Protein AF-A0A8H3DZK0-F1 (afdb_monomer_lite)

InterPro domains:
  IPR018850 Mitochondrial escape protein 2, C-terminal [PF10443] (378-617)
  IPR027417 P-loop containing nucleoside triphosphate hydrolase [SSF52540] (382-469)
  IPR039627 Mitochondrial escape protein 2 [PTHR32198] (26-617)

Structure (mmCIF, N/CA/C/O backbone):
data_AF-A0A8H3DZK0-F1
#
_entry.id   AF-A0A8H3DZK0-F1
#
loop_
_atom_site.group_PDB
_atom_site.id
_atom_site.type_symbol
_atom_site.label_atom_id
_atom_site.label_alt_id
_atom_site.label_comp_id
_atom_site.label_asym_id
_atom_site.label_entity_id
_atom_site.label_seq_id
_atom_site.pdbx_PDB_ins_code
_atom_site.Cartn_x
_atom_site.Cartn_y
_atom_site.Cartn_z
_atom_site.occupancy
_atom_site.B_iso_or_equiv
_atom_site.auth_seq_id
_atom_site.auth_comp_id
_atom_site.auth_asym_id
_atom_site.auth_atom_id
_atom_site.pdbx_PDB_model_num
ATOM 1 N N . MET A 1 1 ? -15.825 -72.486 13.948 1.00 29.22 1 MET A N 1
ATOM 2 C CA . MET A 1 1 ? -16.644 -72.374 12.724 1.00 29.22 1 MET A CA 1
ATOM 3 C C . MET A 1 1 ? -16.614 -70.934 12.257 1.00 29.22 1 MET A C 1
ATOM 5 O O . MET A 1 1 ? -16.673 -70.036 13.087 1.00 29.22 1 MET A O 1
ATOM 9 N N . ALA A 1 2 ? -16.394 -70.759 10.959 1.00 25.78 2 ALA A N 1
ATOM 10 C CA . ALA A 1 2 ? -16.084 -69.503 10.297 1.00 25.78 2 ALA A CA 1
ATOM 11 C C . ALA A 1 2 ? -17.260 -68.518 10.284 1.00 25.78 2 ALA A C 1
ATOM 13 O O . ALA A 1 2 ? -18.398 -68.922 10.065 1.00 25.78 2 ALA A O 1
ATOM 14 N N . PHE A 1 3 ? -16.948 -67.228 10.414 1.00 23.61 3 PHE A N 1
ATOM 15 C CA . PHE A 1 3 ? -17.825 -66.149 9.974 1.00 23.61 3 PHE A CA 1
ATOM 16 C C . PHE A 1 3 ? -17.061 -65.230 9.024 1.00 23.61 3 PHE A C 1
ATOM 18 O O . PHE A 1 3 ? -16.033 -64.643 9.357 1.00 23.61 3 PHE A O 1
ATOM 25 N N . SER A 1 4 ? -17.579 -65.192 7.802 1.00 23.34 4 SER A N 1
ATOM 26 C CA . SER A 1 4 ? -17.162 -64.403 6.652 1.00 23.34 4 SER A CA 1
ATOM 27 C C . SER A 1 4 ? -17.453 -62.917 6.853 1.00 23.34 4 SER A C 1
ATOM 29 O O . SER A 1 4 ? -18.589 -62.547 7.150 1.00 23.34 4 SER A O 1
ATOM 31 N N . THR A 1 5 ? -16.465 -62.061 6.602 1.00 28.97 5 THR A N 1
ATOM 32 C CA . THR A 1 5 ? -16.648 -60.612 6.480 1.00 28.97 5 THR A CA 1
ATOM 33 C C . THR A 1 5 ? -16.656 -60.208 5.004 1.00 28.97 5 THR A C 1
ATOM 35 O O . THR A 1 5 ? -15.736 -60.496 4.239 1.00 28.97 5 THR A O 1
ATOM 38 N N . LEU A 1 6 ? -17.747 -59.559 4.593 1.00 27.31 6 LEU A N 1
ATOM 39 C CA . LEU A 1 6 ? -17.940 -58.965 3.271 1.00 27.31 6 LEU A CA 1
ATOM 40 C C . LEU A 1 6 ? -16.939 -57.816 3.060 1.00 27.31 6 LEU A C 1
ATOM 42 O O . LEU A 1 6 ? -16.976 -56.815 3.775 1.00 27.31 6 LEU A O 1
ATOM 46 N N . ARG A 1 7 ? -16.057 -57.943 2.059 1.00 27.67 7 ARG A N 1
ATOM 47 C CA . ARG A 1 7 ? -15.216 -56.841 1.564 1.00 27.67 7 ARG A CA 1
ATOM 48 C C . ARG A 1 7 ? -16.049 -55.908 0.685 1.00 27.67 7 ARG A C 1
ATOM 50 O O . ARG A 1 7 ? -16.450 -56.291 -0.413 1.00 27.67 7 ARG A O 1
ATOM 57 N N . LEU A 1 8 ? -16.241 -54.671 1.136 1.00 29.30 8 LEU A N 1
ATOM 58 C CA . LEU A 1 8 ? -16.646 -53.562 0.273 1.00 29.30 8 LEU A CA 1
ATOM 59 C C . LEU A 1 8 ? -15.457 -53.143 -0.608 1.00 29.30 8 LEU A C 1
ATOM 61 O O . LEU A 1 8 ? -14.321 -53.037 -0.151 1.00 29.30 8 LEU A O 1
ATOM 65 N N . ARG A 1 9 ? -15.739 -52.976 -1.899 1.00 29.91 9 ARG A N 1
ATOM 66 C CA . ARG A 1 9 ? -14.794 -52.706 -2.987 1.00 29.91 9 ARG A CA 1
ATOM 67 C C . ARG A 1 9 ? -14.313 -51.250 -2.895 1.00 29.91 9 ARG A C 1
ATOM 69 O O . ARG A 1 9 ? -15.125 -50.340 -3.029 1.00 29.91 9 ARG A O 1
ATOM 76 N N . GLU A 1 10 ? -13.018 -51.034 -2.667 1.00 32.53 10 GLU A N 1
ATOM 77 C CA . GLU A 1 10 ? -12.400 -49.702 -2.722 1.00 32.53 10 GLU A CA 1
ATOM 78 C C . GLU A 1 10 ? -12.501 -49.106 -4.136 1.00 32.53 10 GLU A C 1
ATOM 80 O O . GLU A 1 10 ? -12.203 -49.756 -5.141 1.00 32.53 10 GLU A O 1
ATOM 85 N N . SER A 1 11 ? -12.921 -47.846 -4.199 1.00 31.25 11 SER A N 1
ATOM 86 C CA . SER A 1 11 ? -12.939 -47.004 -5.393 1.00 31.25 11 SER A CA 1
ATOM 87 C C . SER A 1 11 ? -11.523 -46.580 -5.803 1.00 31.25 11 SER A C 1
ATOM 89 O O . SER A 1 11 ? -10.696 -46.228 -4.962 1.00 31.25 11 SER A O 1
ATOM 91 N N . ALA A 1 12 ? -11.269 -46.596 -7.113 1.00 32.94 12 ALA A N 1
ATOM 92 C CA . ALA A 1 12 ? -9.985 -46.323 -7.752 1.00 32.94 12 ALA A CA 1
ATOM 93 C C . ALA A 1 12 ? -9.305 -45.034 -7.248 1.00 32.94 12 ALA A C 1
ATOM 95 O O . ALA A 1 12 ? -9.807 -43.925 -7.435 1.00 32.94 12 ALA A O 1
ATOM 96 N N . ARG A 1 13 ? -8.115 -45.184 -6.653 1.00 31.16 13 ARG A N 1
ATOM 97 C CA . ARG A 1 13 ? -7.194 -44.076 -6.381 1.00 31.16 13 ARG A CA 1
ATOM 98 C C . ARG A 1 13 ? -6.607 -43.566 -7.699 1.00 31.16 13 ARG A C 1
ATOM 100 O O . ARG A 1 13 ? -5.873 -44.281 -8.376 1.00 31.16 13 ARG A O 1
ATOM 107 N N . LEU A 1 14 ? -6.900 -42.307 -8.012 1.00 32.50 14 LEU A N 1
ATOM 108 C CA . LEU A 1 14 ? -6.165 -41.481 -8.967 1.00 32.50 14 LEU A CA 1
ATOM 109 C C . LEU A 1 14 ? -4.666 -41.511 -8.625 1.00 32.50 14 LEU A C 1
ATOM 111 O O . LEU A 1 14 ? -4.241 -40.969 -7.604 1.00 32.50 14 LEU A O 1
ATOM 115 N N . GLN A 1 15 ? -3.865 -42.145 -9.481 1.00 30.59 15 GLN A N 1
ATOM 116 C CA . GLN A 1 15 ? -2.410 -42.021 -9.462 1.00 30.59 15 GLN A CA 1
ATOM 117 C C . GLN A 1 15 ? -2.035 -40.608 -9.922 1.00 30.59 15 GLN A C 1
ATOM 119 O O . GLN A 1 15 ? -1.881 -40.334 -11.110 1.00 30.59 15 GLN A O 1
ATOM 124 N N . VAL A 1 16 ? -1.909 -39.687 -8.970 1.00 33.94 16 VAL A N 1
ATOM 125 C CA . VAL A 1 16 ? -1.258 -38.399 -9.208 1.00 33.94 16 VAL A CA 1
ATOM 126 C C . VAL A 1 16 ? 0.247 -38.651 -9.254 1.00 33.94 16 VAL A C 1
ATOM 128 O O . VAL A 1 16 ? 0.838 -39.110 -8.279 1.00 33.94 16 VAL A O 1
ATOM 131 N N . PHE A 1 17 ? 0.856 -38.361 -10.403 1.00 34.12 17 PHE A N 1
ATOM 132 C CA . PHE A 1 17 ? 2.301 -38.352 -10.616 1.00 34.12 17 PHE A CA 1
ATOM 133 C C . PHE A 1 17 ? 3.012 -37.538 -9.522 1.00 34.12 17 PHE A C 1
ATOM 135 O O . PHE A 1 17 ? 3.081 -36.310 -9.587 1.00 34.12 17 PHE A O 1
ATOM 142 N N . SER A 1 18 ? 3.608 -38.213 -8.539 1.00 28.20 18 SER A N 1
ATOM 143 C CA . SER A 1 18 ? 4.554 -37.597 -7.611 1.00 28.20 18 SER A CA 1
ATOM 144 C C . SER A 1 18 ? 5.906 -37.432 -8.313 1.00 28.20 18 SER A C 1
ATOM 146 O O . SER A 1 18 ? 6.826 -38.234 -8.146 1.00 28.20 18 SER A O 1
ATOM 148 N N . ARG A 1 19 ? 6.050 -36.382 -9.128 1.00 37.22 19 ARG A N 1
ATOM 149 C CA . ARG A 1 19 ? 7.384 -35.858 -9.443 1.00 37.22 19 ARG A CA 1
ATOM 150 C C . ARG A 1 19 ? 7.873 -35.123 -8.202 1.00 37.22 19 ARG A C 1
ATOM 152 O O . ARG A 1 19 ? 7.332 -34.082 -7.841 1.00 37.22 19 ARG A O 1
ATOM 159 N N . ASN A 1 20 ? 8.878 -35.691 -7.544 1.00 30.27 20 ASN A N 1
ATOM 160 C CA . ASN A 1 20 ? 9.576 -35.088 -6.414 1.00 30.27 20 ASN A CA 1
ATOM 161 C C . ASN A 1 20 ? 10.224 -33.757 -6.834 1.00 30.27 20 ASN A C 1
ATOM 163 O O . ASN A 1 20 ? 11.396 -33.714 -7.204 1.00 30.27 20 ASN A O 1
ATOM 167 N N . TYR A 1 21 ? 9.482 -32.654 -6.754 1.00 36.09 21 TYR A N 1
ATOM 168 C CA . TYR A 1 21 ? 10.057 -31.314 -6.760 1.00 36.09 21 TYR A CA 1
ATOM 169 C C . TYR A 1 21 ? 10.632 -31.047 -5.369 1.00 36.09 21 TYR A C 1
ATOM 171 O O . TYR A 1 21 ? 9.985 -30.462 -4.505 1.00 36.09 21 TYR A O 1
ATOM 179 N N . ARG A 1 22 ? 11.876 -31.482 -5.137 1.00 31.61 22 ARG A N 1
ATOM 180 C CA . ARG A 1 22 ? 12.694 -30.867 -4.088 1.00 31.61 22 ARG A CA 1
ATOM 181 C C . ARG A 1 22 ? 12.914 -29.418 -4.510 1.00 31.61 22 ARG A C 1
ATOM 183 O O . ARG A 1 22 ? 13.764 -29.145 -5.354 1.00 31.61 22 ARG A O 1
ATOM 190 N N . ALA A 1 23 ? 12.142 -28.496 -3.943 1.00 33.38 23 ALA A N 1
ATOM 191 C CA . ALA A 1 23 ? 12.464 -27.082 -3.993 1.00 33.38 23 ALA A CA 1
ATOM 192 C C . ALA A 1 23 ? 13.802 -26.896 -3.263 1.00 33.38 23 ALA A C 1
ATOM 194 O O . ALA A 1 23 ? 13.847 -26.768 -2.041 1.00 33.38 23 ALA A O 1
ATOM 195 N N . ARG A 1 24 ? 14.920 -26.932 -4.000 1.00 33.56 24 ARG A N 1
ATOM 196 C CA . ARG A 1 24 ? 16.148 -26.296 -3.524 1.00 33.56 24 ARG A CA 1
ATOM 197 C C . ARG A 1 24 ? 15.779 -24.830 -3.347 1.00 33.56 24 ARG A C 1
ATOM 199 O O . ARG A 1 24 ? 15.551 -24.135 -4.333 1.00 33.56 24 ARG A O 1
ATOM 206 N N . LEU A 1 25 ? 15.692 -24.372 -2.102 1.00 36.53 25 LEU A N 1
ATOM 207 C CA . LEU A 1 25 ? 15.883 -22.964 -1.790 1.00 36.53 25 LEU A CA 1
ATOM 208 C C . LEU A 1 25 ? 17.296 -22.636 -2.281 1.00 36.53 25 LEU A C 1
ATOM 210 O O . LEU A 1 25 ? 18.280 -22.920 -1.607 1.00 36.53 25 LEU A O 1
ATOM 214 N N . VAL A 1 26 ? 17.394 -22.187 -3.532 1.00 41.72 26 VAL A N 1
ATOM 215 C CA . VAL A 1 26 ? 18.652 -21.756 -4.130 1.00 41.72 26 VAL A CA 1
ATOM 216 C C . VAL A 1 26 ? 19.017 -20.470 -3.406 1.00 41.72 26 VAL A C 1
ATOM 218 O O . VAL A 1 26 ? 18.416 -19.422 -3.641 1.00 41.72 26 VAL A O 1
ATOM 221 N N . THR A 1 27 ? 19.962 -20.578 -2.478 1.00 34.72 27 THR A N 1
ATOM 222 C CA . THR A 1 27 ? 20.704 -19.448 -1.924 1.00 34.72 27 THR A CA 1
ATOM 223 C C . THR A 1 27 ? 21.151 -18.562 -3.091 1.00 34.72 27 THR A C 1
ATOM 225 O O . THR A 1 27 ? 21.569 -19.112 -4.118 1.00 34.72 27 THR A O 1
ATOM 228 N N . PRO A 1 28 ? 21.056 -17.221 -2.997 1.00 40.31 28 PRO A N 1
ATOM 229 C CA . PRO A 1 28 ? 21.625 -16.355 -4.022 1.00 40.31 28 PRO A CA 1
ATOM 230 C C . PRO A 1 28 ? 23.076 -16.784 -4.237 1.00 40.31 28 PRO A C 1
ATOM 232 O O . PRO A 1 28 ? 23.848 -16.878 -3.284 1.00 40.31 28 PRO A O 1
ATOM 235 N N . GLN A 1 29 ? 23.413 -17.153 -5.472 1.00 45.81 29 GLN A N 1
ATOM 236 C CA . GLN A 1 29 ? 24.779 -17.507 -5.832 1.00 45.81 29 GLN A CA 1
ATOM 237 C C . GLN A 1 29 ? 25.644 -16.272 -5.585 1.00 45.81 29 GLN A C 1
ATOM 239 O O . GLN A 1 29 ? 25.571 -15.303 -6.338 1.00 45.81 29 GLN A O 1
ATOM 244 N N . ILE A 1 30 ? 26.421 -16.294 -4.503 1.00 43.09 30 ILE A N 1
ATOM 245 C CA . ILE A 1 30 ? 27.479 -15.322 -4.248 1.00 43.09 30 ILE A CA 1
ATOM 246 C C . ILE A 1 30 ? 28.547 -15.608 -5.306 1.00 43.09 30 ILE A C 1
ATOM 248 O O . ILE A 1 30 ? 29.320 -16.550 -5.164 1.00 43.09 30 ILE A O 1
ATOM 252 N N . ARG A 1 31 ? 28.527 -14.866 -6.417 1.00 50.69 31 ARG A N 1
ATOM 253 C CA . ARG A 1 31 ? 29.594 -14.915 -7.424 1.00 50.69 31 ARG A CA 1
ATOM 254 C C . ARG A 1 31 ? 30.745 -14.021 -6.961 1.00 50.69 31 ARG A C 1
ATOM 256 O O . ARG A 1 31 ? 30.530 -12.849 -6.654 1.00 50.69 31 ARG A O 1
ATOM 263 N N . SER A 1 32 ? 31.956 -14.565 -6.913 1.00 41.31 32 SER A N 1
ATOM 264 C CA . SER A 1 32 ? 33.195 -13.825 -6.667 1.00 41.31 32 SER A CA 1
ATOM 265 C C . SER A 1 32 ? 33.514 -12.941 -7.873 1.00 41.31 32 SER A C 1
ATOM 267 O O . SER A 1 32 ? 33.745 -13.430 -8.971 1.00 41.31 32 SER A O 1
ATOM 269 N N . TYR A 1 33 ? 33.572 -11.624 -7.664 1.00 42.91 33 TYR A N 1
ATOM 270 C CA . TYR A 1 33 ? 33.914 -10.631 -8.696 1.00 42.91 33 TYR A CA 1
ATOM 271 C C . TYR A 1 33 ? 35.268 -10.902 -9.387 1.00 42.91 33 TYR A C 1
ATOM 273 O O . TYR A 1 33 ? 35.458 -10.543 -10.547 1.00 42.91 33 TYR A O 1
ATOM 281 N N . ALA A 1 34 ? 36.196 -11.559 -8.684 1.00 38.66 34 ALA A N 1
ATOM 282 C CA . ALA A 1 34 ? 37.509 -11.922 -9.206 1.00 38.66 34 ALA A CA 1
ATOM 283 C C . ALA A 1 34 ? 37.438 -12.927 -10.368 1.00 38.66 34 ALA A C 1
ATOM 285 O O . ALA A 1 34 ? 38.196 -12.781 -11.322 1.00 38.66 34 ALA A O 1
ATOM 286 N N . ASP A 1 35 ? 36.506 -13.884 -10.334 1.00 42.59 35 ASP A N 1
ATOM 287 C CA . ASP A 1 35 ? 36.434 -14.948 -11.343 1.00 42.59 35 ASP A CA 1
ATOM 288 C C . ASP A 1 35 ? 35.915 -14.424 -12.686 1.00 42.59 35 ASP A C 1
ATOM 290 O O . ASP A 1 35 ? 36.403 -14.831 -13.736 1.00 42.59 35 ASP A O 1
ATOM 294 N N . ASP A 1 36 ? 34.989 -13.462 -12.675 1.00 48.88 36 ASP A N 1
ATOM 295 C CA . ASP A 1 36 ? 34.414 -12.878 -13.894 1.00 48.88 36 ASP A CA 1
ATOM 296 C C . ASP A 1 36 ? 35.387 -11.919 -14.600 1.00 48.88 36 ASP A C 1
ATOM 298 O O . ASP A 1 36 ? 35.453 -11.906 -15.830 1.00 48.88 36 ASP A O 1
ATOM 302 N N . ALA A 1 37 ? 36.162 -11.128 -13.845 1.00 44.06 37 ALA A N 1
ATOM 303 C CA . ALA A 1 37 ? 37.184 -10.245 -14.413 1.00 44.06 37 ALA A CA 1
ATOM 304 C C . ALA A 1 37 ? 38.342 -11.053 -15.022 1.00 44.06 37 ALA A C 1
ATOM 306 O O . ALA A 1 37 ? 38.746 -10.775 -16.151 1.00 44.06 37 ALA A O 1
ATOM 307 N N . LEU A 1 38 ? 38.796 -12.107 -14.326 1.00 42.22 38 LEU A N 1
ATOM 308 C CA . LEU A 1 38 ? 39.779 -13.048 -14.864 1.00 42.22 38 LEU A CA 1
ATOM 309 C C . LEU A 1 38 ? 39.233 -13.762 -16.105 1.00 42.22 38 LEU A C 1
ATOM 311 O O . LEU A 1 38 ? 39.929 -13.860 -17.106 1.00 42.22 38 LEU A O 1
ATOM 315 N N . SER A 1 39 ? 37.980 -14.225 -16.075 1.00 47.53 39 SER A N 1
ATOM 316 C CA . SER A 1 39 ? 37.357 -14.928 -17.206 1.00 47.53 39 SER A CA 1
ATOM 317 C C . SER A 1 39 ? 37.168 -14.024 -18.425 1.00 47.53 39 SER A C 1
ATOM 319 O O . SER A 1 39 ? 37.317 -14.480 -19.557 1.00 47.53 39 SER A O 1
ATOM 321 N N . ALA A 1 40 ? 36.861 -12.740 -18.226 1.00 50.38 40 ALA A N 1
ATOM 322 C CA . ALA A 1 40 ? 36.774 -11.760 -19.306 1.00 50.38 40 ALA A CA 1
ATOM 323 C C . ALA A 1 40 ? 38.156 -11.433 -19.903 1.00 50.38 40 ALA A C 1
ATOM 325 O O . ALA A 1 40 ? 38.279 -11.333 -21.123 1.00 50.38 40 ALA A O 1
ATOM 326 N N . GLU A 1 41 ? 39.199 -11.316 -19.075 1.00 49.16 41 GLU A N 1
ATOM 327 C CA . GLU A 1 41 ? 40.582 -11.123 -19.539 1.00 49.16 41 GLU A CA 1
ATOM 328 C C . GLU A 1 41 ? 41.162 -12.368 -20.229 1.00 49.16 41 GLU A C 1
ATOM 330 O O . GLU A 1 41 ? 41.863 -12.238 -21.233 1.00 49.16 41 GLU A O 1
ATOM 335 N N . ILE A 1 42 ? 40.848 -13.571 -19.738 1.00 47.91 42 ILE A N 1
ATOM 336 C CA . ILE A 1 42 ? 41.255 -14.850 -20.339 1.00 47.91 42 ILE A CA 1
ATOM 337 C C . ILE A 1 42 ? 40.573 -15.035 -21.702 1.00 47.91 42 ILE A C 1
ATOM 339 O O . ILE A 1 42 ? 41.257 -15.272 -22.693 1.00 47.91 42 ILE A O 1
ATOM 343 N N . ASN A 1 43 ? 39.258 -14.802 -21.803 1.00 51.28 43 ASN A N 1
ATOM 344 C CA . ASN A 1 43 ? 38.546 -14.861 -23.088 1.00 51.28 43 ASN A CA 1
ATOM 345 C C . ASN A 1 43 ? 39.012 -13.786 -24.087 1.00 51.28 43 ASN A C 1
ATOM 347 O O . ASN A 1 43 ? 38.978 -14.015 -25.294 1.00 51.28 43 ASN A O 1
ATOM 351 N N . ALA A 1 44 ? 39.456 -12.615 -23.614 1.00 52.25 44 ALA A N 1
ATOM 352 C CA . ALA A 1 44 ? 40.037 -11.592 -24.482 1.00 52.25 44 ALA A CA 1
ATOM 353 C C . ALA A 1 44 ? 41.407 -12.020 -25.044 1.00 52.25 44 ALA A C 1
ATOM 355 O O . ALA A 1 44 ? 41.689 -11.768 -26.217 1.00 52.25 44 ALA A O 1
ATOM 356 N N . LYS A 1 45 ? 42.234 -12.699 -24.235 1.00 47.22 45 LYS A N 1
ATOM 357 C CA . LYS A 1 45 ? 43.542 -13.236 -24.650 1.00 47.22 45 LYS A CA 1
ATOM 358 C C . LYS A 1 45 ? 43.444 -14.456 -25.574 1.00 47.22 45 LYS A C 1
ATOM 360 O O . LYS A 1 45 ? 44.311 -14.604 -26.427 1.00 47.22 45 LYS A O 1
ATOM 365 N N . ASP A 1 46 ? 42.388 -15.260 -25.457 1.00 48.28 46 ASP A N 1
ATOM 366 C CA . ASP A 1 46 ? 42.148 -16.449 -26.296 1.00 48.28 46 ASP A CA 1
ATOM 367 C C . ASP A 1 46 ? 41.378 -16.154 -27.604 1.00 48.28 46 ASP A C 1
ATOM 369 O O . ASP A 1 46 ? 41.081 -17.066 -28.384 1.00 48.28 46 ASP A O 1
ATOM 373 N N . SER A 1 47 ? 41.046 -14.887 -27.883 1.00 54.44 47 SER A N 1
ATOM 374 C CA . SER A 1 47 ? 40.319 -14.517 -29.102 1.00 54.44 47 SER A CA 1
ATOM 375 C C . SER A 1 47 ? 41.175 -14.734 -30.359 1.00 54.44 47 SER A C 1
ATOM 377 O O . SER A 1 47 ? 42.253 -14.168 -30.539 1.00 54.44 47 SER A O 1
ATOM 379 N N . THR A 1 48 ? 40.694 -15.593 -31.260 1.00 57.06 48 THR A N 1
ATOM 380 C CA . THR A 1 48 ? 41.333 -15.844 -32.561 1.00 57.06 48 THR A CA 1
ATOM 381 C C . THR A 1 48 ? 41.283 -14.554 -33.400 1.00 57.06 48 THR A C 1
ATOM 383 O O . THR A 1 48 ? 40.232 -13.901 -33.416 1.00 57.06 48 THR A O 1
ATOM 386 N N . PRO A 1 49 ? 42.356 -14.154 -34.114 1.00 59.69 49 PRO A N 1
ATOM 387 C CA . PRO A 1 49 ? 42.376 -12.894 -34.860 1.00 59.69 49 PRO A CA 1
ATOM 388 C C . PRO A 1 49 ? 41.185 -12.788 -35.827 1.00 59.69 49 PRO A C 1
ATOM 390 O O . PRO A 1 49 ? 40.982 -13.650 -36.678 1.00 59.69 49 PRO A O 1
ATOM 393 N N . GLY A 1 50 ? 40.388 -11.724 -35.676 1.00 69.19 50 GLY A N 1
ATOM 394 C CA . GLY A 1 50 ? 39.201 -11.441 -36.496 1.00 69.19 50 GLY A CA 1
ATOM 395 C C . GLY A 1 50 ? 37.844 -11.748 -35.854 1.00 69.19 50 GLY A C 1
ATOM 396 O O . GLY A 1 50 ? 36.809 -11.454 -36.460 1.00 69.19 50 GLY A O 1
ATOM 397 N N . ARG A 1 51 ? 37.818 -12.283 -34.628 1.00 76.56 51 ARG A N 1
ATOM 398 C CA . ARG A 1 51 ? 36.580 -12.479 -33.862 1.00 76.56 51 ARG A CA 1
ATOM 399 C C . ARG A 1 51 ? 36.341 -11.340 -32.874 1.00 76.56 51 ARG A C 1
ATOM 401 O O . ARG A 1 51 ? 37.257 -10.899 -32.185 1.00 76.56 51 ARG A O 1
ATOM 408 N N . LYS A 1 52 ? 35.102 -10.850 -32.820 1.00 80.31 52 LYS A N 1
ATOM 409 C CA . LYS A 1 52 ? 34.648 -9.809 -31.886 1.00 80.31 52 LYS A CA 1
ATOM 410 C C . LYS A 1 52 ? 33.566 -10.372 -30.973 1.00 80.31 52 LYS A C 1
ATOM 412 O O . LYS A 1 52 ? 32.783 -11.228 -31.382 1.00 80.31 52 LYS A O 1
ATOM 417 N N . THR A 1 53 ? 33.493 -9.857 -29.749 1.00 84.00 53 THR A N 1
ATOM 418 C CA . THR A 1 53 ? 32.455 -10.232 -28.784 1.00 84.00 53 THR A CA 1
ATOM 419 C C . THR A 1 53 ? 31.444 -9.109 -28.578 1.00 84.00 53 THR A C 1
ATOM 421 O O . THR A 1 53 ? 31.725 -7.929 -28.800 1.00 84.00 53 THR A O 1
ATOM 424 N N . GLY A 1 54 ? 30.230 -9.481 -28.183 1.00 85.69 54 GLY A N 1
ATOM 425 C CA . GLY A 1 54 ? 29.120 -8.562 -27.974 1.00 85.69 54 GLY A CA 1
ATOM 426 C C . GLY A 1 54 ? 28.106 -9.088 -26.966 1.00 85.69 54 GLY A C 1
ATOM 427 O O . GLY A 1 54 ? 28.238 -10.189 -26.422 1.00 85.69 54 GLY A O 1
ATOM 428 N N . TRP A 1 55 ? 27.085 -8.272 -26.708 1.00 89.50 55 TRP A N 1
ATOM 429 C CA . TRP A 1 55 ? 26.007 -8.591 -25.778 1.00 89.50 55 TRP A CA 1
ATOM 430 C C . TRP A 1 55 ? 24.641 -8.310 -26.404 1.00 89.50 55 TRP A C 1
ATOM 432 O O . TRP A 1 55 ? 24.392 -7.218 -26.917 1.00 89.50 55 TRP A O 1
ATOM 442 N N . PHE A 1 56 ? 23.733 -9.280 -26.317 1.00 91.50 56 PHE A N 1
ATOM 443 C CA . PHE A 1 56 ? 22.310 -9.078 -26.583 1.00 91.50 56 PHE A CA 1
ATOM 444 C C . PHE A 1 56 ? 21.516 -9.088 -25.280 1.00 91.50 56 PHE A C 1
ATOM 446 O O . PHE A 1 56 ? 21.794 -9.877 -24.381 1.00 91.50 56 PHE A O 1
ATOM 453 N N . PHE A 1 57 ? 20.484 -8.255 -25.198 1.00 93.12 57 PHE A N 1
ATOM 454 C CA . PHE A 1 57 ? 19.452 -8.336 -24.175 1.00 93.12 57 PHE A CA 1
ATOM 455 C C . PHE A 1 57 ? 18.169 -8.908 -24.785 1.00 93.12 57 PHE A C 1
ATOM 457 O O . PHE A 1 57 ? 17.573 -8.326 -25.696 1.00 93.12 57 PHE A O 1
ATOM 464 N N . VAL A 1 58 ? 17.743 -10.067 -24.284 1.00 92.88 58 VAL A N 1
ATOM 465 C CA . VAL A 1 58 ? 16.505 -10.738 -24.691 1.00 92.88 58 VAL A CA 1
ATOM 466 C C . VAL A 1 58 ? 15.388 -10.322 -23.751 1.00 92.88 58 VAL A C 1
ATOM 468 O O . VAL A 1 58 ? 15.458 -10.533 -22.538 1.00 92.88 58 VAL A O 1
ATOM 471 N N . GLU A 1 59 ? 14.341 -9.726 -24.310 1.00 90.19 59 GLU A N 1
ATOM 472 C CA . GLU A 1 59 ? 13.263 -9.140 -23.519 1.00 90.19 59 GLU A CA 1
ATOM 473 C C . GLU A 1 59 ? 12.111 -10.109 -23.204 1.00 90.19 59 GLU A C 1
ATOM 475 O O . GLU A 1 59 ? 11.835 -11.061 -23.936 1.00 90.19 59 GLU A O 1
ATOM 480 N N . ALA A 1 60 ? 11.355 -9.778 -22.151 1.00 88.69 60 ALA A N 1
ATOM 481 C CA . ALA A 1 60 ? 10.060 -10.378 -21.811 1.00 88.69 60 ALA A CA 1
ATOM 482 C C . ALA A 1 60 ? 10.085 -11.900 -21.561 1.00 88.69 60 ALA A C 1
ATOM 484 O O . ALA A 1 60 ? 9.121 -12.605 -21.879 1.00 88.69 60 ALA A O 1
ATOM 485 N N . LEU A 1 61 ? 11.169 -12.392 -20.959 1.00 91.62 61 LEU A N 1
ATOM 486 C CA . LEU A 1 61 ? 11.315 -13.780 -20.516 1.00 91.62 61 LEU A CA 1
ATOM 487 C C . LEU A 1 61 ? 10.786 -13.968 -19.090 1.00 91.62 61 LEU A C 1
ATOM 489 O O . LEU A 1 61 ? 10.052 -14.913 -18.810 1.00 91.62 61 LEU A O 1
ATOM 493 N N . PHE A 1 62 ? 11.075 -13.010 -18.213 1.00 93.06 62 PHE A N 1
ATOM 494 C CA . PHE A 1 62 ? 10.677 -12.999 -16.806 1.00 93.06 62 PHE A CA 1
ATOM 495 C C . PHE A 1 62 ? 9.744 -11.805 -16.520 1.00 93.06 62 PHE A C 1
ATOM 497 O O . PHE A 1 62 ? 9.687 -10.864 -17.317 1.00 93.06 62 PHE A O 1
ATOM 504 N N . PRO A 1 63 ? 8.969 -11.809 -15.421 1.00 93.12 63 PRO A N 1
ATOM 505 C CA . PRO A 1 63 ? 8.178 -10.649 -15.039 1.00 93.12 63 PRO A CA 1
ATOM 506 C C . PRO A 1 63 ? 9.116 -9.540 -14.552 1.00 93.12 63 PRO A C 1
ATOM 508 O O . PRO A 1 63 ? 9.964 -9.772 -13.693 1.00 93.12 63 PRO A O 1
ATOM 511 N N . VAL A 1 64 ? 8.950 -8.333 -15.095 1.00 92.44 64 VAL A N 1
ATOM 512 C CA . VAL A 1 64 ? 9.673 -7.144 -14.628 1.00 92.44 64 VAL A CA 1
ATOM 513 C C . VAL A 1 64 ? 9.272 -6.866 -13.181 1.00 92.44 64 VAL A C 1
ATOM 515 O O . VAL A 1 64 ? 8.084 -6.706 -12.885 1.00 92.44 64 VAL A O 1
ATOM 518 N N . ARG A 1 65 ? 10.259 -6.813 -12.284 1.00 91.06 65 ARG A N 1
ATOM 519 C CA . ARG A 1 65 ? 10.034 -6.640 -10.849 1.00 91.06 65 ARG A CA 1
ATOM 520 C C . ARG A 1 65 ? 9.828 -5.163 -10.535 1.00 91.06 65 ARG A C 1
ATOM 522 O O . ARG A 1 65 ? 10.739 -4.358 -10.723 1.00 91.06 65 ARG A O 1
ATOM 529 N N . LEU A 1 66 ? 8.637 -4.832 -10.037 1.00 90.06 66 LEU A N 1
ATOM 530 C CA . LEU A 1 66 ? 8.253 -3.460 -9.673 1.00 90.06 66 LEU A CA 1
ATOM 531 C C . LEU A 1 66 ? 8.459 -3.162 -8.185 1.00 90.06 66 LEU A C 1
ATOM 533 O O . LEU A 1 66 ? 8.667 -2.014 -7.807 1.00 90.06 66 LEU A O 1
ATOM 537 N N . THR A 1 67 ? 8.402 -4.187 -7.332 1.00 87.19 67 THR A N 1
ATOM 538 C CA . THR A 1 67 ? 8.543 -4.043 -5.880 1.00 87.19 67 THR A CA 1
ATOM 539 C C . THR A 1 67 ? 9.308 -5.222 -5.280 1.00 87.19 67 THR A C 1
ATOM 541 O O . THR A 1 67 ? 9.468 -6.284 -5.896 1.00 87.19 67 THR A O 1
ATOM 544 N N . LYS A 1 68 ? 9.754 -5.061 -4.030 1.00 86.62 68 LYS A N 1
ATOM 545 C CA . LYS A 1 68 ? 10.410 -6.133 -3.273 1.00 86.62 68 LYS A CA 1
ATOM 546 C C . LYS A 1 68 ? 9.498 -7.345 -3.079 1.00 86.62 68 LYS A C 1
ATOM 548 O O . LYS A 1 68 ? 9.978 -8.472 -3.148 1.00 86.62 68 LYS A O 1
ATOM 553 N N . TYR A 1 69 ? 8.200 -7.114 -2.916 1.00 86.12 69 TYR A N 1
ATOM 554 C CA . TYR A 1 69 ? 7.208 -8.139 -2.595 1.00 86.12 69 TYR A CA 1
ATOM 555 C C . TYR A 1 69 ? 6.449 -8.673 -3.818 1.00 86.12 69 TYR A C 1
ATOM 557 O O . TYR A 1 69 ? 5.373 -9.233 -3.659 1.00 86.12 69 TYR A O 1
ATOM 565 N N . ASP A 1 70 ? 6.975 -8.508 -5.036 1.00 88.00 70 ASP A N 1
ATOM 566 C CA . ASP A 1 70 ? 6.325 -9.015 -6.250 1.00 88.00 70 ASP A CA 1
ATOM 567 C C . ASP A 1 70 ? 6.303 -10.561 -6.266 1.00 88.00 70 ASP A C 1
ATOM 569 O O . ASP A 1 70 ? 7.354 -11.183 -6.460 1.00 88.00 70 ASP A O 1
ATOM 573 N N . PRO A 1 71 ? 5.133 -11.214 -6.104 1.00 88.81 71 PRO A N 1
ATOM 574 C CA . PRO A 1 71 ? 5.060 -12.670 -6.006 1.00 88.81 71 PRO A CA 1
ATOM 575 C C . PRO A 1 71 ? 5.466 -13.361 -7.314 1.00 88.81 71 PRO A C 1
ATOM 577 O O . PRO A 1 71 ? 5.977 -14.482 -7.301 1.00 88.81 71 PRO A O 1
ATOM 580 N N . ARG A 1 72 ? 5.300 -12.679 -8.457 1.00 90.38 72 ARG A N 1
ATOM 581 C CA . ARG A 1 72 ? 5.623 -13.217 -9.788 1.00 90.38 72 ARG A CA 1
ATOM 582 C C . ARG A 1 72 ? 7.113 -13.516 -9.920 1.00 90.38 72 ARG A C 1
ATOM 584 O O . ARG A 1 72 ? 7.487 -14.441 -10.636 1.00 90.38 72 ARG A O 1
ATOM 591 N N . HIS A 1 73 ? 7.955 -12.766 -9.206 1.00 87.56 73 HIS A N 1
ATOM 592 C CA . HIS A 1 73 ? 9.398 -12.974 -9.176 1.00 87.56 73 HIS A CA 1
ATOM 593 C C . HIS A 1 73 ? 9.762 -14.374 -8.658 1.00 87.56 73 HIS A C 1
ATOM 595 O O . HIS A 1 73 ? 10.574 -15.062 -9.276 1.00 87.56 73 HIS A O 1
ATOM 601 N N . TYR A 1 74 ? 9.113 -14.828 -7.581 1.00 86.25 74 TYR A N 1
ATOM 602 C CA . TYR A 1 74 ? 9.377 -16.142 -6.991 1.00 86.25 74 TYR A CA 1
ATOM 603 C C . TYR A 1 74 ? 8.946 -17.281 -7.921 1.00 86.25 74 TYR A C 1
ATOM 605 O O . TYR A 1 74 ? 9.713 -18.218 -8.137 1.00 86.25 74 TYR A O 1
ATOM 613 N N . PHE A 1 75 ? 7.768 -17.173 -8.548 1.00 85.88 75 PHE A N 1
ATOM 614 C CA . PHE A 1 75 ? 7.296 -18.175 -9.512 1.00 85.88 75 PHE A CA 1
ATOM 615 C C . PHE A 1 75 ? 8.170 -18.248 -10.764 1.00 85.88 75 PHE A C 1
ATOM 617 O O . PHE A 1 75 ? 8.475 -19.335 -11.252 1.00 85.88 75 PHE A O 1
ATOM 624 N N . ALA A 1 76 ? 8.602 -17.098 -11.278 1.00 86.62 76 ALA A N 1
ATOM 625 C CA . ALA A 1 76 ? 9.476 -17.041 -12.440 1.00 86.62 76 ALA A CA 1
ATOM 626 C C . ALA A 1 76 ? 10.852 -17.665 -12.165 1.00 86.62 76 ALA A C 1
ATOM 628 O O . ALA A 1 76 ? 11.411 -18.316 -13.047 1.00 86.62 76 ALA A O 1
ATOM 629 N N . ASN A 1 77 ? 11.362 -17.529 -10.937 1.00 85.56 77 ASN A N 1
ATOM 630 C CA . ASN A 1 77 ? 12.634 -18.121 -10.537 1.00 85.56 77 ASN A CA 1
ATOM 631 C C . ASN A 1 77 ? 12.606 -19.662 -10.565 1.00 85.56 77 ASN A C 1
ATOM 633 O O . ASN A 1 77 ? 13.614 -20.278 -10.887 1.00 85.56 77 ASN A O 1
ATOM 637 N N . LEU A 1 78 ? 11.447 -20.294 -10.329 1.00 86.81 78 LEU A N 1
ATOM 638 C CA . LEU A 1 78 ? 11.294 -21.757 -10.413 1.00 86.81 78 LEU A CA 1
ATOM 639 C C . LEU A 1 78 ? 11.448 -22.308 -11.841 1.00 86.81 78 LEU A C 1
ATOM 641 O O . LEU A 1 78 ? 11.802 -23.469 -12.018 1.00 86.81 78 LEU A O 1
ATOM 645 N N . ARG A 1 79 ? 11.161 -21.495 -12.866 1.00 84.50 79 ARG A N 1
ATOM 646 C CA . ARG A 1 79 ? 11.252 -21.871 -14.293 1.00 84.50 79 ARG A CA 1
ATOM 647 C C . ARG A 1 79 ? 12.481 -21.291 -14.993 1.00 84.50 79 ARG A C 1
ATOM 649 O O . ARG A 1 79 ? 12.616 -21.423 -16.207 1.00 84.50 79 ARG A O 1
ATOM 656 N N . LYS A 1 80 ? 13.361 -20.641 -14.233 1.00 88.62 80 LYS A N 1
ATOM 657 C CA . LYS A 1 80 ? 14.536 -19.925 -14.727 1.00 88.62 80 LYS A CA 1
ATOM 658 C C . LYS A 1 80 ? 15.417 -20.798 -15.616 1.00 88.62 80 LYS A C 1
ATOM 660 O O . LYS A 1 80 ? 15.675 -20.421 -16.756 1.00 88.62 80 LYS A O 1
ATOM 665 N N . ASP A 1 81 ? 15.818 -21.960 -15.115 1.00 89.44 81 ASP A N 1
ATOM 666 C CA . ASP A 1 81 ? 16.794 -22.814 -15.796 1.00 89.44 81 ASP A CA 1
ATOM 667 C C . ASP A 1 81 ? 16.230 -23.380 -17.106 1.00 89.44 81 ASP A C 1
ATOM 669 O O . ASP A 1 81 ? 16.892 -23.322 -18.138 1.00 89.44 81 ASP A O 1
ATOM 673 N N . ALA A 1 82 ? 14.956 -23.787 -17.109 1.00 88.31 82 ALA A N 1
ATOM 674 C CA . ALA A 1 82 ? 14.270 -24.269 -18.310 1.00 88.31 82 ALA A CA 1
ATOM 675 C C . ALA A 1 82 ? 14.172 -23.195 -19.413 1.00 88.31 82 ALA A C 1
ATOM 677 O O . ALA A 1 82 ? 14.280 -23.495 -20.602 1.00 88.31 82 ALA A O 1
ATOM 678 N N . ILE A 1 83 ? 13.970 -21.927 -19.034 1.00 89.31 83 ILE A N 1
ATOM 679 C CA . ILE A 1 83 ? 13.931 -20.814 -19.992 1.00 89.31 83 ILE A CA 1
ATOM 680 C C . ILE A 1 83 ? 15.330 -20.536 -20.545 1.00 89.31 83 ILE A C 1
ATOM 682 O O . ILE A 1 83 ? 15.469 -20.352 -21.752 1.00 89.31 83 ILE A O 1
ATOM 686 N N . ILE A 1 84 ? 16.362 -20.542 -19.697 1.00 90.00 84 ILE A N 1
ATOM 687 C CA . ILE A 1 84 ? 17.759 -20.336 -20.114 1.00 90.00 84 ILE A CA 1
ATOM 688 C C . ILE A 1 84 ? 18.204 -21.436 -21.081 1.00 90.00 84 ILE A C 1
ATOM 690 O O . ILE A 1 84 ? 18.759 -21.135 -22.136 1.00 90.00 84 ILE A O 1
ATOM 694 N N . GLU A 1 85 ? 17.904 -22.696 -20.774 1.00 89.81 85 GLU A N 1
ATOM 695 C CA . GLU A 1 85 ? 18.212 -23.836 -21.640 1.00 89.81 85 GLU A CA 1
ATOM 696 C C . GLU A 1 85 ? 17.512 -23.717 -23.001 1.00 89.81 85 GLU A C 1
ATOM 698 O O . GLU A 1 85 ? 18.112 -23.955 -24.054 1.00 89.81 85 GLU A O 1
ATOM 703 N N . ARG A 1 86 ? 16.255 -23.255 -23.011 1.00 87.44 86 ARG A N 1
ATOM 704 C CA . ARG A 1 86 ? 15.526 -23.007 -24.257 1.00 87.44 86 ARG A CA 1
ATOM 705 C C . ARG A 1 86 ? 16.131 -21.859 -25.065 1.00 87.44 86 ARG A C 1
ATOM 707 O O . ARG A 1 86 ? 16.230 -21.987 -26.283 1.00 87.44 86 ARG A O 1
ATOM 714 N N . VAL A 1 87 ? 16.541 -20.766 -24.417 1.00 88.44 87 VAL A N 1
ATOM 715 C CA . VAL A 1 87 ? 17.256 -19.652 -25.069 1.00 88.44 87 VAL A CA 1
ATOM 716 C C . VAL A 1 87 ? 18.551 -20.165 -25.698 1.00 88.44 87 VAL A C 1
ATOM 718 O O . VAL A 1 87 ? 18.783 -19.918 -26.880 1.00 88.44 87 VAL A O 1
ATOM 721 N N . LYS A 1 88 ? 19.340 -20.945 -24.950 1.00 89.38 88 LYS A N 1
ATOM 722 C CA . LYS A 1 88 ? 20.583 -21.565 -25.424 1.00 89.38 88 LYS A CA 1
ATOM 723 C C . LYS A 1 88 ? 20.351 -22.420 -26.672 1.00 89.38 88 LYS A C 1
ATOM 725 O O . LYS A 1 88 ? 20.953 -22.167 -27.708 1.00 89.38 88 LYS A O 1
ATOM 730 N N . THR A 1 89 ? 19.379 -23.330 -26.613 1.00 87.62 89 THR A N 1
ATOM 731 C CA . THR A 1 89 ? 19.020 -24.235 -27.722 1.00 87.62 89 THR A CA 1
ATOM 732 C C . THR A 1 89 ? 18.575 -23.488 -28.987 1.00 87.62 89 THR A C 1
ATOM 734 O O . THR A 1 89 ? 18.797 -23.940 -30.112 1.00 87.62 89 THR A O 1
ATOM 737 N N . VAL A 1 90 ? 17.883 -22.355 -28.828 1.00 84.81 90 VAL A N 1
ATOM 738 C CA . VAL A 1 90 ? 17.462 -21.519 -29.962 1.00 84.81 90 VAL A CA 1
ATOM 739 C C . VAL A 1 90 ? 18.668 -20.810 -30.579 1.00 84.81 90 VAL A C 1
ATOM 741 O O . VAL A 1 90 ? 18.807 -20.800 -31.802 1.00 84.81 90 VAL A O 1
ATOM 744 N N . LEU A 1 91 ? 19.561 -20.270 -29.754 1.00 84.75 91 LEU A N 1
ATOM 745 C CA . LEU A 1 91 ? 20.720 -19.512 -30.217 1.00 84.75 91 LEU A CA 1
ATOM 746 C C . LEU A 1 91 ? 21.800 -20.384 -30.864 1.00 84.75 91 LEU A C 1
ATOM 748 O O . LEU A 1 91 ? 22.281 -20.028 -31.934 1.00 84.75 91 LEU A O 1
ATOM 752 N N . GLU A 1 92 ? 22.117 -21.544 -30.285 1.00 84.00 92 GLU A N 1
ATOM 753 C CA . GLU A 1 92 ? 23.127 -22.485 -30.810 1.00 84.00 92 GLU A CA 1
ATOM 754 C C . GLU A 1 92 ? 22.788 -23.029 -32.203 1.00 84.00 92 GLU A C 1
ATOM 756 O O . GLU A 1 92 ? 23.647 -23.554 -32.899 1.00 84.00 92 GLU A O 1
ATOM 761 N N . SER A 1 93 ? 21.536 -22.893 -32.636 1.00 74.94 93 SER A N 1
ATOM 762 C CA . SER A 1 93 ? 21.109 -23.325 -33.966 1.00 74.94 93 SER A CA 1
ATOM 763 C C . SER A 1 93 ? 21.311 -22.310 -35.084 1.00 74.94 93 SER A C 1
ATOM 765 O O . SER A 1 93 ? 20.958 -22.593 -36.229 1.00 74.94 93 SER A O 1
ATOM 767 N N . THR A 1 94 ? 21.813 -21.120 -34.759 1.00 74.81 94 THR A N 1
ATOM 768 C CA . THR A 1 94 ? 22.017 -20.049 -35.734 1.00 74.81 94 THR A CA 1
ATOM 769 C C . THR A 1 94 ? 23.481 -20.024 -36.152 1.00 74.81 94 THR A C 1
ATOM 771 O O . THR A 1 94 ? 24.314 -19.516 -35.414 1.00 74.81 94 THR A O 1
ATOM 774 N N . ASP A 1 95 ? 23.784 -20.545 -37.340 1.00 69.12 95 ASP A N 1
ATOM 775 C CA . ASP A 1 95 ? 25.148 -20.589 -37.885 1.00 69.12 95 ASP A CA 1
ATOM 776 C C . ASP A 1 95 ? 25.374 -19.465 -38.911 1.00 69.12 95 ASP A C 1
ATOM 778 O O . ASP A 1 95 ? 25.510 -19.686 -40.112 1.00 69.12 95 ASP A O 1
ATOM 782 N N . VAL A 1 96 ? 25.298 -18.214 -38.447 1.00 74.19 96 VAL A N 1
ATOM 783 C CA . VAL A 1 96 ? 25.463 -17.018 -39.291 1.00 74.19 96 VAL A CA 1
ATOM 784 C C . VAL A 1 96 ? 26.636 -16.197 -38.764 1.00 74.19 96 VAL A C 1
ATOM 786 O O . VAL A 1 96 ? 26.710 -15.930 -37.570 1.00 74.19 96 VAL A O 1
ATOM 789 N N . HIS A 1 97 ? 27.565 -15.806 -39.644 1.00 68.94 97 HIS A N 1
ATOM 790 C CA . HIS A 1 97 ? 28.793 -15.062 -39.305 1.00 68.94 97 HIS A CA 1
ATOM 791 C C . HIS A 1 97 ? 29.645 -15.695 -38.183 1.00 68.94 97 HIS A C 1
ATOM 793 O O . HIS A 1 97 ? 30.273 -14.983 -37.400 1.00 68.94 97 HIS A O 1
ATOM 799 N N . GLY A 1 98 ? 29.670 -17.030 -38.082 1.00 74.69 98 GLY A N 1
ATOM 800 C CA . GLY A 1 98 ? 30.406 -17.737 -37.027 1.00 74.69 98 GLY A CA 1
ATOM 801 C C . GLY A 1 98 ? 29.904 -17.413 -35.617 1.00 74.69 98 GLY A C 1
ATOM 802 O O . GLY A 1 98 ? 30.698 -17.381 -34.678 1.00 74.69 98 GLY A O 1
ATOM 803 N N . PHE A 1 99 ? 28.607 -17.115 -35.488 1.00 84.62 99 PHE A N 1
ATOM 804 C CA . PHE A 1 99 ? 27.965 -16.789 -34.223 1.00 84.62 99 PHE A CA 1
ATOM 805 C C . PHE A 1 99 ? 28.108 -17.933 -33.218 1.00 84.62 99 PHE A C 1
ATOM 807 O O . PHE A 1 99 ? 27.661 -19.056 -33.453 1.00 84.62 99 PHE A O 1
ATOM 814 N N . LYS A 1 100 ? 28.691 -17.625 -32.060 1.00 86.19 100 LYS A N 1
ATOM 815 C CA . LYS A 1 100 ? 28.828 -18.564 -30.949 1.00 86.19 100 LYS A CA 1
ATOM 816 C C . LYS A 1 100 ? 28.379 -17.907 -29.655 1.00 86.19 100 LYS A C 1
ATOM 818 O O . LYS A 1 100 ? 28.809 -16.807 -29.323 1.00 86.19 100 LYS A O 1
ATOM 823 N N . VAL A 1 101 ? 27.530 -18.596 -28.898 1.00 87.38 101 VAL A N 1
ATOM 824 C CA . VAL A 1 101 ? 27.143 -18.150 -27.555 1.00 87.38 101 VAL A CA 1
ATOM 825 C C . VAL A 1 101 ? 28.254 -18.507 -26.575 1.00 87.38 101 VAL A C 1
ATOM 827 O O . VAL A 1 101 ? 28.663 -19.665 -26.501 1.00 87.38 101 VAL A O 1
ATOM 830 N N . LEU A 1 102 ? 28.731 -17.511 -25.832 1.00 86.12 102 LEU A N 1
ATOM 831 C CA . LEU A 1 102 ? 29.750 -17.676 -24.799 1.00 86.12 102 LEU A CA 1
ATOM 832 C C . LEU A 1 102 ? 29.103 -17.877 -23.427 1.00 86.12 102 LEU A C 1
ATOM 834 O O . LEU A 1 102 ? 29.382 -18.862 -22.751 1.00 86.12 102 LEU A O 1
ATOM 838 N N . ASP A 1 103 ? 28.202 -16.972 -23.042 1.00 85.94 103 ASP A N 1
ATOM 839 C CA . ASP A 1 103 ? 27.555 -16.979 -21.729 1.00 85.94 103 ASP A CA 1
ATOM 840 C C . ASP A 1 103 ? 26.108 -16.471 -21.811 1.00 85.94 103 ASP A C 1
ATOM 842 O O . ASP A 1 103 ? 25.751 -15.684 -22.691 1.00 85.94 103 ASP A O 1
ATOM 846 N N . ILE A 1 104 ? 25.254 -16.938 -20.900 1.00 88.81 104 ILE A N 1
ATOM 847 C CA . ILE A 1 104 ? 23.848 -16.538 -20.804 1.00 88.81 104 ILE A CA 1
ATOM 848 C C . ILE A 1 104 ? 23.529 -16.184 -19.354 1.00 88.81 104 ILE A C 1
ATOM 850 O O . ILE A 1 104 ? 23.422 -17.047 -18.482 1.00 88.81 104 ILE A O 1
ATOM 854 N N . GLU A 1 105 ? 23.276 -14.903 -19.112 1.00 88.06 105 GLU A N 1
ATOM 855 C CA . GLU A 1 105 ? 23.082 -14.358 -17.778 1.00 88.06 105 GLU A CA 1
ATOM 856 C C . GLU A 1 105 ? 21.647 -13.872 -17.549 1.00 88.06 105 GLU A C 1
ATOM 858 O O . GLU A 1 105 ? 21.183 -12.901 -18.154 1.00 88.06 105 GLU A O 1
ATOM 863 N N . PRO A 1 106 ? 20.901 -14.502 -16.635 1.00 89.69 106 PRO A N 1
ATOM 864 C CA . PRO A 1 106 ? 19.520 -14.138 -16.373 1.00 89.69 106 PRO A CA 1
ATOM 865 C C . PRO A 1 106 ? 19.413 -12.857 -15.548 1.00 89.69 106 PRO A C 1
ATOM 867 O O . PRO A 1 106 ? 19.871 -12.779 -14.408 1.00 89.69 106 PRO A O 1
ATOM 870 N N . ARG A 1 107 ? 18.685 -11.875 -16.082 1.00 89.62 107 ARG A N 1
ATOM 871 C CA . ARG A 1 107 ? 18.363 -10.610 -15.421 1.00 89.62 107 ARG A CA 1
ATOM 872 C C . ARG A 1 107 ? 16.886 -10.581 -15.028 1.00 89.62 107 ARG A C 1
ATOM 874 O O . ARG A 1 107 ? 16.071 -9.853 -15.594 1.00 89.62 107 ARG A O 1
ATOM 881 N N . ILE A 1 108 ? 16.541 -11.375 -14.012 1.00 87.38 108 ILE A N 1
ATOM 882 C CA . ILE A 1 108 ? 15.144 -11.586 -13.582 1.00 87.38 108 ILE A CA 1
ATOM 883 C C . ILE A 1 108 ? 14.483 -10.272 -13.143 1.00 87.38 108 ILE A C 1
ATOM 885 O O . ILE A 1 108 ? 13.327 -10.032 -13.474 1.00 87.38 108 ILE A O 1
ATOM 889 N N . LYS A 1 109 ? 15.224 -9.396 -12.448 1.00 88.94 109 LYS A N 1
ATOM 890 C CA . LYS A 1 109 ? 14.745 -8.078 -11.994 1.00 88.94 109 LYS A CA 1
ATOM 891 C C . LYS A 1 109 ? 14.166 -7.238 -13.140 1.00 88.94 109 LYS A C 1
ATOM 893 O O . LYS A 1 109 ? 13.102 -6.646 -12.989 1.00 88.94 109 LYS A O 1
ATOM 898 N N . ASP A 1 110 ? 14.833 -7.258 -14.289 1.00 91.38 110 ASP A N 1
ATOM 899 C CA . ASP A 1 110 ? 14.452 -6.514 -15.489 1.00 91.38 110 ASP A CA 1
ATOM 900 C C . ASP A 1 110 ? 13.669 -7.377 -16.498 1.00 91.38 110 ASP A C 1
ATOM 902 O O . ASP A 1 110 ? 13.424 -6.972 -17.630 1.00 91.38 110 ASP A O 1
ATOM 906 N N . GLY A 1 111 ? 13.249 -8.584 -16.116 1.00 90.75 111 GLY A N 1
ATOM 907 C CA . GLY A 1 111 ? 12.388 -9.407 -16.959 1.00 90.75 111 GLY A CA 1
ATOM 908 C C . GLY A 1 111 ? 13.065 -10.042 -18.185 1.00 90.75 111 GLY A C 1
ATOM 909 O O . GLY A 1 111 ? 12.362 -10.476 -19.101 1.00 90.75 111 GLY A O 1
ATOM 910 N N . GLY A 1 112 ? 14.399 -10.098 -18.241 1.00 92.31 112 GLY A N 1
ATOM 911 C CA . GLY A 1 112 ? 15.139 -10.521 -19.437 1.00 92.31 112 GLY A CA 1
ATOM 912 C C . GLY A 1 112 ? 16.410 -11.314 -19.151 1.00 92.31 112 GLY A C 1
ATOM 913 O O . GLY A 1 112 ? 16.653 -11.747 -18.025 1.00 92.31 112 GLY A O 1
ATOM 914 N N . VAL A 1 113 ? 17.207 -11.534 -20.194 1.00 92.75 113 VAL A N 1
ATOM 915 C CA . VAL A 1 113 ? 18.461 -12.303 -20.154 1.00 92.75 113 VAL A CA 1
ATOM 916 C C . VAL A 1 113 ? 19.509 -11.589 -21.005 1.00 92.75 113 VAL A C 1
ATOM 918 O O . VAL A 1 113 ? 19.201 -11.156 -22.114 1.00 92.75 113 VAL A O 1
ATOM 921 N N . PHE A 1 114 ? 20.731 -11.474 -20.496 1.00 93.25 114 PHE A N 1
ATOM 922 C CA . PHE A 1 114 ? 21.895 -11.067 -21.271 1.00 93.25 114 PHE A CA 1
ATOM 923 C C . PHE A 1 114 ? 22.534 -12.289 -21.926 1.00 93.25 114 PHE A C 1
ATOM 925 O O . PHE A 1 114 ? 22.683 -13.331 -21.300 1.00 93.25 114 PHE A O 1
ATOM 932 N N . VAL A 1 115 ? 22.901 -12.163 -23.191 1.00 91.44 115 VAL A N 1
ATOM 933 C CA . VAL A 1 115 ? 23.555 -13.212 -23.972 1.00 91.44 115 VAL A CA 1
ATOM 934 C C . VAL A 1 115 ? 24.882 -12.650 -24.443 1.00 91.44 115 VAL A C 1
ATOM 936 O O . VAL A 1 115 ? 24.898 -11.711 -25.241 1.00 91.44 115 VAL A O 1
ATOM 939 N N . HIS A 1 116 ? 25.974 -13.211 -23.941 1.00 90.75 116 HIS A N 1
ATOM 940 C CA . HIS A 1 116 ? 27.311 -12.936 -24.431 1.00 90.75 116 HIS A CA 1
ATOM 941 C C . HIS A 1 116 ? 27.583 -13.801 -25.654 1.00 90.75 116 HIS A C 1
ATOM 943 O O . HIS A 1 116 ? 27.383 -15.018 -25.615 1.00 90.75 116 HIS A O 1
ATOM 949 N N . PHE A 1 117 ? 28.030 -13.185 -26.740 1.00 89.25 117 PHE A N 1
ATOM 950 C CA . PHE A 1 117 ? 28.285 -13.893 -27.984 1.00 89.25 117 PHE A CA 1
ATOM 951 C C . PHE A 1 117 ? 29.574 -13.432 -28.646 1.00 89.25 117 PHE A C 1
ATOM 953 O O . PHE A 1 117 ? 30.036 -12.312 -28.436 1.00 89.25 117 PHE A O 1
ATOM 960 N N . GLU A 1 118 ? 30.112 -14.309 -29.476 1.00 87.44 118 GLU A N 1
ATOM 961 C CA . GLU A 1 118 ? 31.229 -14.077 -30.377 1.00 87.44 118 GLU A CA 1
ATOM 962 C C . GLU A 1 118 ? 30.720 -14.142 -31.821 1.00 87.44 118 GLU A C 1
ATOM 964 O O . GLU A 1 118 ? 29.821 -14.926 -32.131 1.00 87.44 118 GLU A O 1
ATOM 969 N N . TYR A 1 119 ? 31.269 -13.308 -32.700 1.00 85.88 119 TYR A N 1
ATOM 970 C CA . TYR A 1 119 ? 31.006 -13.350 -34.136 1.00 85.88 119 TYR A CA 1
ATOM 971 C C . TYR A 1 119 ? 32.260 -12.973 -34.930 1.00 85.88 119 TYR A C 1
ATOM 973 O O . TYR A 1 119 ? 33.165 -12.295 -34.434 1.00 85.88 119 TYR A O 1
ATOM 981 N N . ILE A 1 120 ? 32.313 -13.414 -36.183 1.00 83.38 120 ILE A N 1
ATOM 982 C CA . ILE A 1 120 ? 33.390 -13.084 -37.115 1.00 83.38 120 ILE A CA 1
ATOM 983 C C . ILE A 1 120 ? 33.088 -11.714 -37.719 1.00 83.38 120 ILE A C 1
ATOM 985 O O . ILE A 1 120 ? 32.069 -11.537 -38.393 1.00 83.38 120 ILE A O 1
ATOM 989 N N . SER A 1 121 ? 33.973 -10.741 -37.486 1.00 76.31 121 SER A N 1
ATOM 990 C CA . SER A 1 121 ? 33.829 -9.426 -38.108 1.00 76.31 121 SER A CA 1
ATOM 991 C C . SER A 1 121 ? 34.191 -9.517 -39.595 1.00 76.31 121 SER A C 1
ATOM 993 O O . SER A 1 121 ? 35.244 -10.075 -39.918 1.00 76.31 121 SER A O 1
ATOM 995 N N . PRO A 1 122 ? 33.402 -8.922 -40.512 1.00 67.88 122 PRO A N 1
ATOM 996 C CA . PRO A 1 122 ? 33.748 -8.859 -41.937 1.00 67.88 122 PRO A CA 1
ATOM 997 C C . PRO A 1 122 ? 35.049 -8.081 -42.221 1.00 67.88 122 PRO A C 1
ATOM 999 O O . PRO A 1 122 ? 35.531 -8.089 -43.347 1.00 67.88 122 PRO A O 1
ATOM 1002 N N . LEU A 1 123 ? 35.622 -7.424 -41.207 1.00 63.62 123 LEU A N 1
ATOM 1003 C CA . LEU A 1 123 ? 36.822 -6.587 -41.289 1.00 63.62 123 LEU A CA 1
ATOM 1004 C C . LEU A 1 123 ? 38.084 -7.220 -40.705 1.00 63.62 123 LEU A C 1
ATOM 1006 O O . LEU A 1 123 ? 39.139 -6.588 -40.687 1.00 63.62 123 LEU A O 1
ATOM 1010 N N . GLY A 1 124 ? 37.995 -8.458 -40.216 1.00 61.91 124 GLY A N 1
ATOM 1011 C CA . GLY A 1 124 ? 39.121 -9.119 -39.563 1.00 61.91 124 GLY A CA 1
ATOM 1012 C C . GLY A 1 124 ? 39.565 -8.407 -38.277 1.00 61.91 124 GLY A C 1
ATOM 1013 O O . GLY A 1 124 ? 38.757 -7.810 -37.564 1.00 61.91 124 GLY A O 1
ATOM 1014 N N . ALA A 1 125 ? 40.851 -8.531 -37.934 1.00 54.22 125 ALA A N 1
ATOM 1015 C CA . ALA A 1 125 ? 41.419 -8.032 -36.675 1.00 54.22 125 ALA A CA 1
ATOM 1016 C C . ALA A 1 125 ? 41.683 -6.510 -36.659 1.00 54.22 125 ALA A C 1
ATOM 1018 O O . ALA A 1 125 ? 41.966 -5.948 -35.601 1.00 54.22 125 ALA A O 1
ATOM 1019 N N . SER A 1 126 ? 41.600 -5.825 -37.804 1.00 52.25 126 SER A N 1
ATOM 1020 C CA . SER A 1 126 ? 41.853 -4.386 -37.893 1.00 52.25 126 SER A CA 1
ATOM 1021 C C . SER A 1 126 ? 40.617 -3.582 -37.496 1.00 52.25 126 SER A C 1
ATOM 1023 O O . SER A 1 126 ? 39.603 -3.583 -38.190 1.00 52.25 126 SER A O 1
ATOM 1025 N N . THR A 1 127 ? 40.717 -2.844 -36.390 1.00 55.50 127 THR A N 1
ATOM 1026 C CA . THR A 1 127 ? 39.762 -1.778 -36.059 1.00 55.50 127 THR A CA 1
ATOM 1027 C C . THR A 1 127 ? 40.147 -0.543 -36.869 1.00 55.50 127 THR A C 1
ATOM 1029 O O . THR A 1 127 ? 40.872 0.313 -36.377 1.00 55.50 127 THR A O 1
ATOM 1032 N N . SER A 1 128 ? 39.739 -0.466 -38.136 1.00 52.03 128 SER A N 1
ATOM 1033 C CA . SER A 1 128 ? 39.951 0.755 -38.919 1.00 52.03 128 SER A CA 1
ATOM 1034 C C . SER A 1 128 ? 38.957 1.837 -38.490 1.00 52.03 128 SER A C 1
ATOM 1036 O O . SER A 1 128 ? 37.778 1.579 -38.226 1.00 52.03 128 SER A O 1
ATOM 1038 N N . GLU A 1 129 ? 39.441 3.071 -38.413 1.00 54.56 129 GLU A N 1
ATOM 1039 C CA . GLU A 1 129 ? 38.687 4.228 -37.921 1.00 54.56 129 GLU A CA 1
ATOM 1040 C C . GLU A 1 129 ? 37.716 4.811 -38.960 1.00 54.56 129 GLU A C 1
ATOM 1042 O O . GLU A 1 129 ? 36.908 5.681 -38.632 1.00 54.56 129 GLU A O 1
ATOM 1047 N N . ASP A 1 130 ? 37.726 4.273 -40.181 1.00 62.81 130 ASP A N 1
ATOM 1048 C CA . ASP A 1 130 ? 36.941 4.784 -41.298 1.00 62.81 130 ASP A CA 1
ATOM 1049 C C . ASP A 1 130 ? 35.417 4.664 -41.072 1.00 62.81 130 ASP A C 1
ATOM 1051 O O . ASP A 1 130 ? 34.893 3.597 -40.717 1.00 62.81 130 ASP A O 1
ATOM 1055 N N . PRO A 1 131 ? 34.641 5.732 -41.344 1.00 63.25 131 PRO A N 1
ATOM 1056 C CA . PRO A 1 131 ? 33.197 5.753 -41.106 1.00 63.25 131 PRO A CA 1
ATOM 1057 C C . PRO A 1 131 ? 32.420 4.782 -42.009 1.00 63.25 131 PRO A C 1
ATOM 1059 O O . PRO A 1 131 ? 31.387 4.250 -41.594 1.00 63.25 131 PRO A O 1
ATOM 1062 N N . ALA A 1 132 ? 32.909 4.528 -43.228 1.00 65.31 132 ALA A N 1
ATOM 1063 C CA . ALA A 1 132 ? 32.309 3.576 -44.165 1.00 65.31 132 ALA A CA 1
ATOM 1064 C C . ALA A 1 132 ? 32.433 2.132 -43.658 1.00 65.31 132 ALA A C 1
ATOM 1066 O O . ALA A 1 132 ? 31.478 1.357 -43.714 1.00 65.31 132 ALA A O 1
ATOM 1067 N N . VAL A 1 133 ? 33.585 1.809 -43.078 1.00 65.62 133 VAL A N 1
ATOM 1068 C CA . VAL A 1 133 ? 33.888 0.500 -42.513 1.00 65.62 133 VAL A CA 1
ATOM 1069 C C . VAL A 1 133 ? 33.018 0.203 -41.285 1.00 65.62 133 VAL A C 1
ATOM 1071 O O . VAL A 1 133 ? 32.412 -0.861 -41.174 1.00 65.62 133 VAL A O 1
ATOM 1074 N N . ARG A 1 134 ? 32.826 1.170 -40.392 1.00 63.66 134 ARG A N 1
ATOM 1075 C CA . ARG A 1 134 ? 31.961 0.984 -39.211 1.00 63.66 134 ARG A CA 1
ATOM 1076 C C . ARG A 1 134 ? 30.494 0.792 -39.564 1.00 63.66 134 ARG A C 1
ATOM 1078 O O . ARG A 1 134 ? 29.780 0.057 -38.885 1.00 63.66 134 ARG A O 1
ATOM 1085 N N . LEU A 1 135 ? 30.038 1.425 -40.643 1.00 67.88 135 LEU A N 1
ATOM 1086 C CA . LEU A 1 135 ? 28.696 1.189 -41.158 1.00 67.88 135 LEU A CA 1
ATOM 1087 C C . LEU A 1 135 ? 28.531 -0.265 -41.622 1.00 67.88 135 LEU A C 1
ATOM 1089 O O . LEU A 1 135 ? 27.457 -0.833 -41.435 1.00 67.88 135 LEU A O 1
ATOM 1093 N N . THR A 1 136 ? 29.580 -0.879 -42.179 1.00 73.00 136 THR A N 1
ATOM 1094 C CA . THR A 1 136 ? 29.552 -2.308 -42.527 1.00 73.00 136 THR A CA 1
ATOM 1095 C C . THR A 1 136 ? 29.511 -3.215 -41.295 1.00 73.00 136 THR A C 1
ATOM 1097 O O . THR A 1 136 ? 28.764 -4.188 -41.313 1.00 73.00 136 THR A O 1
ATOM 1100 N N . GLU A 1 137 ? 30.175 -2.861 -40.186 1.00 71.38 137 GLU A N 1
ATOM 1101 C CA . GLU A 1 137 ? 30.048 -3.603 -38.915 1.00 71.38 137 GLU A CA 1
ATOM 1102 C C . GLU A 1 137 ? 28.644 -3.507 -38.320 1.00 71.38 137 GLU A C 1
ATOM 1104 O O . GLU A 1 137 ? 28.055 -4.515 -37.937 1.00 71.38 137 GLU A O 1
ATOM 1109 N N . LEU A 1 138 ? 28.076 -2.299 -38.273 1.00 72.56 138 LEU A N 1
ATOM 1110 C CA . LEU A 1 138 ? 26.722 -2.090 -37.759 1.00 72.56 138 LEU A CA 1
ATOM 1111 C C . LEU A 1 138 ? 25.677 -2.834 -38.595 1.00 72.56 138 LEU A C 1
ATOM 1113 O O . LEU A 1 138 ? 24.732 -3.384 -38.032 1.00 72.56 138 LEU A O 1
ATOM 1117 N N . LYS A 1 139 ? 25.862 -2.878 -39.921 1.00 77.88 139 LYS A N 1
ATOM 1118 C CA . LYS A 1 139 ? 25.032 -3.684 -40.824 1.00 77.88 139 LYS A CA 1
ATOM 1119 C C . LYS A 1 139 ? 25.192 -5.175 -40.540 1.00 77.88 139 LYS A C 1
ATOM 1121 O O . LYS A 1 139 ? 24.187 -5.827 -40.304 1.00 77.88 139 LYS A O 1
ATOM 1126 N N . ALA A 1 140 ? 26.419 -5.685 -40.427 1.00 77.88 140 ALA A N 1
ATOM 1127 C CA . ALA A 1 140 ? 26.664 -7.096 -40.123 1.00 77.88 140 ALA A CA 1
ATOM 1128 C C . ALA A 1 140 ? 26.038 -7.535 -38.784 1.00 77.88 140 ALA A C 1
ATOM 1130 O O . ALA A 1 140 ? 25.432 -8.601 -38.695 1.00 77.88 140 ALA A O 1
ATOM 1131 N N . VAL A 1 141 ? 26.117 -6.699 -37.742 1.00 79.69 141 VAL A N 1
ATOM 1132 C CA . VAL A 1 141 ? 25.474 -6.985 -36.447 1.00 79.69 141 VAL A CA 1
ATOM 1133 C C . VAL A 1 141 ? 23.946 -6.904 -36.544 1.00 79.69 141 VAL A C 1
ATOM 1135 O O . VAL A 1 141 ? 23.249 -7.699 -35.911 1.00 79.69 141 VAL A O 1
ATOM 1138 N N . ALA A 1 142 ? 23.404 -5.977 -37.338 1.00 81.56 142 ALA A N 1
ATOM 1139 C CA . ALA A 1 142 ? 21.967 -5.892 -37.589 1.00 81.56 142 ALA A CA 1
ATOM 1140 C C . ALA A 1 142 ? 21.446 -7.107 -38.377 1.00 81.56 142 ALA A C 1
ATOM 1142 O O . ALA A 1 142 ? 20.401 -7.656 -38.023 1.00 81.56 142 ALA A O 1
ATOM 1143 N N . ASP A 1 143 ? 22.195 -7.567 -39.379 1.00 84.38 143 ASP A N 1
ATOM 1144 C CA . ASP A 1 143 ? 21.891 -8.762 -40.170 1.00 84.38 143 ASP A CA 1
ATOM 1145 C C . ASP A 1 143 ? 21.933 -10.017 -39.289 1.00 84.38 143 ASP A C 1
ATOM 1147 O O . ASP A 1 143 ? 21.021 -10.845 -39.327 1.00 84.38 143 ASP A O 1
ATOM 1151 N N . LEU A 1 144 ? 22.927 -10.111 -38.400 1.00 83.94 144 LEU A N 1
ATOM 1152 C CA . LEU A 1 144 ? 23.022 -11.163 -37.389 1.00 83.94 144 LEU A CA 1
ATOM 1153 C C . LEU A 1 144 ? 21.825 -11.137 -36.426 1.00 83.94 144 LEU A C 1
ATOM 1155 O O . LEU A 1 144 ? 21.212 -12.173 -36.164 1.00 83.94 144 LEU A O 1
ATOM 1159 N N . GLN A 1 145 ? 21.429 -9.958 -35.943 1.00 87.44 145 GLN A N 1
ATOM 1160 C CA . GLN A 1 145 ? 20.244 -9.805 -35.099 1.00 87.44 145 GLN A CA 1
ATOM 1161 C C . GLN A 1 145 ? 18.968 -10.253 -35.833 1.00 87.44 145 GLN A C 1
ATOM 1163 O O . GLN A 1 145 ? 18.129 -10.939 -35.243 1.00 87.44 145 GLN A O 1
ATOM 1168 N N . ALA A 1 146 ? 18.813 -9.891 -37.108 1.00 86.19 146 ALA A N 1
ATOM 1169 C CA . ALA A 1 146 ? 17.672 -10.290 -37.928 1.00 86.19 146 ALA A CA 1
ATOM 1170 C C . ALA A 1 146 ? 17.650 -11.808 -38.175 1.00 86.19 146 ALA A C 1
ATOM 1172 O O . ALA A 1 146 ? 16.596 -12.437 -38.051 1.00 86.19 146 ALA A O 1
ATOM 1173 N N . ALA A 1 147 ? 18.810 -12.413 -38.440 1.00 85.50 147 ALA A N 1
ATOM 1174 C CA . ALA A 1 147 ? 18.950 -13.853 -38.622 1.00 85.50 147 ALA A CA 1
ATOM 1175 C C . ALA A 1 147 ? 18.579 -14.637 -37.352 1.00 85.50 147 ALA A C 1
ATOM 1177 O O . ALA A 1 147 ? 17.815 -15.601 -37.432 1.00 85.50 147 ALA A O 1
ATOM 1178 N N . ILE A 1 148 ? 19.036 -14.184 -36.178 1.00 85.88 148 ILE A N 1
ATOM 1179 C CA . ILE A 1 148 ? 18.675 -14.772 -34.876 1.00 85.88 148 ILE A CA 1
ATOM 1180 C C . ILE A 1 148 ? 17.172 -14.630 -34.605 1.00 85.88 148 ILE A C 1
ATOM 1182 O O . ILE A 1 148 ? 16.517 -15.557 -34.126 1.00 85.88 148 ILE A O 1
ATOM 1186 N N . GLN A 1 149 ? 16.588 -13.474 -34.920 1.00 86.19 149 GLN A N 1
ATOM 1187 C CA . GLN A 1 149 ? 15.148 -13.269 -34.759 1.00 86.19 149 GLN A CA 1
ATOM 1188 C C . GLN A 1 149 ? 14.340 -14.201 -35.672 1.00 86.19 149 GLN A C 1
ATOM 1190 O O . GLN A 1 149 ? 13.344 -14.784 -35.233 1.00 86.19 149 GLN A O 1
ATOM 1195 N N . ALA A 1 150 ? 14.790 -14.400 -36.912 1.00 86.25 150 ALA A N 1
ATOM 1196 C CA . ALA A 1 150 ? 14.163 -15.315 -37.857 1.00 86.25 150 ALA A CA 1
ATOM 1197 C C . ALA A 1 150 ? 14.304 -16.787 -37.429 1.00 86.25 150 ALA A C 1
ATOM 1199 O O . ALA A 1 150 ? 13.330 -17.541 -37.507 1.00 86.25 150 ALA A O 1
ATOM 1200 N N . SER A 1 151 ? 15.477 -17.208 -36.940 1.00 83.62 151 SER A N 1
ATOM 1201 C CA . SER A 1 151 ? 15.698 -18.576 -36.448 1.00 83.62 151 SER A CA 1
ATOM 1202 C C . SER A 1 151 ? 14.860 -18.869 -35.197 1.00 83.62 151 SER A C 1
ATOM 1204 O O . SER A 1 151 ? 14.214 -19.919 -35.112 1.00 83.62 151 SER A O 1
ATOM 1206 N N . ALA A 1 152 ? 14.766 -17.906 -34.275 1.00 84.88 152 ALA A N 1
ATOM 1207 C CA . ALA A 1 152 ? 13.914 -17.997 -33.095 1.00 84.88 152 ALA A CA 1
ATOM 1208 C C . ALA A 1 152 ? 12.425 -18.104 -33.458 1.00 84.88 152 ALA A C 1
ATOM 1210 O O . ALA A 1 152 ? 11.706 -18.917 -32.872 1.00 84.88 152 ALA A O 1
ATOM 1211 N N . ALA A 1 153 ? 11.959 -17.329 -34.444 1.00 85.50 153 ALA A N 1
ATOM 1212 C CA . ALA A 1 153 ? 10.578 -17.386 -34.919 1.00 85.50 153 ALA A CA 1
ATOM 1213 C C . ALA A 1 153 ? 10.242 -18.742 -35.567 1.00 85.50 153 ALA A C 1
ATOM 1215 O O . ALA A 1 153 ? 9.211 -19.330 -35.238 1.00 85.50 153 ALA A O 1
ATOM 1216 N N . LYS A 1 154 ? 11.137 -19.288 -36.407 1.00 86.00 154 LYS A N 1
ATOM 1217 C CA . LYS A 1 154 ? 10.963 -20.608 -37.048 1.00 86.00 154 LYS A CA 1
ATOM 1218 C C . LYS A 1 154 ? 10.783 -21.749 -36.039 1.00 86.00 154 LYS A C 1
ATOM 1220 O O . LYS A 1 154 ? 10.071 -22.706 -36.318 1.00 86.00 154 LYS A O 1
ATOM 1225 N N . ARG A 1 155 ? 11.394 -21.651 -34.854 1.00 83.12 155 ARG A N 1
ATOM 1226 C CA . ARG A 1 155 ? 11.339 -22.677 -33.791 1.00 83.12 155 ARG A CA 1
ATOM 1227 C C . ARG A 1 155 ? 10.194 -22.487 -32.786 1.00 83.12 155 ARG A C 1
ATOM 1229 O O . ARG A 1 155 ? 10.221 -23.071 -31.699 1.00 83.12 155 ARG A O 1
ATOM 1236 N N . GLY A 1 156 ? 9.199 -21.669 -33.130 1.00 80.81 156 GLY A N 1
ATOM 1237 C CA . GLY A 1 156 ? 8.032 -21.403 -32.286 1.00 80.81 156 GLY A CA 1
ATOM 1238 C C . GLY A 1 156 ? 8.281 -20.385 -31.168 1.00 80.81 156 GLY A C 1
ATOM 1239 O O . GLY A 1 156 ? 7.442 -20.240 -30.283 1.00 80.81 156 GLY A O 1
ATOM 1240 N N . GLY A 1 157 ? 9.408 -19.665 -31.194 1.00 86.00 157 GLY A N 1
ATOM 1241 C CA . GLY A 1 157 ? 9.743 -18.621 -30.228 1.00 86.00 157 GLY A CA 1
ATOM 1242 C C . GLY A 1 157 ? 10.317 -19.126 -28.902 1.00 86.00 157 GLY A C 1
ATOM 1243 O O . GLY A 1 157 ? 10.644 -20.303 -28.725 1.00 86.00 157 GLY A O 1
ATOM 1244 N N . ILE A 1 158 ? 10.450 -18.195 -27.953 1.00 88.38 158 ILE A N 1
ATOM 1245 C CA . ILE A 1 158 ? 10.999 -18.455 -26.617 1.00 88.38 158 ILE A CA 1
ATOM 1246 C C . ILE A 1 158 ? 9.872 -18.299 -25.581 1.00 88.38 158 ILE A C 1
ATOM 1248 O O . ILE A 1 158 ? 9.177 -17.266 -25.586 1.00 88.38 158 ILE A O 1
ATOM 1252 N N . PRO A 1 159 ? 9.659 -19.303 -24.705 1.00 88.25 159 PRO A N 1
ATOM 1253 C CA . PRO A 1 159 ? 8.635 -19.253 -23.673 1.00 88.25 159 PRO A CA 1
ATOM 1254 C C . PRO A 1 159 ? 8.927 -18.141 -22.669 1.00 88.25 159 PRO A C 1
ATOM 1256 O O . PRO A 1 159 ? 10.065 -17.939 -22.250 1.00 88.25 159 PRO A O 1
ATOM 1259 N N . SER A 1 160 ? 7.882 -17.423 -22.262 1.00 88.31 160 SER A N 1
ATOM 1260 C CA . SER A 1 160 ? 7.947 -16.604 -21.051 1.00 88.31 160 SER A CA 1
ATOM 1261 C C . SER A 1 160 ? 7.857 -17.481 -19.800 1.00 88.31 160 SER A C 1
ATOM 1263 O O . SER A 1 160 ? 7.536 -18.666 -19.867 1.00 88.31 160 SER A O 1
ATOM 1265 N N . TRP A 1 161 ? 8.033 -16.873 -18.630 1.00 86.50 161 TRP A N 1
ATOM 1266 C CA . TRP A 1 161 ? 7.792 -17.491 -17.323 1.00 86.50 161 TRP A CA 1
ATOM 1267 C C . TRP A 1 161 ? 6.404 -18.145 -17.176 1.00 86.50 161 TRP A C 1
ATOM 1269 O O . TRP A 1 161 ? 6.267 -19.153 -16.480 1.00 86.50 161 TRP A O 1
ATOM 1279 N N . LEU A 1 162 ? 5.388 -17.643 -17.887 1.00 87.00 162 LEU A N 1
ATOM 1280 C CA . LEU A 1 162 ? 4.049 -18.245 -17.928 1.00 87.00 162 LEU A CA 1
ATOM 1281 C C . LEU A 1 162 ? 3.980 -19.520 -18.787 1.00 87.00 162 LEU A C 1
ATOM 1283 O O . LEU A 1 162 ? 3.043 -20.297 -18.648 1.00 87.00 162 LEU A O 1
ATOM 1287 N N . GLY A 1 163 ? 4.990 -19.788 -19.615 1.00 82.69 163 GLY A N 1
ATOM 1288 C CA . GLY A 1 163 ? 5.044 -20.929 -20.534 1.00 82.69 163 GLY A CA 1
ATOM 1289 C C . GLY A 1 163 ? 4.548 -20.613 -21.947 1.00 82.69 163 GLY A C 1
ATOM 1290 O O . GLY A 1 163 ? 4.556 -21.493 -22.800 1.00 82.69 163 GLY A O 1
ATOM 1291 N N . PHE A 1 164 ? 4.153 -19.366 -22.224 1.00 85.62 164 PHE A N 1
ATOM 1292 C CA . PHE A 1 164 ? 3.723 -18.950 -23.559 1.00 85.62 164 PHE A CA 1
ATOM 1293 C C . PHE A 1 164 ? 4.929 -18.625 -24.442 1.00 85.62 164 PHE A C 1
ATOM 1295 O O . PHE A 1 164 ? 5.636 -17.632 -24.214 1.00 85.62 164 PHE A O 1
ATOM 1302 N N . SER A 1 165 ? 5.155 -19.458 -25.457 1.00 86.31 165 SER A N 1
ATOM 1303 C CA . SER A 1 165 ? 6.162 -19.219 -26.490 1.00 86.31 165 SER A CA 1
ATOM 1304 C C . SER A 1 165 ? 5.691 -18.142 -27.458 1.00 86.31 165 SER A C 1
ATOM 1306 O O . SER A 1 165 ? 4.574 -18.181 -27.964 1.00 86.31 165 SER A O 1
ATOM 1308 N N . ALA A 1 166 ? 6.545 -17.148 -27.678 1.00 85.12 166 ALA A N 1
ATOM 1309 C CA . ALA A 1 166 ? 6.313 -16.072 -28.632 1.00 85.12 166 ALA A CA 1
ATOM 1310 C C . ALA A 1 166 ? 7.655 -15.633 -29.234 1.00 85.12 166 ALA A C 1
ATOM 1312 O O . ALA A 1 166 ? 8.697 -15.827 -28.591 1.00 85.12 166 ALA A O 1
ATOM 1313 N N . PRO A 1 167 ? 7.666 -15.028 -30.434 1.00 85.00 167 PRO A N 1
ATOM 1314 C CA . PRO A 1 167 ? 8.867 -14.386 -30.949 1.00 85.00 167 PRO A CA 1
ATOM 1315 C C . PRO A 1 167 ? 9.288 -13.262 -29.990 1.00 85.00 167 PRO A C 1
ATOM 1317 O O . PRO A 1 167 ? 8.501 -12.372 -29.657 1.00 85.00 167 PRO A O 1
ATOM 1320 N N . ARG A 1 168 ? 10.529 -13.331 -29.502 1.00 88.31 168 ARG A N 1
ATOM 1321 C CA . ARG A 1 168 ? 11.126 -12.323 -28.615 1.00 88.31 168 ARG A CA 1
ATOM 1322 C C . ARG A 1 168 ? 12.106 -11.479 -29.411 1.00 88.31 168 ARG A C 1
ATOM 1324 O O . ARG A 1 168 ? 12.750 -11.981 -30.329 1.00 88.31 168 ARG A O 1
ATOM 1331 N N . LYS A 1 169 ? 12.215 -10.201 -29.056 1.00 88.94 169 LYS A N 1
ATOM 1332 C CA . LYS A 1 169 ? 13.205 -9.320 -29.670 1.00 88.94 169 LYS A CA 1
ATOM 1333 C C . LYS A 1 169 ? 14.536 -9.461 -28.948 1.00 88.94 169 LYS A C 1
ATOM 1335 O O . LYS A 1 169 ? 14.593 -9.585 -27.724 1.00 88.94 169 LYS A O 1
ATOM 1340 N N . PHE A 1 170 ? 15.586 -9.409 -29.746 1.00 90.12 170 PHE A N 1
ATOM 1341 C CA . PHE A 1 170 ? 16.967 -9.356 -29.296 1.00 90.12 170 PHE A CA 1
ATOM 1342 C C . PHE A 1 170 ? 17.441 -7.927 -29.499 1.00 90.12 170 PHE A C 1
ATOM 1344 O O . PHE A 1 170 ? 17.344 -7.412 -30.612 1.00 90.12 170 PHE A O 1
ATOM 1351 N N . TRP A 1 171 ? 17.892 -7.290 -28.425 1.00 90.69 171 TRP A N 1
ATOM 1352 C CA . TRP A 1 171 ? 18.353 -5.908 -28.440 1.00 90.69 171 TRP A CA 1
ATOM 1353 C C . TRP A 1 171 ? 19.862 -5.874 -28.266 1.00 90.69 171 TRP A C 1
ATOM 1355 O O . TRP A 1 171 ? 20.376 -6.431 -27.298 1.00 90.69 171 TRP A O 1
ATOM 1365 N N . LEU A 1 172 ? 20.577 -5.238 -29.192 1.00 88.38 172 LEU A N 1
ATOM 1366 C CA . LEU A 1 172 ? 22.017 -5.049 -29.056 1.00 88.38 172 LEU A CA 1
ATOM 1367 C C . LEU A 1 172 ? 22.316 -4.118 -27.875 1.00 88.38 172 LEU A C 1
ATOM 1369 O O . LEU A 1 172 ? 21.841 -2.980 -27.833 1.00 88.38 172 LEU A O 1
ATOM 1373 N N . VAL A 1 173 ? 23.134 -4.589 -26.938 1.00 87.88 173 VAL A N 1
ATOM 1374 C CA . VAL A 1 173 ? 23.641 -3.764 -25.842 1.00 87.88 173 VAL A CA 1
ATOM 1375 C C . VAL A 1 173 ? 24.775 -2.908 -26.399 1.00 87.88 173 VAL A C 1
ATOM 1377 O O . VAL A 1 173 ? 25.829 -3.418 -26.763 1.00 87.88 173 VAL A O 1
ATOM 1380 N N . ARG A 1 174 ? 24.532 -1.600 -26.504 1.00 83.81 174 ARG A N 1
ATOM 1381 C CA . ARG A 1 174 ? 25.490 -0.624 -27.047 1.00 83.81 174 ARG A CA 1
ATOM 1382 C C . ARG A 1 174 ? 26.506 -0.151 -26.006 1.00 83.81 174 ARG A C 1
ATOM 1384 O O . ARG A 1 174 ? 27.585 0.298 -26.371 1.00 83.81 174 ARG A O 1
ATOM 1391 N N . GLY A 1 175 ? 26.132 -0.198 -24.729 1.00 82.69 175 GLY A N 1
ATOM 1392 C CA . GLY A 1 175 ? 27.007 0.095 -23.597 1.00 82.69 175 GLY A CA 1
ATOM 1393 C C . GLY A 1 175 ? 27.605 -1.176 -22.990 1.00 82.69 175 GLY A C 1
ATOM 1394 O O . GLY A 1 175 ? 28.094 -2.056 -23.693 1.00 82.69 175 GLY A O 1
ATOM 1395 N N . ARG A 1 176 ? 27.548 -1.283 -21.661 1.00 84.75 176 ARG A N 1
ATOM 1396 C CA . ARG A 1 176 ? 27.975 -2.458 -20.892 1.00 84.75 176 ARG A CA 1
ATOM 1397 C C . ARG A 1 176 ? 26.817 -2.975 -20.031 1.00 84.75 176 ARG A C 1
ATOM 1399 O O . ARG A 1 176 ? 26.098 -2.160 -19.446 1.00 84.75 176 ARG A O 1
ATOM 1406 N N . PRO A 1 177 ? 26.636 -4.302 -19.904 1.00 86.56 177 PRO A N 1
ATOM 1407 C CA . PRO A 1 177 ? 25.585 -4.857 -19.059 1.00 86.56 177 PRO A CA 1
ATOM 1408 C C . PRO A 1 177 ? 25.802 -4.452 -17.593 1.00 86.56 177 PRO A C 1
ATOM 1410 O O . PRO A 1 177 ? 26.849 -4.722 -17.007 1.00 86.56 177 PRO A O 1
ATOM 1413 N N . TRP A 1 178 ? 24.805 -3.802 -16.984 1.00 85.56 178 TRP A N 1
ATOM 1414 C CA . TRP A 1 178 ? 24.871 -3.374 -15.585 1.00 85.56 178 TRP A CA 1
ATOM 1415 C C . TRP A 1 178 ? 24.161 -4.359 -14.655 1.00 85.56 178 TRP A C 1
ATOM 1417 O O . TRP A 1 178 ? 22.931 -4.393 -14.545 1.00 85.56 178 TRP A O 1
ATOM 1427 N N . ARG A 1 179 ? 24.956 -5.164 -13.949 1.00 79.00 179 ARG A N 1
ATOM 1428 C CA . ARG A 1 179 ? 24.496 -6.243 -13.062 1.00 79.00 179 ARG A CA 1
ATOM 1429 C C . ARG A 1 179 ? 24.146 -5.744 -11.653 1.00 79.00 179 ARG A C 1
ATOM 1431 O O . ARG A 1 179 ? 24.651 -6.237 -10.656 1.00 79.00 179 ARG A O 1
ATOM 1438 N N . GLU A 1 180 ? 23.285 -4.737 -11.554 1.00 81.75 180 GLU A N 1
ATOM 1439 C CA . GLU A 1 180 ? 22.927 -4.137 -10.260 1.00 81.75 180 GLU A CA 1
ATOM 1440 C C . GLU A 1 180 ? 22.018 -5.052 -9.415 1.00 81.75 180 GLU A C 1
ATOM 1442 O O . GLU A 1 180 ? 20.888 -5.323 -9.828 1.00 81.75 180 GLU A O 1
ATOM 1447 N N . ASP A 1 181 ? 22.435 -5.441 -8.210 1.00 81.19 181 ASP A N 1
ATOM 1448 C CA . ASP A 1 181 ? 21.616 -6.244 -7.275 1.00 81.19 181 ASP A CA 1
ATOM 1449 C C . ASP A 1 181 ? 20.930 -5.422 -6.162 1.00 81.19 181 ASP A C 1
ATOM 1451 O O . ASP A 1 181 ? 20.392 -5.942 -5.193 1.00 81.19 181 ASP A O 1
ATOM 1455 N N . MET A 1 182 ? 20.929 -4.095 -6.286 1.00 86.00 182 MET A N 1
ATOM 1456 C CA . MET A 1 182 ? 20.297 -3.208 -5.305 1.00 86.00 182 MET A CA 1
ATOM 1457 C C . MET A 1 182 ? 18.762 -3.303 -5.358 1.00 86.00 182 MET A C 1
ATOM 1459 O O . MET A 1 182 ? 18.188 -3.529 -6.428 1.00 86.00 182 MET A O 1
ATOM 1463 N N . ASP A 1 183 ? 18.082 -2.981 -4.251 1.00 86.00 183 ASP A N 1
ATOM 1464 C CA . ASP A 1 183 ? 16.608 -2.887 -4.123 1.00 86.00 183 ASP A CA 1
ATOM 1465 C C . ASP A 1 183 ? 15.992 -1.676 -4.891 1.00 86.00 183 ASP A C 1
ATOM 1467 O O . ASP A 1 183 ? 15.003 -1.069 -4.484 1.00 86.00 183 ASP A O 1
ATOM 1471 N N . ARG A 1 184 ? 16.567 -1.303 -6.044 1.00 87.81 184 ARG A N 1
ATOM 1472 C CA . ARG A 1 184 ? 16.067 -0.265 -6.967 1.00 87.81 184 ARG A CA 1
ATOM 1473 C C . ARG A 1 184 ? 15.267 -0.883 -8.111 1.00 87.81 184 ARG A C 1
ATOM 1475 O O . ARG A 1 184 ? 15.838 -1.255 -9.130 1.00 87.81 184 ARG A O 1
ATOM 1482 N N . PHE A 1 185 ? 13.966 -1.069 -7.934 1.00 90.88 185 PHE A N 1
ATOM 1483 C CA . PHE A 1 185 ? 13.120 -1.788 -8.897 1.00 90.88 185 PHE A CA 1
ATOM 1484 C C . PHE A 1 185 ? 12.844 -1.009 -10.189 1.00 90.88 185 PHE A C 1
ATOM 1486 O O . PHE A 1 185 ? 13.062 0.199 -10.260 1.00 90.88 185 PHE A O 1
ATOM 1493 N N . ALA A 1 186 ? 12.389 -1.724 -11.222 1.00 92.50 186 ALA A N 1
ATOM 1494 C CA . ALA A 1 186 ? 12.154 -1.139 -12.534 1.00 92.50 186 ALA A CA 1
ATOM 1495 C C . ALA A 1 186 ? 11.036 -0.091 -12.491 1.00 92.50 186 ALA A C 1
ATOM 1497 O O . ALA A 1 186 ? 9.959 -0.324 -11.941 1.00 92.50 186 ALA A O 1
ATOM 1498 N N . SER A 1 187 ? 11.298 1.049 -13.121 1.00 93.75 187 SER A N 1
ATOM 1499 C CA . SER A 1 187 ? 10.397 2.196 -13.214 1.00 93.75 187 SER A CA 1
ATOM 1500 C C . SER A 1 187 ? 10.334 2.686 -14.655 1.00 93.75 187 SER A C 1
ATOM 1502 O O . SER A 1 187 ? 11.256 2.455 -15.435 1.00 93.75 187 SER A O 1
ATOM 1504 N N . ALA A 1 188 ? 9.245 3.363 -15.020 1.00 94.81 188 ALA A N 1
ATOM 1505 C CA . ALA A 1 188 ? 9.148 4.067 -16.298 1.00 94.81 188 ALA A CA 1
ATOM 1506 C C . ALA A 1 188 ? 10.022 5.336 -16.332 1.00 94.81 188 ALA A C 1
ATOM 1508 O O . ALA A 1 188 ? 10.278 5.872 -17.409 1.00 94.81 188 ALA A O 1
ATOM 1509 N N . ILE A 1 189 ? 10.483 5.792 -15.164 1.00 95.19 189 ILE A N 1
ATOM 1510 C CA . ILE A 1 189 ? 11.345 6.957 -14.992 1.00 95.19 189 ILE A CA 1
ATOM 1511 C C . ILE A 1 189 ? 12.791 6.485 -14.827 1.00 95.19 189 ILE A C 1
ATOM 1513 O O . ILE A 1 189 ? 13.099 5.656 -13.963 1.00 95.19 189 ILE A O 1
ATOM 1517 N N . ILE A 1 190 ? 13.674 7.019 -15.666 1.00 94.38 190 ILE A N 1
ATOM 1518 C CA . ILE A 1 190 ? 15.114 6.779 -15.635 1.00 94.38 190 ILE A CA 1
ATOM 1519 C C . ILE A 1 190 ? 15.828 8.090 -15.370 1.00 94.38 190 ILE A C 1
ATOM 1521 O O . ILE A 1 190 ? 15.620 9.075 -16.071 1.00 94.38 190 ILE A O 1
ATOM 1525 N N . LYS A 1 191 ? 16.731 8.056 -14.400 1.00 93.62 191 LYS A N 1
ATOM 1526 C CA . LYS A 1 191 ? 17.711 9.099 -14.153 1.00 93.62 191 LYS A CA 1
ATOM 1527 C C . LYS A 1 191 ? 18.978 8.766 -14.942 1.00 93.62 191 LYS A C 1
ATOM 1529 O O . LYS A 1 191 ? 19.580 7.712 -14.731 1.00 93.62 191 LYS A O 1
ATOM 1534 N N . THR A 1 192 ? 19.358 9.637 -15.868 1.00 93.25 192 THR A N 1
ATOM 1535 C CA . THR A 1 192 ? 20.554 9.488 -16.704 1.00 93.25 192 THR A CA 1
ATOM 1536 C C . THR A 1 192 ? 21.639 10.408 -16.172 1.00 93.25 192 THR A C 1
ATOM 1538 O O . THR A 1 192 ? 21.583 11.616 -16.386 1.00 93.25 192 THR A O 1
ATOM 1541 N N . GLU A 1 193 ? 22.589 9.845 -15.437 1.00 92.81 193 GLU A N 1
ATOM 1542 C CA . GLU A 1 193 ? 23.728 10.571 -14.875 1.00 92.81 193 GLU A CA 1
ATOM 1543 C C . GLU A 1 193 ? 24.841 10.723 -15.919 1.00 92.81 193 GLU A C 1
ATOM 1545 O O . GLU A 1 193 ? 25.146 9.782 -16.658 1.00 92.81 193 GLU A O 1
ATOM 1550 N N . PHE A 1 194 ? 25.428 11.916 -15.976 1.00 91.38 194 PHE A N 1
ATOM 1551 C CA . PHE A 1 194 ? 26.508 12.285 -16.879 1.00 91.38 194 PHE A CA 1
ATOM 1552 C C . PHE A 1 194 ? 27.839 12.208 -16.135 1.00 91.38 194 PHE A C 1
ATOM 1554 O O . PHE A 1 194 ? 28.113 12.997 -15.232 1.00 91.38 194 PHE A O 1
ATOM 1561 N N . ASP A 1 195 ? 28.663 11.239 -16.519 1.00 88.94 195 ASP A N 1
ATOM 1562 C CA . ASP A 1 195 ? 30.063 11.145 -16.117 1.00 88.94 195 ASP A CA 1
ATOM 1563 C C . ASP A 1 195 ? 30.907 11.828 -17.200 1.00 88.94 195 ASP A C 1
ATOM 1565 O O . ASP A 1 195 ? 31.339 11.211 -18.178 1.00 88.94 195 ASP A O 1
ATOM 1569 N N . GLY A 1 196 ? 30.982 13.155 -17.097 1.00 86.19 196 GLY A N 1
ATOM 1570 C CA . GLY A 1 196 ? 31.545 14.044 -18.107 1.00 86.19 196 GLY A CA 1
ATOM 1571 C C . GLY A 1 196 ? 30.725 15.330 -18.273 1.00 86.19 196 GLY A C 1
ATOM 1572 O O . GLY A 1 196 ? 29.850 15.618 -17.454 1.00 86.19 196 GLY A O 1
ATOM 1573 N N . PRO A 1 197 ? 31.019 16.130 -19.309 1.00 85.75 197 PRO A N 1
ATOM 1574 C CA . PRO A 1 197 ? 30.228 17.312 -19.642 1.00 85.75 197 PRO A CA 1
ATOM 1575 C C . PRO A 1 197 ? 28.777 16.961 -20.006 1.00 85.75 197 PRO A C 1
ATOM 1577 O O . PRO A 1 197 ? 28.480 15.853 -20.454 1.00 85.75 197 PRO A O 1
ATOM 1580 N N . ASP A 1 198 ? 27.858 17.904 -19.805 1.00 85.31 198 ASP A N 1
ATOM 1581 C CA . ASP A 1 198 ? 26.436 17.661 -20.053 1.00 85.31 198 ASP A CA 1
ATOM 1582 C C . ASP A 1 198 ? 26.166 17.325 -21.518 1.00 85.31 198 ASP A C 1
ATOM 1584 O O . ASP A 1 198 ? 26.632 18.005 -22.433 1.00 85.31 198 ASP A O 1
ATOM 1588 N N . VAL A 1 199 ? 25.361 16.288 -21.737 1.00 84.00 199 VAL A N 1
ATOM 1589 C CA . VAL A 1 199 ? 24.906 15.924 -23.078 1.00 84.00 199 VAL A CA 1
ATOM 1590 C C . VAL A 1 199 ? 23.734 16.817 -23.470 1.00 84.00 199 VAL A C 1
ATOM 1592 O O . VAL A 1 199 ? 22.818 17.042 -22.675 1.00 84.00 199 VAL A O 1
ATOM 1595 N N . HIS A 1 200 ? 23.744 17.298 -24.714 1.00 84.44 200 HIS A N 1
ATOM 1596 C CA . HIS A 1 200 ? 22.644 18.086 -25.256 1.00 84.44 200 HIS A CA 1
ATOM 1597 C C . HIS A 1 200 ? 21.314 17.303 -25.256 1.00 84.44 200 HIS A C 1
ATOM 1599 O O . HIS A 1 200 ? 21.289 16.079 -25.401 1.00 84.44 200 HIS A O 1
ATOM 1605 N N . LEU A 1 201 ? 20.190 18.007 -25.089 1.00 85.69 201 LEU A N 1
ATOM 1606 C CA . LEU A 1 201 ? 18.880 17.382 -24.880 1.00 85.69 201 LEU A CA 1
ATOM 1607 C C . LEU A 1 201 ? 18.392 16.602 -26.107 1.00 85.69 201 LEU A C 1
ATOM 1609 O O . LEU A 1 201 ? 17.915 15.478 -25.962 1.00 85.69 201 LEU A O 1
ATOM 1613 N N . GLU A 1 202 ? 18.536 17.182 -27.301 1.00 84.44 202 GLU A N 1
ATOM 1614 C CA . GLU A 1 202 ? 18.203 16.526 -28.575 1.00 84.44 202 GLU A CA 1
ATOM 1615 C C . GLU A 1 202 ? 19.038 15.261 -28.764 1.00 84.44 202 GLU A C 1
ATOM 1617 O O . GLU A 1 202 ? 18.519 14.193 -29.083 1.00 84.44 202 GLU A O 1
ATOM 1622 N N . SER A 1 203 ? 20.317 15.343 -28.400 1.00 83.12 203 SER A N 1
ATOM 1623 C CA . SER A 1 203 ? 21.192 14.189 -28.420 1.00 83.12 203 SER A CA 1
ATOM 1624 C C . SER A 1 203 ? 20.707 13.075 -27.487 1.00 83.12 203 SER A C 1
ATOM 1626 O O . SER A 1 203 ? 20.546 11.907 -27.860 1.00 83.12 203 SER A O 1
ATOM 1628 N N . LEU A 1 204 ? 20.402 13.420 -26.244 1.00 86.25 204 LEU A N 1
ATOM 1629 C CA . LEU A 1 204 ? 19.877 12.437 -25.310 1.00 86.25 204 LEU A CA 1
ATOM 1630 C C . LEU A 1 204 ? 18.547 11.830 -25.806 1.00 86.25 204 LEU A C 1
ATOM 1632 O O . LEU A 1 204 ? 18.330 10.625 -25.649 1.00 86.25 204 LEU A O 1
ATOM 1636 N N . TYR A 1 205 ? 17.693 12.632 -26.448 1.00 89.62 205 TYR A N 1
ATOM 1637 C CA . TYR A 1 205 ? 16.440 12.181 -27.050 1.00 89.62 205 TYR A CA 1
ATOM 1638 C C . TYR A 1 205 ? 16.671 11.140 -28.153 1.00 89.62 205 TYR A C 1
ATOM 1640 O O . TYR A 1 205 ? 16.090 10.056 -28.081 1.00 89.62 205 TYR A O 1
ATOM 1648 N N . ASP A 1 206 ? 17.553 11.406 -29.115 1.00 86.94 206 ASP A N 1
ATOM 1649 C CA . ASP A 1 206 ? 17.816 10.518 -30.255 1.00 86.94 206 ASP A CA 1
ATOM 1650 C C . ASP A 1 206 ? 18.371 9.152 -29.842 1.00 86.94 206 ASP A C 1
ATOM 1652 O O . ASP A 1 206 ? 18.014 8.116 -30.412 1.00 86.94 206 ASP A O 1
ATOM 1656 N N . VAL A 1 207 ? 19.214 9.120 -28.807 1.00 86.44 207 VAL A N 1
ATOM 1657 C CA . VAL A 1 207 ? 19.789 7.870 -28.288 1.00 86.44 207 VAL A CA 1
ATOM 1658 C C . VAL A 1 207 ? 18.733 7.027 -27.567 1.00 86.44 207 VAL A C 1
ATOM 1660 O O . VAL A 1 207 ? 18.759 5.796 -27.647 1.00 86.44 207 VAL A O 1
ATOM 1663 N N . LEU A 1 208 ? 17.797 7.671 -26.867 1.00 91.00 208 LEU A N 1
ATOM 1664 C CA . LEU A 1 208 ? 16.788 7.019 -26.028 1.00 91.00 208 LEU A CA 1
ATOM 1665 C C . LEU A 1 208 ? 15.513 6.641 -26.797 1.00 91.00 208 LEU A C 1
ATOM 1667 O O . LEU A 1 208 ? 14.877 5.622 -26.505 1.00 91.00 208 LEU A O 1
ATOM 1671 N N . ARG A 1 209 ? 15.149 7.417 -27.821 1.00 91.38 209 ARG A N 1
ATOM 1672 C CA . ARG A 1 209 ? 13.907 7.259 -28.588 1.00 91.38 209 ARG A CA 1
ATOM 1673 C C . ARG A 1 209 ? 13.692 5.870 -29.220 1.00 91.38 209 ARG A C 1
ATOM 1675 O O . ARG A 1 209 ? 12.534 5.430 -29.231 1.00 91.38 209 ARG A O 1
ATOM 1682 N N . PRO A 1 210 ? 14.721 5.143 -29.708 1.00 90.69 210 PRO A N 1
ATOM 1683 C CA . PRO A 1 210 ? 14.551 3.812 -30.298 1.00 90.69 210 PRO A CA 1
ATOM 1684 C C . PRO A 1 210 ? 14.000 2.748 -29.338 1.00 90.69 210 PRO A C 1
ATOM 1686 O O . PRO A 1 210 ? 13.383 1.781 -29.785 1.00 90.69 210 PRO A O 1
ATOM 1689 N N . TYR A 1 211 ? 14.187 2.913 -28.026 1.00 92.38 211 TYR A N 1
ATOM 1690 C CA . TYR A 1 211 ? 13.761 1.927 -27.025 1.00 92.38 211 TYR A CA 1
ATOM 1691 C C . TYR A 1 211 ? 12.296 2.092 -26.601 1.00 92.38 211 TYR A C 1
ATOM 1693 O O . TYR A 1 211 ? 11.702 1.174 -26.035 1.00 92.38 211 TYR A O 1
ATOM 1701 N N . GLY A 1 212 ? 11.678 3.237 -26.907 1.00 94.31 212 GLY A N 1
ATOM 1702 C CA . GLY A 1 212 ? 10.245 3.443 -26.731 1.00 94.31 212 GLY A CA 1
ATOM 1703 C C . GLY A 1 212 ? 9.812 4.903 -26.795 1.00 94.31 212 GLY A C 1
ATOM 1704 O O . GLY A 1 212 ? 10.598 5.810 -27.054 1.00 94.31 212 GLY A O 1
ATOM 1705 N N . ARG A 1 213 ? 8.513 5.135 -26.584 1.00 96.38 213 ARG A N 1
ATOM 1706 C CA . ARG A 1 213 ? 7.949 6.488 -26.533 1.00 96.38 213 ARG A CA 1
ATOM 1707 C C . ARG A 1 213 ? 8.374 7.180 -25.238 1.00 96.38 213 ARG A C 1
ATOM 1709 O O . ARG A 1 213 ? 8.107 6.660 -24.155 1.00 96.38 213 ARG A O 1
ATOM 1716 N N . ILE A 1 214 ? 9.007 8.340 -25.380 1.00 95.94 214 ILE A N 1
ATOM 1717 C CA . ILE A 1 214 ? 9.353 9.241 -24.280 1.00 95.94 214 ILE A CA 1
ATOM 1718 C C . ILE A 1 214 ? 8.165 10.184 -24.076 1.00 95.94 214 ILE A C 1
ATOM 1720 O O . ILE A 1 214 ? 7.700 10.808 -25.029 1.00 95.94 214 ILE A O 1
ATOM 1724 N N . THR A 1 215 ? 7.653 10.240 -22.852 1.00 96.06 215 THR A N 1
ATOM 1725 C CA . THR A 1 215 ? 6.551 11.125 -22.449 1.00 96.06 215 THR A CA 1
ATOM 1726 C C . THR A 1 215 ? 7.085 12.473 -21.988 1.00 96.06 215 THR A C 1
ATOM 1728 O O . THR A 1 215 ? 6.491 13.505 -22.279 1.00 96.06 215 THR A O 1
ATOM 1731 N N . LYS A 1 216 ? 8.212 12.460 -21.271 1.00 94.56 216 LYS A N 1
ATOM 1732 C CA . LYS A 1 216 ? 8.837 13.659 -20.715 1.00 94.56 216 LYS A CA 1
ATOM 1733 C C . LYS A 1 216 ? 10.351 13.493 -20.672 1.00 94.56 216 LYS A C 1
ATOM 1735 O O . LYS A 1 216 ? 10.835 12.406 -20.355 1.00 94.56 216 LYS A O 1
ATOM 1740 N N . LEU A 1 217 ? 11.072 14.566 -20.971 1.00 94.00 217 LEU A N 1
ATOM 1741 C CA . LEU A 1 217 ? 12.523 14.639 -20.881 1.00 94.00 217 LEU A CA 1
ATOM 1742 C C . LEU A 1 217 ? 12.891 15.948 -20.179 1.00 94.00 217 LEU A C 1
ATOM 1744 O O . LEU A 1 217 ? 12.757 17.020 -20.763 1.00 94.00 217 LEU A O 1
ATOM 1748 N N . ASP A 1 218 ? 13.291 15.849 -18.914 1.00 92.62 218 ASP A N 1
ATOM 1749 C CA . ASP A 1 218 ? 13.644 17.000 -18.088 1.00 92.62 218 ASP A CA 1
ATOM 1750 C C . ASP A 1 218 ? 15.155 17.274 -18.175 1.00 92.62 218 ASP A C 1
ATOM 1752 O O . ASP A 1 218 ? 15.953 16.337 -18.032 1.00 92.62 218 ASP A O 1
ATOM 1756 N N . PRO A 1 219 ? 15.572 18.537 -18.397 1.00 88.75 219 PRO A N 1
ATOM 1757 C CA . PRO A 1 219 ? 16.980 18.893 -18.489 1.00 88.75 219 PRO A CA 1
ATOM 1758 C C . PRO A 1 219 ? 17.695 18.707 -17.141 1.00 88.75 219 PRO A C 1
ATOM 1760 O O . PRO A 1 219 ? 17.062 18.721 -16.081 1.00 88.75 219 PRO A O 1
ATOM 1763 N N . PRO A 1 220 ? 19.029 18.565 -17.156 1.00 87.06 220 PRO A N 1
ATOM 1764 C CA . PRO A 1 220 ? 19.799 18.329 -15.945 1.00 87.06 220 PRO A CA 1
ATOM 1765 C C . PRO A 1 220 ? 19.751 19.500 -14.956 1.00 87.06 220 PRO A C 1
ATOM 1767 O O . PRO A 1 220 ? 20.300 20.579 -15.204 1.00 87.06 220 PRO A O 1
ATOM 1770 N N . THR A 1 221 ? 19.153 19.270 -13.786 1.00 80.88 221 THR A N 1
ATOM 1771 C CA . THR A 1 221 ? 19.086 20.253 -12.695 1.00 80.88 221 THR A CA 1
ATOM 1772 C C . THR A 1 221 ? 20.424 20.371 -11.955 1.00 80.88 221 THR A C 1
ATOM 1774 O O . THR A 1 221 ? 21.197 19.408 -11.937 1.00 80.88 221 THR A O 1
ATOM 1777 N N . PRO A 1 222 ? 20.730 21.522 -11.324 1.00 78.12 222 PRO A N 1
ATOM 1778 C CA . PRO A 1 222 ? 21.898 21.651 -10.457 1.00 78.12 222 PRO A CA 1
ATOM 1779 C C . PRO A 1 222 ? 21.883 20.565 -9.378 1.00 78.12 222 PRO A C 1
ATOM 1781 O O . PRO A 1 222 ? 20.900 20.413 -8.653 1.00 78.12 222 PRO A O 1
ATOM 1784 N N . ALA A 1 223 ? 22.953 19.779 -9.314 1.00 76.31 223 ALA A N 1
ATOM 1785 C CA . ALA A 1 223 ? 23.080 18.684 -8.367 1.00 76.31 223 ALA A CA 1
ATOM 1786 C C . ALA A 1 223 ? 23.905 19.159 -7.153 1.00 76.31 223 ALA A C 1
ATOM 1788 O O . ALA A 1 223 ? 24.815 19.974 -7.333 1.00 76.31 223 ALA A O 1
ATOM 1789 N N . PRO A 1 224 ? 23.609 18.702 -5.920 1.00 81.94 224 PRO A N 1
ATOM 1790 C CA . PRO A 1 224 ? 24.443 18.993 -4.756 1.00 81.94 224 PRO A CA 1
ATOM 1791 C C . PRO A 1 224 ? 25.910 18.614 -4.996 1.00 81.94 224 PRO A C 1
ATOM 1793 O O . PRO A 1 224 ? 26.198 17.657 -5.723 1.00 81.94 224 PRO A O 1
ATOM 1796 N N . ALA A 1 225 ? 26.838 19.341 -4.367 1.00 73.31 225 ALA A N 1
ATOM 1797 C CA . ALA A 1 225 ? 28.269 19.074 -4.493 1.00 73.31 225 ALA A CA 1
ATOM 1798 C C . ALA A 1 225 ? 28.582 17.589 -4.215 1.00 73.31 225 ALA A C 1
ATOM 1800 O O . ALA A 1 225 ? 28.144 17.033 -3.209 1.00 73.31 225 ALA A O 1
ATOM 1801 N N . GLY A 1 226 ? 29.314 16.946 -5.131 1.00 75.94 226 GLY A N 1
ATOM 1802 C CA . GLY A 1 226 ? 29.660 15.521 -5.053 1.00 75.94 226 GLY A CA 1
ATOM 1803 C C . GLY A 1 226 ? 28.687 14.562 -5.751 1.00 75.94 226 GLY A C 1
ATOM 1804 O O . GLY A 1 226 ? 28.936 13.360 -5.749 1.00 75.94 226 GLY A O 1
ATOM 1805 N N . THR A 1 227 ? 27.610 15.053 -6.374 1.00 83.94 227 THR A N 1
ATOM 1806 C CA . THR A 1 227 ? 26.709 14.223 -7.196 1.00 83.94 227 THR A CA 1
ATOM 1807 C C . THR A 1 227 ? 26.853 14.531 -8.683 1.00 83.94 227 THR A C 1
ATOM 1809 O O . THR A 1 227 ? 27.047 15.682 -9.075 1.00 83.94 227 THR A O 1
ATOM 1812 N N . LEU A 1 228 ? 26.770 13.490 -9.519 1.00 86.38 228 LEU A N 1
ATOM 1813 C CA . LEU A 1 228 ? 26.786 13.650 -10.971 1.00 86.38 228 LEU A CA 1
ATOM 1814 C C . LEU A 1 228 ? 25.538 14.409 -11.426 1.00 86.38 228 LEU A C 1
ATOM 1816 O O . LEU A 1 228 ? 24.435 14.194 -10.909 1.00 86.38 228 LEU A O 1
ATOM 1820 N N . ARG A 1 229 ? 25.707 15.274 -12.426 1.00 90.19 229 ARG A N 1
ATOM 1821 C CA . ARG A 1 229 ? 24.574 15.923 -13.085 1.00 90.19 229 ARG A CA 1
ATOM 1822 C C . ARG A 1 229 ? 23.760 14.881 -13.831 1.00 90.19 229 ARG A C 1
ATOM 1824 O O . ARG A 1 229 ? 24.309 13.932 -14.383 1.00 90.19 229 ARG A O 1
ATOM 1831 N N . SER A 1 230 ? 22.443 15.034 -13.819 1.00 92.19 230 SER A N 1
ATOM 1832 C CA . SER A 1 230 ? 21.554 14.032 -14.393 1.00 92.19 230 SER A CA 1
ATOM 1833 C C . SER A 1 230 ? 20.321 14.638 -15.017 1.00 92.19 230 SER A C 1
ATOM 1835 O O . SER A 1 230 ? 19.682 15.475 -14.384 1.00 92.19 230 SER A O 1
ATOM 1837 N N . ALA A 1 231 ? 19.946 14.147 -16.190 1.00 92.88 231 ALA A N 1
ATOM 1838 C CA . ALA A 1 231 ? 18.627 14.372 -16.766 1.00 92.88 231 ALA A CA 1
ATOM 1839 C C . ALA A 1 231 ? 17.651 13.272 -16.318 1.00 92.88 231 ALA A C 1
ATOM 1841 O O . ALA A 1 231 ? 18.058 12.138 -16.043 1.00 92.88 231 ALA A O 1
ATOM 1842 N N . THR A 1 232 ? 16.361 13.597 -16.258 1.00 94.50 232 THR A N 1
ATOM 1843 C CA . THR A 1 232 ? 15.308 12.628 -15.923 1.00 94.50 232 THR A CA 1
ATOM 1844 C C . THR A 1 232 ? 14.454 12.367 -17.156 1.00 94.50 232 THR A C 1
ATOM 1846 O O . THR A 1 232 ? 13.876 13.278 -17.747 1.00 94.50 232 THR A O 1
ATOM 1849 N N . VAL A 1 233 ? 14.360 11.098 -17.550 1.00 95.06 233 VAL A N 1
ATOM 1850 C CA . VAL A 1 233 ? 13.615 10.650 -18.728 1.00 95.06 233 VAL A CA 1
ATOM 1851 C C . VAL A 1 233 ? 12.450 9.789 -18.279 1.00 95.06 233 VAL A C 1
ATOM 1853 O O . VAL A 1 233 ? 12.631 8.771 -17.614 1.00 95.06 233 VAL A O 1
ATOM 1856 N N . THR A 1 234 ? 11.244 10.162 -18.687 1.00 96.00 234 THR A N 1
ATOM 1857 C CA . THR A 1 234 ? 10.030 9.389 -18.425 1.00 96.00 234 THR A CA 1
ATOM 1858 C C . THR A 1 234 ? 9.550 8.733 -19.708 1.00 96.00 234 THR A C 1
ATOM 1860 O O . THR A 1 234 ? 9.178 9.414 -20.666 1.00 96.00 234 THR A O 1
ATOM 1863 N N . TYR A 1 235 ? 9.523 7.405 -19.721 1.00 96.81 235 TYR A N 1
ATOM 1864 C CA . TYR A 1 235 ? 8.923 6.616 -20.789 1.00 96.81 235 TYR A CA 1
ATOM 1865 C C . TYR A 1 235 ? 7.429 6.388 -20.551 1.00 96.81 235 TYR A C 1
ATOM 1867 O O . TYR A 1 235 ? 6.960 6.356 -19.418 1.00 96.81 235 TYR A O 1
ATOM 1875 N N . ASP A 1 236 ? 6.695 6.123 -21.630 1.00 96.00 236 ASP A N 1
ATOM 1876 C CA . ASP A 1 236 ? 5.290 5.694 -21.572 1.00 96.00 236 ASP A CA 1
ATOM 1877 C C . ASP A 1 236 ? 5.125 4.316 -20.896 1.00 96.00 236 ASP A C 1
ATOM 1879 O O . ASP A 1 236 ? 4.129 4.032 -20.237 1.00 96.00 236 ASP A O 1
ATOM 1883 N N . ARG A 1 237 ? 6.125 3.432 -21.035 1.00 95.50 237 ARG A N 1
ATOM 1884 C CA . ARG A 1 237 ? 6.089 2.061 -20.502 1.00 95.50 237 ARG A CA 1
ATOM 1885 C C . ARG A 1 237 ? 7.365 1.717 -19.746 1.00 95.50 237 ARG A C 1
ATOM 1887 O O . ARG A 1 237 ? 8.463 1.968 -20.237 1.00 95.50 237 ARG A O 1
ATOM 1894 N N . VAL A 1 238 ? 7.218 0.994 -18.630 1.00 94.69 238 VAL A N 1
ATOM 1895 C CA . VAL A 1 238 ? 8.344 0.463 -17.829 1.00 94.69 238 VAL A CA 1
ATOM 1896 C C . VAL A 1 238 ? 9.275 -0.409 -18.671 1.00 94.69 238 VAL A C 1
ATOM 1898 O O . VAL A 1 238 ? 10.488 -0.337 -18.534 1.00 94.69 238 VAL A O 1
ATOM 1901 N N . ARG A 1 239 ? 8.731 -1.206 -19.598 1.00 93.75 239 ARG A N 1
ATOM 1902 C CA . ARG A 1 239 ? 9.542 -2.046 -20.493 1.00 93.75 239 ARG A CA 1
ATOM 1903 C C . ARG A 1 239 ? 10.502 -1.224 -21.355 1.00 93.75 239 ARG A C 1
ATOM 1905 O O . ARG A 1 239 ? 11.636 -1.643 -21.535 1.00 93.75 239 ARG A O 1
ATOM 1912 N N . SER A 1 240 ? 10.071 -0.072 -21.861 1.00 95.44 240 SER A N 1
ATOM 1913 C CA . SER A 1 240 ? 10.921 0.807 -22.674 1.00 95.44 240 SER A CA 1
ATOM 1914 C C . SER A 1 240 ? 12.093 1.346 -21.859 1.00 95.44 240 SER A C 1
ATOM 1916 O O . SER A 1 240 ? 13.232 1.324 -22.316 1.00 95.44 240 SER A O 1
ATOM 1918 N N . ALA A 1 241 ? 11.814 1.747 -20.617 1.00 95.19 241 ALA A N 1
ATOM 1919 C CA . ALA A 1 241 ? 12.833 2.153 -19.664 1.00 95.19 241 ALA A CA 1
ATOM 1920 C C . ALA A 1 241 ? 13.817 1.002 -19.385 1.00 95.19 241 ALA A C 1
ATOM 1922 O O . ALA A 1 241 ? 15.026 1.162 -19.528 1.00 95.19 241 ALA A O 1
ATOM 1923 N N . VAL A 1 242 ? 13.313 -0.195 -19.085 1.00 95.06 242 VAL A N 1
ATOM 1924 C CA . VAL A 1 242 ? 14.144 -1.388 -18.872 1.00 95.06 242 VAL A CA 1
ATOM 1925 C C . VAL A 1 242 ? 15.102 -1.648 -20.038 1.00 95.06 242 VAL A C 1
ATOM 1927 O O . VAL A 1 242 ? 16.292 -1.880 -19.823 1.00 95.06 242 VAL A O 1
ATOM 1930 N N . LEU A 1 243 ? 14.594 -1.588 -21.271 1.00 94.50 243 LEU A N 1
ATOM 1931 C CA . LEU A 1 243 ? 15.403 -1.768 -22.473 1.00 94.50 243 LEU A CA 1
ATOM 1932 C C . LEU A 1 243 ? 16.485 -0.696 -22.586 1.00 94.50 243 LEU A C 1
ATOM 1934 O O . LEU A 1 243 ? 17.655 -1.036 -22.747 1.00 94.50 243 LEU A O 1
ATOM 1938 N N . ALA A 1 244 ? 16.106 0.578 -22.454 1.00 94.19 244 ALA A N 1
ATOM 1939 C CA . ALA A 1 244 ? 17.039 1.695 -22.522 1.00 94.19 244 ALA A CA 1
ATOM 1940 C C . ALA A 1 244 ? 18.141 1.567 -21.465 1.00 94.19 244 ALA A C 1
ATOM 1942 O O . ALA A 1 244 ? 19.321 1.665 -21.789 1.00 94.19 244 ALA A O 1
ATOM 1943 N N . ARG A 1 245 ? 17.777 1.255 -20.217 1.00 93.94 245 ARG A N 1
ATOM 1944 C CA . ARG A 1 245 ? 18.733 1.046 -19.129 1.00 93.94 245 ARG A CA 1
ATOM 1945 C C . ARG A 1 245 ? 19.705 -0.089 -19.444 1.00 93.94 245 ARG A C 1
ATOM 1947 O O . ARG A 1 245 ? 20.910 0.108 -19.344 1.00 93.94 245 ARG A O 1
ATOM 1954 N N . ASN A 1 246 ? 19.198 -1.259 -19.827 1.00 93.19 246 ASN A N 1
ATOM 1955 C CA . ASN A 1 246 ? 20.037 -2.438 -20.044 1.00 93.19 246 ASN A CA 1
ATOM 1956 C C . ASN A 1 246 ? 20.904 -2.340 -21.305 1.00 93.19 246 ASN A C 1
ATOM 1958 O O . ASN A 1 246 ? 21.977 -2.934 -21.334 1.00 93.19 246 ASN A O 1
ATOM 1962 N N . CYS A 1 247 ? 20.466 -1.598 -22.327 1.00 91.06 247 CYS A N 1
ATOM 1963 C CA . CYS A 1 247 ? 21.196 -1.483 -23.590 1.00 91.06 247 CYS A CA 1
ATOM 1964 C C . CYS A 1 247 ? 22.153 -0.283 -23.638 1.00 91.06 247 CYS A C 1
ATOM 1966 O O . CYS A 1 247 ? 23.154 -0.350 -24.350 1.00 91.06 247 CYS A O 1
ATOM 1968 N N . LEU A 1 248 ? 21.864 0.808 -22.919 1.00 90.81 248 LEU A N 1
ATOM 1969 C CA . LEU A 1 248 ? 22.628 2.062 -22.999 1.00 90.81 248 LEU A CA 1
ATOM 1970 C C . LEU A 1 248 ? 23.479 2.369 -21.765 1.00 90.81 248 LEU A C 1
ATOM 1972 O O . LEU A 1 248 ? 24.239 3.334 -21.794 1.00 90.81 248 LEU A O 1
ATOM 1976 N N . HIS A 1 249 ? 23.373 1.606 -20.675 1.00 90.75 249 HIS A N 1
ATOM 1977 C CA . HIS A 1 249 ? 24.208 1.867 -19.504 1.00 90.75 249 HIS A CA 1
ATOM 1978 C C . HIS A 1 249 ? 25.700 1.793 -19.862 1.00 90.75 249 HIS A C 1
ATOM 1980 O O . HIS A 1 249 ? 26.164 0.820 -20.449 1.00 90.75 249 HIS A O 1
ATOM 1986 N N . GLY A 1 250 ? 26.467 2.818 -19.499 1.00 85.44 250 GLY A N 1
ATOM 1987 C CA . GLY A 1 250 ? 27.895 2.910 -19.778 1.00 85.44 250 GLY A CA 1
ATOM 1988 C C . GLY A 1 250 ? 28.245 3.214 -21.235 1.00 85.44 250 GLY A C 1
ATOM 1989 O O . GLY A 1 250 ? 29.394 3.000 -21.611 1.00 85.44 250 GLY A O 1
ATOM 1990 N N . VAL A 1 251 ? 27.289 3.678 -22.048 1.00 84.75 251 VAL A N 1
ATOM 1991 C CA . VAL A 1 251 ? 27.579 4.193 -23.392 1.00 84.75 251 VAL A CA 1
ATOM 1992 C C . VAL A 1 251 ? 28.304 5.536 -23.292 1.00 84.75 251 VAL A C 1
ATOM 1994 O O . VAL A 1 251 ? 27.965 6.361 -22.443 1.00 84.75 251 VAL A O 1
ATOM 1997 N N . ASN A 1 252 ? 29.283 5.757 -24.163 1.00 83.62 252 ASN A N 1
ATOM 1998 C CA . ASN A 1 252 ? 29.961 7.042 -24.289 1.00 83.62 252 ASN A CA 1
ATOM 1999 C C . ASN A 1 252 ? 29.267 7.868 -25.377 1.00 83.62 252 ASN A C 1
ATOM 2001 O O . ASN A 1 252 ? 28.968 7.339 -26.448 1.00 83.62 252 ASN A O 1
ATOM 2005 N N . LEU A 1 253 ? 29.017 9.148 -25.115 1.00 79.44 253 LEU A N 1
ATOM 2006 C CA . LEU A 1 253 ? 28.506 10.129 -26.073 1.00 79.44 253 LEU A CA 1
ATOM 2007 C C . LEU A 1 253 ? 29.515 11.268 -26.240 1.00 79.44 253 LEU A C 1
ATOM 2009 O O . LEU A 1 253 ? 30.227 11.614 -25.299 1.00 79.44 253 LEU A O 1
ATOM 2013 N N . THR A 1 254 ? 29.582 11.846 -27.437 1.00 71.81 254 THR A N 1
ATOM 2014 C CA . THR A 1 254 ? 30.336 13.074 -27.692 1.00 71.81 254 THR A CA 1
ATOM 2015 C C . THR A 1 254 ? 29.405 14.250 -27.453 1.00 71.81 254 THR A C 1
ATOM 2017 O O . THR A 1 254 ? 28.236 14.204 -27.835 1.00 71.81 254 THR A O 1
ATOM 2020 N N . THR A 1 255 ? 29.901 15.292 -26.796 1.00 59.72 255 THR A N 1
ATOM 2021 C CA . THR A 1 255 ? 29.084 16.448 -26.406 1.00 59.72 255 THR A CA 1
ATOM 2022 C C . THR A 1 255 ? 28.704 17.367 -27.553 1.00 59.72 255 THR A C 1
ATOM 2024 O O . THR A 1 255 ? 27.682 18.043 -27.457 1.00 59.72 255 THR A O 1
ATOM 2027 N N . ASP A 1 256 ? 29.461 17.341 -28.648 1.00 54.53 256 ASP A N 1
ATOM 2028 C CA . ASP A 1 256 ? 29.208 18.206 -29.794 1.00 54.53 256 ASP A CA 1
ATOM 2029 C C . ASP A 1 256 ? 28.247 17.508 -30.755 1.00 54.53 256 ASP A C 1
ATOM 2031 O O . ASP A 1 256 ? 28.622 16.622 -31.525 1.00 54.53 256 ASP A O 1
ATOM 2035 N N . GLY A 1 257 ? 26.980 17.907 -30.685 1.00 49.84 257 GLY A N 1
ATOM 2036 C CA . GLY A 1 257 ? 25.961 17.561 -31.674 1.00 49.84 257 GLY A CA 1
ATOM 2037 C C . GLY A 1 257 ? 26.107 18.316 -32.999 1.00 49.84 257 GLY A C 1
ATOM 2038 O O . GLY A 1 257 ? 25.227 18.183 -33.840 1.00 49.84 257 GLY A O 1
ATOM 2039 N N . ASP A 1 258 ? 27.169 19.110 -33.197 1.00 40.72 258 ASP A N 1
ATOM 2040 C CA . ASP A 1 258 ? 27.238 20.049 -34.320 1.00 40.72 258 ASP A CA 1
ATOM 2041 C C . ASP A 1 258 ? 28.678 20.482 -34.675 1.00 40.72 258 ASP A C 1
ATOM 2043 O O . ASP A 1 258 ? 29.150 21.483 -34.155 1.00 40.72 258 ASP A O 1
ATOM 2047 N N . VAL A 1 259 ? 29.389 19.738 -35.547 1.00 36.81 259 VAL A N 1
ATOM 2048 C CA . VAL A 1 259 ? 30.516 20.280 -36.368 1.00 36.81 259 VAL A CA 1
ATOM 2049 C C . VAL A 1 259 ? 30.660 19.599 -37.753 1.00 36.81 259 VAL A C 1
ATOM 2051 O O . VAL A 1 259 ? 31.328 20.140 -38.626 1.00 36.81 259 VAL A O 1
ATOM 2054 N N . LEU A 1 260 ? 30.029 18.453 -38.054 1.00 38.31 260 LEU A N 1
ATOM 2055 C CA . LEU A 1 260 ? 30.177 17.804 -39.379 1.00 38.31 260 LEU A CA 1
ATOM 2056 C C . LEU A 1 260 ? 28.872 17.211 -39.939 1.00 38.31 260 LEU A C 1
ATOM 2058 O O . LEU A 1 260 ? 28.812 16.024 -40.258 1.00 38.31 260 LEU A O 1
ATOM 2062 N N . GLY A 1 261 ? 27.823 18.031 -40.073 1.00 35.00 261 GLY A N 1
ATOM 2063 C CA . GLY A 1 261 ? 26.713 17.772 -41.009 1.00 35.00 261 GLY A CA 1
ATOM 2064 C C . GLY A 1 261 ? 25.978 16.432 -40.855 1.00 35.00 261 GLY A C 1
ATOM 2065 O O . GLY A 1 261 ? 25.418 15.922 -41.826 1.00 35.00 261 GLY A O 1
ATOM 2066 N N . ARG A 1 262 ? 25.977 15.840 -39.656 1.00 40.97 262 ARG A N 1
ATOM 2067 C CA . ARG A 1 262 ? 25.228 14.623 -39.332 1.00 40.97 262 ARG A CA 1
ATOM 2068 C C . ARG A 1 262 ? 24.218 14.953 -38.245 1.00 40.97 262 ARG A C 1
ATOM 2070 O O . ARG A 1 262 ? 24.589 15.203 -37.108 1.00 40.97 262 ARG A O 1
ATOM 2077 N N . SER A 1 263 ? 22.948 14.925 -38.625 1.00 33.84 263 SER A N 1
ATOM 2078 C CA . SER A 1 263 ? 21.802 14.945 -37.724 1.00 33.84 263 SER A CA 1
ATOM 2079 C C . SER A 1 263 ? 21.899 13.795 -36.714 1.00 33.84 263 SER A C 1
ATOM 2081 O O . SER A 1 263 ? 21.818 12.623 -37.101 1.00 33.84 263 SER A O 1
ATOM 2083 N N . GLY A 1 264 ? 22.057 14.146 -35.443 1.00 40.19 264 GLY A N 1
ATOM 2084 C CA . GLY A 1 264 ? 21.938 13.250 -34.299 1.00 40.19 264 GLY A CA 1
ATOM 2085 C C . GLY A 1 264 ? 23.280 12.871 -33.658 1.00 40.19 264 GLY A C 1
ATOM 2086 O O . GLY A 1 264 ? 24.302 12.736 -34.336 1.00 40.19 264 GLY A O 1
ATOM 2087 N N . PRO A 1 265 ? 23.311 12.651 -32.337 1.00 43.22 265 PRO A N 1
ATOM 2088 C CA . PRO A 1 265 ? 24.500 12.211 -31.629 1.00 43.22 265 PRO A CA 1
ATOM 2089 C C . PRO A 1 265 ? 24.908 10.829 -32.112 1.00 43.22 265 PRO A C 1
ATOM 2091 O O . PRO A 1 265 ? 24.213 9.820 -31.940 1.00 43.22 265 PRO A O 1
ATOM 2094 N N . GLY A 1 266 ? 26.112 10.759 -32.658 1.00 49.19 266 GLY A N 1
ATOM 2095 C CA . GLY A 1 266 ? 26.816 9.497 -32.687 1.00 49.19 266 GLY A CA 1
ATOM 2096 C C . GLY A 1 266 ? 26.977 9.016 -31.249 1.00 49.19 266 GLY A C 1
ATOM 2097 O O . GLY A 1 266 ? 27.517 9.723 -30.401 1.00 49.19 266 GLY A O 1
ATOM 2098 N N . ILE A 1 267 ? 26.545 7.789 -30.965 1.00 54.94 267 ILE A N 1
ATOM 2099 C CA . ILE A 1 267 ? 27.166 7.038 -29.875 1.00 54.94 267 ILE A CA 1
ATOM 2100 C C . ILE A 1 267 ? 28.669 7.102 -30.133 1.00 54.94 267 ILE A C 1
ATOM 2102 O O . ILE A 1 267 ? 29.111 6.715 -31.218 1.00 54.94 267 ILE A O 1
ATOM 2106 N N . ALA A 1 268 ? 29.412 7.684 -29.191 1.00 50.97 268 ALA A N 1
ATOM 2107 C CA . ALA A 1 268 ? 30.814 8.030 -29.351 1.00 50.97 268 ALA A CA 1
ATOM 2108 C C . ALA A 1 268 ? 31.641 6.760 -29.492 1.00 50.97 268 ALA A C 1
ATOM 2110 O O . ALA A 1 268 ? 32.143 6.195 -28.523 1.00 50.97 268 ALA A O 1
ATOM 2111 N N . LEU A 1 269 ? 31.769 6.307 -30.730 1.00 46.88 269 LEU A N 1
ATOM 2112 C CA . LEU A 1 269 ? 32.780 5.348 -31.144 1.00 46.88 269 LEU A CA 1
ATOM 2113 C C . LEU A 1 269 ? 34.076 6.064 -31.559 1.00 46.88 269 LEU A C 1
ATOM 2115 O O . LEU A 1 269 ? 35.080 5.396 -31.768 1.00 46.88 269 LEU A O 1
ATOM 2119 N N . LEU A 1 270 ? 34.062 7.397 -31.698 1.00 45.88 270 LEU A N 1
ATOM 2120 C CA . LEU A 1 270 ? 35.234 8.269 -31.837 1.00 45.88 270 LEU A CA 1
ATOM 2121 C C . LEU A 1 270 ? 34.947 9.615 -31.172 1.00 45.88 270 LEU A C 1
ATOM 2123 O O . LEU A 1 270 ? 33.851 10.158 -31.291 1.00 45.88 270 LEU A O 1
ATOM 2127 N N . VAL A 1 271 ? 35.959 10.127 -30.488 1.00 51.19 271 VAL A N 1
ATOM 2128 C CA . VAL A 1 271 ? 36.006 11.451 -29.876 1.00 51.19 271 VAL A CA 1
ATOM 2129 C C . VAL A 1 271 ? 36.750 12.341 -30.868 1.00 51.19 271 VAL A C 1
ATOM 2131 O O . VAL A 1 271 ? 37.884 12.022 -31.223 1.00 51.19 271 VAL A O 1
ATOM 2134 N N . ALA A 1 272 ? 36.127 13.412 -31.365 1.00 52.00 272 ALA A N 1
ATOM 2135 C CA . ALA A 1 272 ? 36.846 14.387 -32.187 1.00 52.00 272 ALA A CA 1
ATOM 2136 C C . ALA A 1 272 ? 38.026 14.955 -31.369 1.00 52.00 272 ALA A C 1
ATOM 2138 O O . ALA A 1 272 ? 37.842 15.167 -30.162 1.00 52.00 272 ALA A O 1
ATOM 2139 N N . PRO A 1 273 ? 39.215 15.195 -31.959 1.00 47.38 273 PRO A N 1
ATOM 2140 C CA . PRO A 1 273 ? 40.381 15.678 -31.217 1.00 47.38 273 PRO A CA 1
ATOM 2141 C C . PRO A 1 273 ? 40.029 16.935 -30.405 1.00 47.38 273 PRO A C 1
ATOM 2143 O O . PRO A 1 273 ? 39.682 17.961 -30.978 1.00 47.38 273 PRO A O 1
ATOM 2146 N N . GLY A 1 274 ? 40.070 16.837 -29.071 1.00 56.03 274 GLY A N 1
ATOM 2147 C CA . GLY A 1 274 ? 39.728 17.931 -28.146 1.00 56.03 274 GLY A CA 1
ATOM 2148 C C . GLY A 1 274 ? 38.352 17.845 -27.463 1.00 56.03 274 GLY A C 1
ATOM 2149 O O . GLY A 1 274 ? 38.132 18.553 -26.482 1.00 56.03 274 GLY A O 1
ATOM 2150 N N . THR A 1 275 ? 37.451 16.957 -27.894 1.00 63.44 275 THR A N 1
ATOM 2151 C CA . THR A 1 275 ? 36.166 16.721 -27.202 1.00 63.44 275 THR A CA 1
ATOM 2152 C C . THR A 1 275 ? 36.347 15.751 -26.028 1.00 63.44 275 THR A C 1
ATOM 2154 O O . THR A 1 275 ? 37.190 14.860 -26.073 1.00 63.44 275 THR A O 1
ATOM 2157 N N . LYS A 1 276 ? 35.600 15.917 -24.928 1.00 69.94 276 LYS A N 1
ATOM 2158 C CA . LYS A 1 276 ? 35.620 14.960 -23.805 1.00 69.94 276 LYS A CA 1
ATOM 2159 C C . LYS A 1 276 ? 34.423 14.015 -23.942 1.00 69.94 276 LYS A C 1
ATOM 2161 O O . LYS A 1 276 ? 33.305 14.513 -24.060 1.00 69.94 276 LYS A O 1
ATOM 2166 N N . PRO A 1 277 ? 34.613 12.683 -23.935 1.00 79.38 277 PRO A N 1
ATOM 2167 C CA . PRO A 1 277 ? 33.488 11.759 -23.950 1.00 79.38 277 PRO A CA 1
ATOM 2168 C C . PRO A 1 277 ? 32.719 11.848 -22.630 1.00 79.38 277 PRO A C 1
ATOM 2170 O O . PRO A 1 277 ? 33.324 11.883 -21.559 1.00 79.38 277 PRO A O 1
ATOM 2173 N N . THR A 1 278 ? 31.393 11.824 -22.715 1.00 86.31 278 THR A N 1
ATOM 2174 C CA . THR A 1 278 ? 30.507 11.714 -21.555 1.00 86.31 278 THR A CA 1
ATOM 2175 C C . THR A 1 278 ? 29.965 10.302 -21.474 1.00 86.31 278 THR A C 1
ATOM 2177 O O . THR A 1 278 ? 29.314 9.821 -22.404 1.00 86.31 278 THR A O 1
ATOM 2180 N N . ARG A 1 279 ? 30.199 9.628 -20.351 1.00 88.62 279 ARG A N 1
ATOM 2181 C CA . ARG A 1 279 ? 29.652 8.297 -20.100 1.00 88.62 279 ARG A CA 1
ATOM 2182 C C . ARG A 1 279 ? 28.278 8.412 -19.441 1.00 88.62 279 ARG A C 1
ATOM 2184 O O . ARG A 1 279 ? 28.110 9.117 -18.450 1.00 88.62 279 ARG A O 1
ATOM 2191 N N . LEU A 1 280 ? 27.285 7.703 -19.980 1.00 90.19 280 LEU A N 1
ATOM 2192 C CA . LEU A 1 280 ? 25.926 7.701 -19.434 1.00 90.19 280 LEU A CA 1
ATOM 2193 C C . LEU A 1 280 ? 25.739 6.593 -18.399 1.00 90.19 280 LEU A C 1
ATOM 2195 O O . LEU A 1 280 ? 25.860 5.405 -18.710 1.00 90.19 280 LEU A O 1
ATOM 2199 N N . SER A 1 281 ? 25.330 6.968 -17.195 1.00 91.75 281 SER A N 1
ATOM 2200 C CA . SER A 1 281 ? 24.922 6.040 -16.142 1.00 91.75 281 SER A CA 1
ATOM 2201 C C . SER A 1 281 ? 23.397 6.022 -16.025 1.00 91.75 281 SER A C 1
ATOM 2203 O O . SER A 1 281 ? 22.773 6.987 -15.597 1.00 91.75 281 SER A O 1
ATOM 2205 N N . MET A 1 282 ? 22.781 4.909 -16.435 1.00 92.38 282 MET A N 1
ATOM 2206 C CA . MET A 1 282 ? 21.320 4.741 -16.443 1.00 92.38 282 MET A CA 1
ATOM 2207 C C . MET A 1 282 ? 20.824 4.141 -15.121 1.00 92.38 282 MET A C 1
ATOM 2209 O O . MET A 1 282 ? 21.109 2.972 -14.847 1.00 92.38 282 MET A O 1
ATOM 2213 N N . LEU A 1 283 ? 20.050 4.892 -14.334 1.00 92.56 283 LEU A N 1
ATOM 2214 C CA . LEU A 1 283 ? 19.488 4.471 -13.043 1.00 92.56 283 LEU A CA 1
ATOM 2215 C C . LEU A 1 283 ? 17.954 4.536 -13.056 1.00 92.56 283 LEU A C 1
ATOM 2217 O O . LEU A 1 283 ? 17.380 5.428 -13.670 1.00 92.56 283 LEU A O 1
ATOM 2221 N N . TYR A 1 284 ? 17.267 3.631 -12.353 1.00 93.38 284 TYR A N 1
ATOM 2222 C CA . TYR A 1 284 ? 15.820 3.778 -12.141 1.00 93.38 284 TYR A CA 1
ATOM 2223 C C . TYR A 1 284 ? 15.522 4.805 -11.052 1.00 93.38 284 TYR A C 1
ATOM 2225 O O . TYR A 1 284 ? 16.173 4.809 -10.005 1.00 93.38 284 TYR A O 1
ATOM 2233 N N . GLU A 1 285 ? 14.483 5.607 -11.269 1.00 90.00 285 GLU A N 1
ATOM 2234 C CA . GLU A 1 285 ? 13.943 6.529 -10.273 1.00 90.00 285 GLU A CA 1
ATOM 2235 C C . GLU A 1 285 ? 12.545 6.077 -9.827 1.00 90.00 285 GLU A C 1
ATOM 2237 O O . GLU A 1 285 ? 11.713 5.679 -10.646 1.00 90.00 285 GLU A O 1
ATOM 2242 N N . GLN A 1 286 ? 12.274 6.105 -8.519 1.00 81.62 286 GLN A N 1
ATOM 2243 C CA . GLN A 1 286 ? 10.968 5.711 -7.989 1.00 81.62 286 GLN A CA 1
ATOM 2244 C C . GLN A 1 286 ? 9.917 6.792 -8.294 1.00 81.62 286 GLN A C 1
ATOM 2246 O O . GLN A 1 286 ? 10.136 7.954 -7.951 1.00 81.62 286 GLN A O 1
ATOM 2251 N N . PRO A 1 287 ? 8.756 6.431 -8.876 1.00 74.12 287 PRO A N 1
ATOM 2252 C CA . PRO A 1 287 ? 7.729 7.407 -9.245 1.00 74.12 287 PRO A CA 1
ATOM 2253 C C . PRO A 1 287 ? 7.065 8.061 -8.028 1.00 74.12 287 PRO A C 1
ATOM 2255 O O . PRO A 1 287 ? 6.643 9.211 -8.094 1.00 74.12 287 PRO A O 1
ATOM 2258 N N . ILE A 1 288 ? 6.989 7.340 -6.906 1.00 72.62 288 ILE A N 1
ATOM 2259 C CA . ILE A 1 288 ? 6.495 7.851 -5.628 1.00 72.62 288 ILE A CA 1
ATOM 2260 C C . ILE A 1 288 ? 7.664 7.801 -4.655 1.00 72.62 288 ILE A C 1
ATOM 2262 O O . ILE A 1 288 ? 8.174 6.724 -4.350 1.00 72.62 288 ILE A O 1
ATOM 2266 N N . LYS A 1 289 ? 8.088 8.966 -4.161 1.00 69.69 289 LYS A N 1
ATOM 2267 C CA . LYS A 1 289 ? 9.079 9.035 -3.083 1.00 69.69 289 LYS A CA 1
ATOM 2268 C C . LYS A 1 289 ? 8.476 8.373 -1.844 1.00 69.69 289 LYS A C 1
ATOM 2270 O O . LYS A 1 289 ? 7.332 8.659 -1.506 1.00 69.69 289 LYS A O 1
ATOM 2275 N N . GLU A 1 290 ? 9.234 7.529 -1.152 1.00 67.00 290 GLU A N 1
ATOM 2276 C CA . GLU A 1 290 ? 8.776 6.729 0.002 1.00 67.00 290 GLU A CA 1
ATOM 2277 C C . GLU A 1 290 ? 8.079 7.564 1.100 1.00 67.00 290 GLU A C 1
ATOM 2279 O O . GLU A 1 290 ? 7.159 7.106 1.776 1.00 67.00 290 GLU A O 1
ATOM 2284 N N . ASN A 1 291 ? 8.431 8.847 1.199 1.00 74.06 291 ASN A N 1
ATOM 2285 C CA . ASN A 1 291 ? 7.845 9.782 2.154 1.00 74.06 291 ASN A CA 1
ATOM 2286 C C . ASN A 1 291 ? 6.595 10.513 1.643 1.00 74.06 291 ASN A C 1
ATOM 2288 O O . ASN A 1 291 ? 6.031 11.299 2.387 1.00 74.06 291 ASN A O 1
ATOM 2292 N N . ALA A 1 292 ? 6.123 10.284 0.416 1.00 80.62 292 ALA A N 1
ATOM 2293 C CA . ALA A 1 292 ? 4.997 11.028 -0.154 1.00 80.62 292 ALA A CA 1
ATOM 2294 C C . ALA A 1 292 ? 3.699 10.817 0.637 1.00 80.62 292 ALA A C 1
ATOM 2296 O O . ALA A 1 292 ? 3.020 11.787 0.953 1.00 80.62 292 ALA A O 1
ATOM 2297 N N . VAL A 1 293 ? 3.388 9.574 1.026 1.00 81.94 293 VAL A N 1
ATOM 2298 C CA . VAL A 1 293 ? 2.188 9.269 1.827 1.00 81.94 293 VAL A CA 1
ATOM 2299 C C . VAL A 1 293 ? 2.313 9.849 3.231 1.00 81.94 293 VAL A C 1
ATOM 2301 O O . VAL A 1 293 ? 1.376 10.469 3.720 1.00 81.94 293 VAL A O 1
ATOM 2304 N N . ARG A 1 294 ? 3.482 9.700 3.869 1.00 84.56 294 ARG A N 1
ATOM 2305 C CA . ARG A 1 294 ? 3.740 10.268 5.202 1.00 84.56 294 ARG A CA 1
ATOM 2306 C C . ARG A 1 294 ? 3.649 11.794 5.182 1.00 84.56 294 ARG A C 1
ATOM 2308 O O . ARG A 1 294 ? 2.994 12.374 6.039 1.00 84.56 294 ARG A O 1
ATOM 2315 N N . ASN A 1 295 ? 4.236 12.428 4.169 1.00 87.75 295 ASN A N 1
ATOM 2316 C CA . ASN A 1 295 ? 4.184 13.871 3.961 1.00 87.75 295 ASN A CA 1
ATOM 2317 C C . ASN A 1 295 ? 2.762 14.335 3.656 1.00 87.75 295 ASN A C 1
ATOM 2319 O O . ASN A 1 295 ? 2.352 15.378 4.150 1.00 87.75 295 ASN A O 1
ATOM 2323 N N . TRP A 1 296 ? 1.990 13.568 2.885 1.00 89.25 296 TRP A N 1
ATOM 2324 C CA . TRP A 1 296 ? 0.584 13.868 2.635 1.00 89.25 296 TRP A CA 1
ATOM 2325 C C . TRP A 1 296 ? -0.234 13.794 3.929 1.00 89.25 296 TRP A C 1
ATOM 2327 O O . TRP A 1 296 ? -0.948 14.740 4.253 1.00 89.25 296 TRP A O 1
ATOM 2337 N N . LEU A 1 297 ? -0.049 12.731 4.717 1.00 87.88 297 LEU A N 1
ATOM 2338 C CA . LEU A 1 297 ? -0.731 12.539 5.996 1.00 87.88 297 LEU A CA 1
ATOM 2339 C C . LEU A 1 297 ? -0.404 13.671 6.985 1.00 87.88 297 LEU A C 1
ATOM 2341 O O . LEU A 1 297 ? -1.301 14.220 7.620 1.00 87.88 297 LEU A O 1
ATOM 2345 N N . ALA A 1 298 ? 0.872 14.063 7.060 1.00 88.62 298 ALA A N 1
ATOM 2346 C CA . ALA A 1 298 ? 1.342 15.163 7.900 1.00 88.62 298 ALA A CA 1
ATOM 2347 C C . ALA A 1 298 ? 0.888 16.548 7.405 1.00 88.62 298 ALA A C 1
ATOM 2349 O O . ALA A 1 298 ? 0.683 17.447 8.214 1.00 88.62 298 ALA A O 1
ATOM 2350 N N . SER A 1 299 ? 0.713 16.731 6.092 1.00 89.81 299 SER A N 1
ATOM 2351 C CA . SER A 1 299 ? 0.274 18.008 5.504 1.00 89.81 299 SER A CA 1
ATOM 2352 C C . SER A 1 299 ? -1.243 18.191 5.488 1.00 89.81 299 SER A C 1
ATOM 2354 O O . SER A 1 299 ? -1.708 19.318 5.334 1.00 89.81 299 SER A O 1
ATOM 2356 N N . HIS A 1 300 ? -2.025 17.128 5.704 1.00 87.06 300 HIS A N 1
ATOM 2357 C CA . HIS A 1 300 ? -3.491 17.178 5.691 1.00 87.06 300 HIS A CA 1
ATOM 2358 C C . HIS A 1 300 ? -4.129 16.750 7.030 1.00 87.06 300 HIS A C 1
ATOM 2360 O O . HIS A 1 300 ? -5.089 15.972 7.025 1.00 87.06 300 HIS A O 1
ATOM 2366 N N . PRO A 1 301 ? -3.695 17.281 8.195 1.00 83.62 301 PRO A N 1
ATOM 2367 C CA . PRO A 1 301 ? -4.249 16.882 9.494 1.00 83.62 301 PRO A CA 1
ATOM 2368 C C . PRO A 1 301 ? -5.754 17.169 9.597 1.00 83.62 301 PRO A C 1
ATOM 2370 O O . PRO A 1 301 ? -6.485 16.436 10.253 1.00 83.62 301 PRO A O 1
ATOM 2373 N N . ARG A 1 302 ? -6.234 18.191 8.878 1.00 80.44 302 ARG A N 1
ATOM 2374 C CA . ARG A 1 302 ? -7.649 18.581 8.801 1.00 80.44 302 ARG A CA 1
ATOM 2375 C C . ARG A 1 302 ? -8.566 17.487 8.247 1.00 80.44 302 ARG A C 1
ATOM 2377 O O . ARG A 1 302 ? -9.730 17.444 8.613 1.00 80.44 302 ARG A O 1
ATOM 2384 N N . ILE A 1 303 ? -8.045 16.622 7.378 1.00 84.44 303 ILE A N 1
ATOM 2385 C CA . ILE A 1 303 ? -8.790 15.500 6.788 1.00 84.44 303 ILE A CA 1
ATOM 2386 C C . ILE A 1 303 ? -8.488 14.217 7.564 1.00 84.44 303 ILE A C 1
ATOM 2388 O O . ILE A 1 303 ? -9.388 13.445 7.882 1.00 84.44 303 ILE A O 1
ATOM 2392 N N . VAL A 1 304 ? -7.215 14.002 7.899 1.00 87.06 304 VAL A N 1
ATOM 2393 C CA . VAL A 1 304 ? -6.754 12.767 8.539 1.00 87.06 304 VAL A CA 1
ATOM 2394 C C . VAL A 1 304 ? -7.321 12.608 9.945 1.00 87.06 304 VAL A C 1
ATOM 2396 O O . VAL A 1 304 ? -7.749 11.509 10.283 1.00 87.06 304 VAL A O 1
ATOM 2399 N N . LEU A 1 305 ? -7.342 13.666 10.764 1.00 82.62 305 LEU A N 1
ATOM 2400 C CA . LEU A 1 305 ? -7.765 13.556 12.164 1.00 82.62 305 LEU A CA 1
ATOM 2401 C C . LEU A 1 305 ? -9.248 13.168 12.306 1.00 82.62 305 LEU A C 1
ATOM 2403 O O . LEU A 1 305 ? -9.507 12.212 13.037 1.00 82.62 305 LEU A O 1
ATOM 2407 N N . PRO A 1 306 ? -10.214 13.794 11.597 1.00 79.81 306 PRO A N 1
ATOM 2408 C CA . PRO A 1 306 ? -11.609 13.351 11.649 1.00 79.81 306 PRO A CA 1
ATOM 2409 C C . PRO A 1 306 ? -11.807 11.920 11.136 1.00 79.81 306 PRO A C 1
ATOM 2411 O O . PRO A 1 306 ? -12.499 11.134 11.776 1.00 79.81 306 PRO A O 1
ATOM 2414 N N . VAL A 1 307 ? -11.163 11.549 10.020 1.00 86.19 307 VAL A N 1
ATOM 2415 C CA . VAL A 1 307 ? -11.270 10.193 9.448 1.00 86.19 307 VAL A CA 1
ATOM 2416 C C . VAL A 1 307 ? -10.693 9.145 10.396 1.00 86.19 307 VAL A C 1
ATOM 2418 O O . VAL A 1 307 ? -11.303 8.099 10.606 1.00 86.19 307 VAL A O 1
ATOM 2421 N N . LEU A 1 308 ? -9.535 9.424 10.997 1.00 85.12 308 LEU A N 1
ATOM 2422 C CA . LEU A 1 308 ? -8.906 8.534 11.964 1.00 85.12 308 LEU A CA 1
ATOM 2423 C C . LEU A 1 308 ? -9.768 8.388 13.220 1.00 85.12 308 LEU A C 1
ATOM 2425 O O . LEU A 1 308 ? -9.944 7.275 13.704 1.00 85.12 308 LEU A O 1
ATOM 2429 N N . ALA A 1 309 ? -10.333 9.483 13.728 1.00 78.69 309 ALA A N 1
ATOM 2430 C CA . ALA A 1 309 ? -11.195 9.442 14.900 1.00 78.69 309 ALA A CA 1
ATOM 2431 C C . ALA A 1 309 ? -12.504 8.681 14.622 1.00 78.69 309 ALA A C 1
ATOM 2433 O O . ALA A 1 309 ? -12.916 7.867 15.446 1.00 78.69 309 ALA A O 1
ATOM 2434 N N . PHE A 1 310 ? -13.093 8.850 13.433 1.00 83.06 310 PHE A N 1
ATOM 2435 C CA . PHE A 1 310 ? -14.238 8.059 12.978 1.00 83.06 310 PHE A CA 1
ATOM 2436 C C . PHE A 1 310 ? -13.897 6.567 12.855 1.00 83.06 310 PHE A C 1
ATOM 2438 O O . PHE A 1 310 ? -14.638 5.726 13.360 1.00 83.06 310 PHE A O 1
ATOM 2445 N N . LEU A 1 311 ? -12.761 6.220 12.237 1.00 87.06 311 LEU A N 1
ATOM 2446 C CA . LEU A 1 311 ? -12.297 4.832 12.123 1.00 87.06 311 LEU A CA 1
ATOM 2447 C C . LEU A 1 311 ? -12.035 4.204 13.493 1.00 87.06 311 LEU A C 1
ATOM 2449 O O . LEU A 1 311 ? -12.451 3.076 13.728 1.00 87.06 311 LEU A O 1
ATOM 2453 N N . ILE A 1 312 ? -11.382 4.923 14.409 1.00 84.94 312 ILE A N 1
ATOM 2454 C CA . ILE A 1 312 ? -11.138 4.429 15.768 1.00 84.94 312 ILE A CA 1
ATOM 2455 C C . ILE A 1 312 ? -12.464 4.256 16.510 1.00 84.94 312 ILE A C 1
ATOM 2457 O O . ILE A 1 312 ? -12.665 3.208 17.117 1.00 84.94 312 ILE A O 1
ATOM 2461 N N . GLY A 1 313 ? -13.374 5.231 16.446 1.00 79.75 313 GLY A N 1
ATOM 2462 C CA . GLY A 1 313 ? -14.686 5.145 17.087 1.00 79.75 313 GLY A CA 1
ATOM 2463 C C . GLY A 1 313 ? -15.489 3.947 16.578 1.00 79.75 313 GLY A C 1
ATOM 2464 O O . GLY A 1 313 ? -15.856 3.072 17.357 1.00 79.75 313 GLY A O 1
ATOM 2465 N N . THR A 1 314 ? -15.678 3.851 15.260 1.00 84.19 314 THR A N 1
ATOM 2466 C CA . THR A 1 314 ? -16.434 2.756 14.625 1.00 84.19 314 THR A CA 1
ATOM 2467 C C . THR A 1 314 ? -15.801 1.387 14.861 1.00 84.19 314 THR A C 1
ATOM 2469 O O . THR A 1 314 ? -16.500 0.454 15.258 1.00 84.19 314 THR A O 1
ATOM 2472 N N . LEU A 1 315 ? -14.483 1.248 14.687 1.00 85.06 315 LEU A N 1
ATOM 2473 C CA . LEU A 1 315 ? -13.786 -0.013 14.944 1.00 85.06 315 LEU A CA 1
ATOM 2474 C C . LEU A 1 315 ? -13.872 -0.410 16.422 1.00 85.06 315 LEU A C 1
ATOM 2476 O O . LEU A 1 315 ? -14.000 -1.591 16.733 1.00 85.06 315 LEU A O 1
ATOM 2480 N N . THR A 1 316 ? -13.832 0.565 17.336 1.00 84.00 316 THR A N 1
ATOM 2481 C CA . THR A 1 316 ? -13.884 0.272 18.768 1.00 84.00 316 THR A CA 1
ATOM 2482 C C . THR A 1 316 ? -15.237 -0.303 19.171 1.00 84.00 316 THR A C 1
ATOM 2484 O O . THR A 1 316 ? -15.267 -1.356 19.800 1.00 84.00 316 THR A O 1
ATOM 2487 N N . TYR A 1 317 ? -16.345 0.332 18.785 1.00 83.25 317 TYR A N 1
ATOM 2488 C CA . TYR A 1 317 ? -17.681 -0.165 19.135 1.00 83.25 317 TYR A CA 1
ATOM 2489 C C . TYR A 1 317 ? -17.996 -1.496 18.433 1.00 83.25 317 TYR A C 1
ATOM 2491 O O . TYR A 1 317 ? -18.396 -2.462 19.075 1.00 83.25 317 TYR A O 1
ATOM 2499 N N . THR A 1 318 ? -17.690 -1.620 17.135 1.00 88.06 318 THR A N 1
ATOM 2500 C CA . THR A 1 318 ? -17.994 -2.847 16.367 1.00 88.06 318 THR A CA 1
ATOM 2501 C C . THR A 1 318 ? -17.243 -4.091 16.849 1.00 88.06 318 THR A C 1
ATOM 2503 O O . THR A 1 318 ? -17.800 -5.187 16.813 1.00 88.06 318 THR A O 1
ATOM 2506 N N . VAL A 1 319 ? -15.992 -3.947 17.299 1.00 90.81 319 VAL A N 1
ATOM 2507 C CA . VAL A 1 319 ? -15.180 -5.081 17.769 1.00 90.81 319 VAL A CA 1
ATOM 2508 C C . VAL A 1 319 ? -15.346 -5.314 19.267 1.00 90.81 319 VAL A C 1
ATOM 2510 O O . VAL A 1 319 ? -15.448 -6.463 19.696 1.00 90.81 319 VAL A O 1
ATOM 2513 N N . PHE A 1 320 ? -15.344 -4.252 20.079 1.00 90.25 320 PHE A N 1
ATOM 2514 C CA . PHE A 1 320 ? -15.251 -4.401 21.530 1.00 90.25 320 PHE A CA 1
ATOM 2515 C C . PHE A 1 320 ? -16.591 -4.414 22.252 1.00 90.25 320 PHE A C 1
ATOM 2517 O O . PHE A 1 320 ? -16.613 -4.951 23.354 1.00 90.25 320 PHE A O 1
ATOM 2524 N N . ASP A 1 321 ? -17.695 -3.918 21.690 1.00 90.44 321 ASP A N 1
ATOM 2525 C CA . ASP A 1 321 ? -18.994 -4.020 22.374 1.00 90.44 321 ASP A CA 1
ATOM 2526 C C . ASP A 1 321 ? -19.449 -5.472 22.562 1.00 90.44 321 ASP A C 1
ATOM 2528 O O . ASP A 1 321 ? -19.802 -5.817 23.690 1.00 90.44 321 ASP A O 1
ATOM 2532 N N . PRO A 1 322 ? -19.318 -6.380 21.570 1.00 92.56 322 PRO A N 1
ATOM 2533 C CA . PRO A 1 322 ? -19.583 -7.802 21.794 1.00 92.56 322 PRO A CA 1
ATOM 2534 C C . PRO A 1 322 ? -18.679 -8.417 22.873 1.00 92.56 322 PRO A C 1
ATOM 2536 O O . PRO A 1 322 ? -19.113 -9.261 23.652 1.00 92.56 322 PRO A O 1
ATOM 2539 N N . ILE A 1 323 ? -17.415 -7.984 22.951 1.00 92.12 323 ILE A N 1
ATOM 2540 C CA . ILE A 1 323 ? -16.460 -8.457 23.967 1.00 92.12 323 ILE A CA 1
ATOM 2541 C C . ILE A 1 323 ? -16.839 -7.928 25.357 1.00 92.12 323 ILE A C 1
ATOM 2543 O O . ILE A 1 323 ? -16.765 -8.670 26.338 1.00 92.12 323 ILE A O 1
ATOM 2547 N N . ARG A 1 324 ? -17.263 -6.663 25.451 1.00 92.62 324 ARG A N 1
ATOM 2548 C CA . ARG A 1 324 ? -17.742 -6.034 26.689 1.00 92.62 324 ARG A CA 1
ATOM 2549 C C . ARG A 1 324 ? -19.000 -6.719 27.184 1.00 92.62 324 ARG A C 1
ATOM 2551 O O . ARG A 1 324 ? -19.072 -7.056 28.359 1.00 92.62 324 ARG A O 1
ATOM 2558 N N . GLU A 1 325 ? -19.934 -6.989 26.283 1.00 92.56 325 GLU A N 1
ATOM 2559 C CA . GLU A 1 325 ? -21.156 -7.724 26.577 1.00 92.56 325 GLU A CA 1
ATOM 2560 C C . GLU A 1 325 ? -20.847 -9.123 27.132 1.00 92.56 325 GLU A C 1
ATOM 2562 O O . GLU A 1 325 ? -21.314 -9.472 28.214 1.00 92.56 325 GLU A O 1
ATOM 2567 N N . LEU A 1 326 ? -19.983 -9.892 26.458 1.00 90.81 326 LEU A N 1
ATOM 2568 C CA . LEU A 1 326 ? -19.536 -11.211 26.924 1.00 90.81 326 LEU A CA 1
ATOM 2569 C C . LEU A 1 326 ? -18.807 -11.150 28.273 1.00 90.81 326 LEU A C 1
ATOM 2571 O O . LEU A 1 326 ? -18.943 -12.058 29.090 1.00 90.81 326 LEU A O 1
ATOM 2575 N N . SER A 1 327 ? -18.038 -10.090 28.522 1.00 91.25 327 SER A N 1
ATOM 2576 C CA . SER A 1 327 ? -17.328 -9.906 29.792 1.00 91.25 327 SER A CA 1
ATOM 2577 C C . SER A 1 327 ? -18.299 -9.658 30.947 1.00 91.25 327 SER A C 1
ATOM 2579 O O . SER A 1 327 ? -18.124 -10.231 32.023 1.00 91.25 327 SER A O 1
ATOM 2581 N N . VAL A 1 328 ? -19.352 -8.865 30.716 1.00 92.12 328 VAL A N 1
ATOM 2582 C CA . VAL A 1 328 ? -20.431 -8.666 31.694 1.00 92.12 328 VAL A CA 1
ATOM 2583 C C . VAL A 1 328 ? -21.181 -9.976 31.929 1.00 92.12 328 VAL A C 1
ATOM 2585 O O . VAL A 1 328 ? -21.330 -10.376 33.082 1.00 92.12 328 VAL A O 1
ATOM 2588 N N . GLN A 1 329 ? -21.566 -10.694 30.867 1.00 89.31 329 GLN A N 1
ATOM 2589 C CA . GLN A 1 329 ? -22.211 -12.011 30.983 1.00 89.31 329 GLN A CA 1
ATOM 2590 C C . GLN A 1 329 ? -21.368 -12.974 31.821 1.00 89.31 329 GLN A C 1
ATOM 2592 O O . GLN A 1 329 ? -21.857 -13.549 32.789 1.00 89.31 329 GLN A O 1
ATOM 2597 N N . GLY A 1 330 ? -20.078 -13.098 31.502 1.00 86.50 330 GLY A N 1
ATOM 2598 C CA . GLY A 1 330 ? -19.183 -13.997 32.218 1.00 86.50 330 GLY A CA 1
ATOM 2599 C C . GLY A 1 330 ? -18.920 -13.584 33.664 1.00 86.50 330 GLY A C 1
ATOM 2600 O O . GLY A 1 330 ? -18.617 -14.447 34.484 1.00 86.50 330 GLY A O 1
ATOM 2601 N N . LYS A 1 331 ? -19.066 -12.299 34.011 1.00 87.56 331 LYS A N 1
ATOM 2602 C CA . LYS A 1 331 ? -19.008 -11.857 35.407 1.00 87.56 331 LYS A CA 1
ATOM 2603 C C . LYS A 1 331 ? -20.289 -12.188 36.173 1.00 87.56 331 LYS A C 1
ATOM 2605 O O . LYS A 1 331 ? -20.189 -12.655 37.298 1.00 87.56 331 LYS A O 1
ATOM 2610 N N . VAL A 1 332 ? -21.462 -11.960 35.580 1.00 85.75 332 VAL A N 1
ATOM 2611 C CA . VAL A 1 332 ? -22.762 -12.269 36.207 1.00 85.75 332 VAL A CA 1
ATOM 2612 C C . VAL A 1 332 ? -22.930 -13.775 36.409 1.00 85.75 332 VAL A C 1
ATOM 2614 O O . VAL A 1 332 ? -23.379 -14.209 37.463 1.00 85.75 332 VAL A O 1
ATOM 2617 N N . MET A 1 333 ? -22.509 -14.566 35.421 1.00 79.38 333 MET A N 1
ATOM 2618 C CA . MET A 1 333 ? -22.593 -16.030 35.426 1.00 79.38 333 MET A CA 1
ATOM 2619 C C . MET A 1 333 ? -21.367 -16.720 36.039 1.00 79.38 333 MET A C 1
ATOM 2621 O O . MET A 1 333 ? -21.233 -17.934 35.922 1.00 79.38 333 MET A O 1
ATOM 2625 N N . ASN A 1 334 ? -20.431 -15.964 36.625 1.00 76.75 334 ASN A N 1
ATOM 2626 C CA . ASN A 1 334 ? -19.181 -16.481 37.195 1.00 76.75 334 ASN A CA 1
ATOM 2627 C C . ASN A 1 334 ? -18.363 -17.418 36.268 1.00 76.75 334 ASN A C 1
ATOM 2629 O O . ASN A 1 334 ? -17.558 -18.212 36.749 1.00 76.75 334 ASN A O 1
ATOM 2633 N N . TRP A 1 335 ? -18.469 -17.296 34.935 1.00 72.94 335 TRP A N 1
ATOM 2634 C CA . TRP A 1 335 ? -17.733 -18.132 33.960 1.00 72.94 335 TRP A CA 1
ATOM 2635 C C . TRP A 1 335 ? -16.208 -18.115 34.154 1.00 72.94 335 TRP A C 1
ATOM 2637 O O . TRP A 1 335 ? -15.496 -19.039 33.751 1.00 72.94 335 TRP A O 1
ATOM 2647 N N . PHE A 1 336 ? -15.692 -17.032 34.734 1.00 68.12 336 PHE A N 1
ATOM 2648 C CA . PHE A 1 336 ? -14.265 -16.810 34.928 1.00 68.12 336 PHE A CA 1
ATOM 2649 C C . PHE A 1 336 ? -13.770 -17.141 36.344 1.00 68.12 336 PHE A C 1
ATOM 2651 O O . PHE A 1 336 ? -12.599 -16.877 36.631 1.00 68.12 336 PHE A O 1
ATOM 2658 N N . ASP A 1 337 ? -14.597 -17.717 37.229 1.00 65.75 337 ASP A N 1
ATOM 2659 C CA . ASP A 1 337 ? -14.085 -18.210 38.509 1.00 65.75 337 ASP A CA 1
ATOM 2660 C C . ASP A 1 337 ? -13.222 -19.460 38.275 1.00 65.75 337 ASP A C 1
ATOM 2662 O O . ASP A 1 337 ? -13.690 -20.557 37.965 1.00 65.75 337 ASP A O 1
ATOM 2666 N N . TYR A 1 338 ? -11.907 -19.289 38.422 1.00 63.19 338 TYR A N 1
ATOM 2667 C CA . TYR A 1 338 ? -10.920 -20.357 38.272 1.00 63.19 338 TYR A CA 1
ATOM 2668 C C . TYR A 1 338 ? -11.149 -21.515 39.260 1.00 63.19 338 TYR A C 1
ATOM 2670 O O . TYR A 1 338 ? -10.629 -22.610 39.045 1.00 63.19 338 TYR A O 1
ATOM 2678 N N . ARG A 1 339 ? -11.927 -21.293 40.329 1.00 57.31 339 ARG A N 1
ATOM 2679 C CA . ARG A 1 339 ? -12.231 -22.287 41.366 1.00 57.31 339 ARG A CA 1
ATOM 2680 C C . ARG A 1 339 ? -13.217 -23.360 40.915 1.00 57.31 339 ARG A C 1
ATOM 2682 O O . ARG A 1 339 ? -13.198 -24.445 41.495 1.00 57.31 339 ARG A O 1
ATOM 2689 N N . ASP A 1 340 ? -14.005 -23.101 39.873 1.00 61.28 340 ASP A N 1
ATOM 2690 C CA . ASP A 1 340 ? -14.983 -24.056 39.340 1.00 61.28 340 ASP A CA 1
ATOM 2691 C C . ASP A 1 340 ? -14.466 -24.928 38.201 1.00 61.28 340 ASP A C 1
ATOM 2693 O O . ASP A 1 340 ? -15.125 -25.894 37.810 1.00 61.28 340 ASP A O 1
ATOM 2697 N N . TYR A 1 341 ? -13.249 -24.676 37.716 1.00 69.88 341 TYR A N 1
ATOM 2698 C CA . TYR A 1 341 ? -12.664 -25.526 36.690 1.00 69.88 341 TYR A CA 1
ATOM 2699 C C . TYR A 1 341 ? -12.405 -26.928 37.260 1.00 69.88 341 TYR A C 1
ATOM 2701 O O . TYR A 1 341 ? -11.704 -27.058 38.268 1.00 69.88 341 TYR A O 1
ATOM 2709 N N . PRO A 1 342 ? -12.880 -28.001 36.598 1.00 64.38 342 PRO A N 1
ATOM 2710 C CA . PRO A 1 342 ? -12.695 -29.372 37.072 1.00 64.38 342 PRO A CA 1
ATOM 2711 C C . PRO A 1 342 ? -11.214 -29.737 37.213 1.00 64.38 342 PRO A C 1
ATOM 2713 O O . PRO A 1 342 ? -10.856 -30.508 38.094 1.00 64.38 342 PRO A O 1
ATOM 2716 N N . LEU A 1 343 ? -10.334 -29.123 36.415 1.00 65.56 343 LEU A N 1
ATOM 2717 C CA . LEU A 1 343 ? -8.885 -29.267 36.549 1.00 65.56 343 LEU A CA 1
ATOM 2718 C C . LEU A 1 343 ? -8.338 -28.614 37.831 1.00 65.56 343 LEU A C 1
ATOM 2720 O O . LEU A 1 343 ? -7.433 -29.166 38.445 1.00 65.56 343 LEU A O 1
ATOM 2724 N N . TYR A 1 344 ? -8.877 -27.464 38.248 1.00 70.19 344 TYR A N 1
ATOM 2725 C CA . TYR A 1 344 ? -8.476 -26.791 39.487 1.00 70.19 344 TYR A CA 1
ATOM 2726 C C . TYR A 1 344 ? -9.043 -27.501 40.722 1.00 70.19 344 TYR A C 1
ATOM 2728 O O . TYR A 1 344 ? -8.303 -27.689 41.686 1.00 70.19 344 TYR A O 1
ATOM 2736 N N . LYS A 1 345 ? -10.303 -27.966 40.680 1.00 71.06 345 LYS A N 1
ATOM 2737 C CA . LYS A 1 345 ? -10.887 -28.836 41.722 1.00 71.06 345 LYS A CA 1
ATOM 2738 C C . LYS A 1 345 ? -10.087 -30.132 41.857 1.00 71.06 345 LYS A C 1
ATOM 2740 O O . LYS A 1 345 ? -9.593 -30.414 42.940 1.00 71.06 345 LYS A O 1
ATOM 2745 N N . TRP A 1 346 ? -9.799 -30.810 40.743 1.00 71.56 346 TRP A N 1
ATOM 2746 C CA . TRP A 1 346 ? -8.925 -31.986 40.710 1.00 71.56 346 TRP A CA 1
ATOM 2747 C C . TRP A 1 346 ? -7.521 -31.694 41.253 1.00 71.56 346 TRP A C 1
ATOM 2749 O O . TRP A 1 346 ? -6.985 -32.494 42.015 1.00 71.56 346 TRP A O 1
ATOM 2759 N N . LEU A 1 347 ? -6.907 -30.560 40.896 1.00 71.75 347 LEU A N 1
ATOM 2760 C CA . LEU A 1 347 ? -5.570 -30.202 41.375 1.00 71.75 347 LEU A CA 1
ATOM 2761 C C . LEU A 1 347 ? -5.582 -29.869 42.871 1.00 71.75 347 LEU A C 1
ATOM 2763 O O . LEU A 1 347 ? -4.659 -30.243 43.584 1.00 71.75 347 LEU A O 1
ATOM 2767 N N . ARG A 1 348 ? -6.624 -29.203 43.373 1.00 68.00 348 ARG A N 1
ATOM 2768 C CA . ARG A 1 348 ? -6.789 -28.910 44.800 1.00 68.00 348 ARG A CA 1
ATOM 2769 C C . ARG A 1 348 ? -7.043 -30.187 45.604 1.00 68.00 348 ARG A C 1
ATOM 2771 O O . ARG A 1 348 ? -6.344 -30.413 46.586 1.00 68.00 348 ARG A O 1
ATOM 2778 N N . GLU A 1 349 ? -7.965 -31.033 45.160 1.00 66.12 349 GLU A N 1
ATOM 2779 C CA . GLU A 1 349 ? -8.282 -32.319 45.794 1.00 66.12 349 GLU A CA 1
ATOM 2780 C C . GLU A 1 349 ? -7.066 -33.259 45.788 1.00 66.12 349 GLU A C 1
ATOM 2782 O O . GLU A 1 349 ? -6.750 -33.881 46.796 1.00 66.12 349 GLU A O 1
ATOM 2787 N N . ASN A 1 350 ? -6.290 -33.309 44.699 1.00 63.97 350 ASN A N 1
ATOM 2788 C CA . ASN A 1 350 ? -5.151 -34.229 44.613 1.00 63.97 350 ASN A CA 1
ATOM 2789 C C . ASN A 1 350 ? -3.826 -33.675 45.158 1.00 63.97 350 ASN A C 1
ATOM 2791 O O . ASN A 1 350 ? -3.006 -34.462 45.637 1.00 63.97 350 ASN A O 1
ATOM 2795 N N . ALA A 1 351 ? -3.584 -32.361 45.098 1.00 61.56 351 ALA A N 1
ATOM 2796 C CA . ALA A 1 351 ? -2.321 -31.762 45.537 1.00 61.56 351 ALA A CA 1
ATOM 2797 C C . ALA A 1 351 ? -2.411 -31.132 46.933 1.00 61.56 351 ALA A C 1
ATOM 2799 O O . ALA A 1 351 ? -1.496 -31.314 47.732 1.00 61.56 351 ALA A O 1
ATOM 2800 N N . TYR A 1 352 ? -3.497 -30.429 47.273 1.00 54.38 352 TYR A N 1
ATOM 2801 C CA . TYR A 1 352 ? -3.588 -29.744 48.567 1.00 54.38 352 TYR A CA 1
ATOM 2802 C C . TYR A 1 352 ? -3.990 -30.674 49.711 1.00 54.38 352 TYR A C 1
ATOM 2804 O O . TYR A 1 352 ? -3.413 -30.534 50.782 1.00 54.38 352 TYR A O 1
ATOM 2812 N N . GLU A 1 353 ? -4.878 -31.655 49.518 1.00 53.69 353 GLU A N 1
ATOM 2813 C CA . GLU A 1 353 ? -5.221 -32.587 50.608 1.00 53.69 353 GLU A CA 1
ATOM 2814 C C . GLU A 1 353 ? -4.039 -33.491 50.981 1.00 53.69 353 GLU A C 1
ATOM 2816 O O . GLU A 1 353 ? -3.787 -33.726 52.160 1.00 53.69 353 GLU A O 1
ATOM 2821 N N . ARG A 1 354 ? -3.223 -33.911 50.004 1.00 55.34 354 ARG A N 1
ATOM 2822 C CA . ARG A 1 354 ? -2.025 -34.730 50.266 1.00 55.34 354 ARG A CA 1
ATOM 2823 C C . ARG A 1 354 ? -0.878 -33.936 50.888 1.00 55.34 354 ARG A C 1
ATOM 2825 O O . ARG A 1 354 ? -0.161 -34.467 51.733 1.00 55.34 354 ARG A O 1
ATOM 2832 N N . ILE A 1 355 ? -0.706 -32.666 50.519 1.00 52.94 355 ILE A N 1
ATOM 2833 C CA . ILE A 1 355 ? 0.350 -31.815 51.088 1.00 52.94 355 ILE A CA 1
ATOM 2834 C C . ILE A 1 355 ? -0.082 -31.265 52.459 1.00 52.94 355 ILE A C 1
ATOM 2836 O O . ILE A 1 355 ? 0.716 -31.279 53.393 1.00 52.94 355 ILE A O 1
ATOM 2840 N N . ALA A 1 356 ? -1.347 -30.881 52.648 1.00 53.03 356 ALA A N 1
ATOM 2841 C CA . ALA A 1 356 ? -1.867 -30.444 53.947 1.00 53.03 356 ALA A CA 1
ATOM 2842 C C . ALA A 1 356 ? -1.937 -31.589 54.972 1.00 53.03 356 ALA A C 1
ATOM 2844 O O . ALA A 1 356 ? -1.603 -31.367 56.134 1.00 53.03 356 ALA A O 1
ATOM 2845 N N . ALA A 1 357 ? -2.259 -32.820 54.553 1.00 50.88 357 ALA A N 1
ATOM 2846 C CA . ALA A 1 357 ? -2.193 -33.997 55.426 1.00 50.88 357 ALA A CA 1
ATOM 2847 C C . ALA A 1 357 ? -0.755 -34.359 55.849 1.00 50.88 357 ALA A C 1
ATOM 2849 O O . ALA A 1 357 ? -0.560 -34.978 56.891 1.00 50.88 357 ALA A O 1
ATOM 2850 N N . THR A 1 358 ? 0.255 -33.936 55.080 1.00 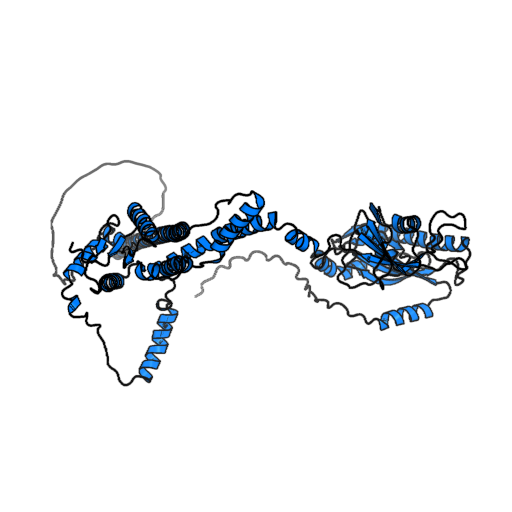52.06 358 THR A N 1
ATOM 2851 C CA . THR A 1 358 ? 1.674 -34.173 55.400 1.00 52.06 358 THR A CA 1
ATOM 2852 C C . THR A 1 358 ? 2.290 -33.034 56.231 1.00 52.06 358 THR A C 1
ATOM 2854 O O . THR A 1 358 ? 3.254 -33.259 56.956 1.00 52.06 358 THR A O 1
ATOM 2857 N N . PHE A 1 359 ? 1.721 -31.820 56.185 1.00 49.34 359 PHE A N 1
ATOM 2858 C CA . PHE A 1 359 ? 2.258 -30.627 56.864 1.00 49.34 359 PHE A CA 1
ATOM 2859 C C . PHE A 1 359 ? 1.360 -30.020 57.957 1.00 49.34 359 PHE A C 1
ATOM 2861 O O . PHE A 1 359 ? 1.755 -29.041 58.588 1.00 49.34 359 PHE A O 1
ATOM 2868 N N . SER A 1 360 ? 0.182 -30.586 58.236 1.00 39.22 360 SER A N 1
ATOM 2869 C CA . SER A 1 360 ? -0.707 -30.114 59.305 1.00 39.22 360 SER A CA 1
ATOM 2870 C C . SER A 1 360 ? -1.131 -31.245 60.243 1.00 39.22 360 SER A C 1
ATOM 2872 O O . SER A 1 360 ? -2.305 -31.559 60.415 1.00 39.22 360 SER A O 1
ATOM 2874 N N . SER A 1 361 ? -0.160 -31.829 60.947 1.00 41.84 361 SER A N 1
ATOM 2875 C CA . SER A 1 361 ? -0.449 -32.286 62.303 1.00 41.84 361 SER A CA 1
ATOM 2876 C C . SER A 1 361 ? -0.642 -31.035 63.166 1.00 41.84 361 SER A C 1
ATOM 2878 O O . SER A 1 361 ? 0.329 -30.328 63.436 1.00 41.84 361 SER A O 1
ATOM 2880 N N . LYS A 1 362 ? -1.886 -30.802 63.610 1.00 39.59 362 LYS A N 1
ATOM 2881 C CA . LYS A 1 362 ? -2.328 -29.774 64.576 1.00 39.59 362 LYS A CA 1
ATOM 2882 C C . LYS A 1 362 ? -2.820 -28.450 63.966 1.00 39.59 362 LYS A C 1
ATOM 2884 O O . LYS A 1 362 ? -2.134 -27.435 64.010 1.00 39.59 362 LYS A O 1
ATOM 2889 N N . ARG A 1 363 ? -4.088 -28.448 63.547 1.00 28.58 363 ARG A N 1
ATOM 2890 C CA . ARG A 1 363 ? -5.166 -27.606 64.109 1.00 28.58 363 ARG A CA 1
ATOM 2891 C C . ARG A 1 363 ? -6.506 -28.141 63.598 1.00 28.58 363 ARG A C 1
ATOM 2893 O O . ARG A 1 363 ? -6.879 -27.917 62.454 1.00 28.58 363 ARG A O 1
ATOM 2900 N N . LEU A 1 364 ? -7.200 -28.871 64.468 1.00 40.22 364 LEU A N 1
ATOM 2901 C CA . LEU A 1 364 ? -8.653 -28.952 64.415 1.00 40.22 364 LEU A CA 1
ATOM 2902 C C . LEU A 1 364 ? -9.154 -27.542 64.717 1.00 40.22 364 LEU A C 1
ATOM 2904 O O . LEU A 1 364 ? -9.119 -27.109 65.863 1.00 40.22 364 LEU A O 1
ATOM 2908 N N . ASP A 1 365 ? -9.527 -26.823 63.673 1.00 32.16 365 ASP A N 1
ATOM 2909 C CA . ASP A 1 365 ? -10.526 -25.771 63.775 1.00 32.16 365 ASP A CA 1
ATOM 2910 C C . ASP A 1 365 ? -11.495 -26.011 62.623 1.00 32.16 365 ASP A C 1
ATOM 2912 O O . ASP A 1 365 ? -11.422 -25.417 61.547 1.00 32.16 365 ASP A O 1
ATOM 2916 N N . GLY A 1 366 ? -12.341 -27.021 62.831 1.00 34.66 366 GLY A N 1
ATOM 2917 C CA . GLY A 1 366 ? -13.621 -27.099 62.154 1.00 34.66 366 GLY A CA 1
ATOM 2918 C C . GLY A 1 366 ? -14.466 -25.956 62.687 1.00 34.66 366 GLY A C 1
ATOM 2919 O O . GLY A 1 366 ? -15.318 -26.161 63.542 1.00 34.66 366 GLY A O 1
ATOM 2920 N N . GLY A 1 367 ? -14.180 -24.750 62.203 1.00 28.81 367 GLY A N 1
ATOM 2921 C CA . GLY A 1 367 ? -15.099 -23.637 62.293 1.00 28.81 367 GLY A CA 1
ATOM 2922 C C . GLY A 1 367 ? -16.251 -23.938 61.351 1.00 28.81 367 GLY A C 1
ATOM 2923 O O . GLY A 1 367 ? -16.269 -23.465 60.213 1.00 28.81 367 GLY A O 1
ATOM 2924 N N . GLU A 1 368 ? -17.219 -24.728 61.825 1.00 33.41 368 GLU A N 1
ATOM 2925 C CA . GLU A 1 368 ? -18.607 -24.422 61.506 1.00 33.41 368 GLU A CA 1
ATOM 2926 C C . GLU A 1 368 ? -18.723 -22.909 61.661 1.00 33.41 368 GLU A C 1
ATOM 2928 O O . GLU A 1 368 ? -18.399 -22.351 62.710 1.00 33.41 368 GLU A O 1
ATOM 2933 N N . SER A 1 369 ? -19.033 -22.226 60.563 1.00 33.72 369 SER A N 1
ATOM 2934 C CA . SER A 1 369 ? -19.325 -20.807 60.621 1.00 33.72 369 SER A CA 1
ATOM 2935 C C . SER A 1 369 ? -20.612 -20.700 61.423 1.00 33.72 369 SER A C 1
ATOM 2937 O O . SER A 1 369 ? -21.696 -20.765 60.851 1.00 33.72 369 SER A O 1
ATOM 2939 N N . GLU A 1 370 ? -20.485 -20.638 62.750 1.00 40.25 370 GLU A N 1
ATOM 2940 C CA . GLU A 1 370 ? -21.559 -20.238 63.636 1.00 40.25 370 GLU A CA 1
ATOM 2941 C C . GLU A 1 370 ? -22.104 -18.946 63.041 1.00 40.25 370 GLU A C 1
ATOM 2943 O O . GLU A 1 370 ? -21.412 -17.923 62.980 1.00 40.25 370 GLU A O 1
ATOM 2948 N N . GLU A 1 371 ? -23.332 -19.016 62.522 1.00 44.69 371 GLU A N 1
ATOM 2949 C CA . GLU A 1 371 ? -24.106 -17.824 62.233 1.00 44.69 371 GLU A CA 1
ATOM 2950 C C . GLU A 1 371 ? -24.006 -16.947 63.490 1.00 44.69 371 GLU A C 1
ATOM 2952 O O . GLU A 1 371 ? -24.371 -17.418 64.575 1.00 44.69 371 GLU A O 1
ATOM 2957 N N . PRO A 1 372 ? -23.470 -15.712 63.403 1.00 48.91 372 PRO A N 1
ATOM 2958 C CA . PRO A 1 372 ? -23.335 -14.868 64.581 1.00 48.91 372 PRO A CA 1
ATOM 2959 C C . PRO A 1 372 ? -24.698 -14.814 65.269 1.00 48.91 372 PRO A C 1
ATOM 2961 O O . PRO A 1 372 ? -25.700 -14.687 64.576 1.00 48.91 372 PRO A O 1
ATOM 2964 N N . ALA A 1 373 ? -24.784 -14.906 66.597 1.00 48.66 373 ALA A N 1
ATOM 2965 C CA . ALA A 1 373 ? -26.064 -15.002 67.321 1.00 48.66 373 ALA A CA 1
ATOM 2966 C C . ALA A 1 373 ? -27.117 -13.926 66.929 1.00 48.66 373 ALA A C 1
ATOM 2968 O O . ALA A 1 373 ? -28.316 -14.139 67.079 1.00 48.66 373 ALA A O 1
ATOM 2969 N N . ILE A 1 374 ? -26.671 -12.819 66.323 1.00 50.47 374 ILE A N 1
ATOM 2970 C CA . ILE A 1 374 ? -27.454 -11.744 65.687 1.00 50.47 374 ILE A CA 1
ATOM 2971 C C . ILE A 1 374 ? -28.298 -12.218 64.471 1.00 50.47 374 ILE A C 1
ATOM 2973 O O . ILE A 1 374 ? -29.250 -11.546 64.079 1.00 50.47 374 ILE A O 1
ATOM 2977 N N . TRP A 1 375 ? -27.974 -13.353 63.847 1.00 52.28 375 TRP A N 1
ATOM 2978 C CA . TRP A 1 375 ? -28.626 -13.888 62.641 1.00 52.28 375 TRP A CA 1
ATOM 2979 C C . TRP A 1 375 ? -29.830 -14.779 62.957 1.00 52.28 375 TRP A C 1
ATOM 2981 O O . TRP A 1 375 ? -30.784 -14.791 62.179 1.00 52.28 375 TRP A O 1
ATOM 2991 N N . LYS A 1 376 ? -29.859 -15.418 64.136 1.00 55.06 376 LYS A N 1
ATOM 2992 C CA . LYS A 1 376 ? -31.031 -16.175 64.613 1.00 55.06 376 LYS A CA 1
ATOM 2993 C C . LYS A 1 376 ? -32.241 -15.269 64.874 1.00 55.06 376 LYS A C 1
ATOM 2995 O O . LYS A 1 376 ? -33.361 -15.656 64.562 1.00 55.06 376 LYS A O 1
ATOM 3000 N N . GLU A 1 377 ? -32.022 -14.036 65.339 1.00 55.03 377 GLU A N 1
ATOM 3001 C CA . GLU A 1 377 ? -33.082 -13.023 65.519 1.00 55.03 377 GLU A CA 1
ATOM 3002 C C . GLU A 1 377 ? -33.588 -12.415 64.195 1.00 55.03 377 GLU A C 1
ATOM 3004 O O . GLU A 1 377 ? -34.595 -11.714 64.174 1.00 55.03 377 GLU A O 1
ATOM 3009 N N . ARG A 1 378 ? -32.922 -12.690 63.064 1.00 63.09 378 ARG A N 1
ATOM 3010 C CA . ARG A 1 378 ? -33.265 -12.147 61.734 1.00 63.09 378 ARG A CA 1
ATOM 3011 C C . ARG A 1 378 ? -33.929 -13.168 60.811 1.00 63.09 378 ARG A C 1
ATOM 3013 O O . ARG A 1 378 ? -34.079 -12.894 59.619 1.00 63.09 378 ARG A O 1
ATOM 3020 N N . GLY A 1 379 ? -34.352 -14.317 61.341 1.00 65.25 379 GLY A N 1
ATOM 3021 C CA . GLY A 1 379 ? -35.024 -15.370 60.573 1.00 65.25 379 GLY A CA 1
ATOM 3022 C C . GLY A 1 379 ? -36.256 -14.868 59.815 1.00 65.25 379 GLY A C 1
ATOM 3023 O O . GLY A 1 379 ? -36.446 -15.226 58.658 1.00 65.25 379 GLY A O 1
ATOM 3024 N N . GLU A 1 380 ? -37.034 -13.961 60.413 1.00 70.19 380 GLU A N 1
ATOM 3025 C CA . GLU A 1 380 ? -38.212 -13.355 59.777 1.00 70.19 380 GLU A CA 1
ATOM 3026 C C . GLU A 1 380 ? -37.840 -12.461 58.581 1.00 70.19 380 GLU A C 1
ATOM 3028 O O . GLU A 1 380 ? -38.444 -12.562 57.512 1.00 70.19 380 GLU A O 1
ATOM 3033 N N . ALA A 1 381 ? -36.780 -11.653 58.702 1.00 68.06 381 ALA A N 1
ATOM 3034 C CA . ALA A 1 381 ? -36.263 -10.848 57.594 1.00 68.06 381 ALA A CA 1
ATOM 3035 C C . ALA A 1 381 ? -35.679 -11.730 56.478 1.00 68.06 381 ALA A C 1
ATOM 3037 O O . ALA A 1 381 ? -35.851 -11.426 55.298 1.00 68.06 381 ALA A O 1
ATOM 3038 N N . LYS A 1 382 ? -35.033 -12.848 56.840 1.00 72.44 382 LYS A N 1
ATOM 3039 C CA . LYS A 1 382 ? -34.516 -13.846 55.890 1.00 72.44 382 LYS A CA 1
ATOM 3040 C C . LYS A 1 382 ? -35.658 -14.535 55.137 1.00 72.44 382 LYS A C 1
ATOM 3042 O O . LYS A 1 382 ? -35.599 -14.641 53.916 1.00 72.44 382 LYS A O 1
ATOM 3047 N N . ALA A 1 383 ? -36.710 -14.951 55.843 1.00 74.31 383 ALA A N 1
ATOM 3048 C CA . ALA A 1 383 ? -37.901 -15.561 55.256 1.00 74.31 383 ALA A CA 1
ATOM 3049 C C . ALA A 1 383 ? -38.652 -14.584 54.338 1.00 74.31 383 ALA A C 1
ATOM 3051 O O . ALA A 1 383 ? -39.019 -14.954 53.228 1.00 74.31 383 ALA A O 1
ATOM 3052 N N . THR A 1 384 ? -38.795 -13.324 54.758 1.00 77.12 384 THR A N 1
ATOM 3053 C CA . THR A 1 384 ? -39.398 -12.261 53.941 1.00 77.12 384 THR A CA 1
ATOM 3054 C C . THR A 1 384 ? -38.585 -12.014 52.670 1.00 77.12 384 THR A C 1
ATOM 3056 O O . THR A 1 384 ? -39.149 -11.972 51.582 1.00 77.12 384 THR A O 1
ATOM 3059 N N . LEU A 1 385 ? -37.255 -11.910 52.770 1.00 74.88 385 LEU A N 1
ATOM 3060 C CA . LEU A 1 385 ? -36.390 -11.738 51.599 1.00 74.88 385 LEU A CA 1
ATOM 3061 C C . LEU A 1 385 ? -36.452 -12.936 50.646 1.00 74.88 385 LEU A C 1
ATOM 3063 O O . LEU A 1 385 ? -36.506 -12.726 49.441 1.00 74.88 385 LEU A O 1
ATOM 3067 N N . ARG A 1 386 ? -36.500 -14.170 51.163 1.00 75.81 386 ARG A N 1
ATOM 3068 C CA . ARG A 1 386 ? -36.703 -15.373 50.337 1.00 75.81 386 ARG A CA 1
ATOM 3069 C C . ARG A 1 386 ? -38.053 -15.366 49.627 1.00 75.81 386 ARG A C 1
ATOM 3071 O O . ARG A 1 386 ? -38.110 -15.681 48.448 1.00 75.81 386 ARG A O 1
ATOM 3078 N N . ALA A 1 387 ? -39.123 -14.968 50.312 1.00 74.69 387 ALA A N 1
ATOM 3079 C CA . ALA A 1 387 ? -40.433 -14.829 49.683 1.00 74.69 387 ALA A CA 1
ATOM 3080 C C . ALA A 1 387 ? -40.403 -13.799 48.539 1.00 74.69 387 ALA A C 1
ATOM 3082 O O . ALA A 1 387 ? -40.954 -14.068 47.481 1.00 74.69 387 ALA A O 1
ATOM 3083 N N . TYR A 1 388 ? -39.692 -12.677 48.713 1.00 73.31 388 TYR A N 1
ATOM 3084 C CA . TYR A 1 388 ? -39.486 -11.682 47.651 1.00 73.31 388 TYR A CA 1
ATOM 3085 C C . TYR A 1 388 ? -38.602 -12.179 46.499 1.00 73.31 388 TYR A C 1
ATOM 3087 O O . TYR A 1 388 ? -38.852 -11.821 45.355 1.00 73.31 388 TYR A O 1
ATOM 3095 N N . LEU A 1 389 ? -37.570 -12.983 46.776 1.00 70.75 389 LEU A N 1
ATOM 3096 C CA . LEU A 1 389 ? -36.722 -13.597 45.741 1.00 70.75 389 LEU A CA 1
ATOM 3097 C C . LEU A 1 389 ? -37.491 -14.594 44.866 1.00 70.75 389 LEU A C 1
ATOM 3099 O O . LEU A 1 389 ? -37.109 -14.824 43.721 1.00 70.75 389 LEU A O 1
ATOM 3103 N N . ASN A 1 390 ? -38.563 -15.163 45.411 1.00 71.75 390 ASN A N 1
ATOM 3104 C CA . ASN A 1 390 ? -39.445 -16.104 44.727 1.00 71.75 390 ASN A CA 1
ATOM 3105 C C . ASN A 1 390 ? -40.699 -15.431 44.148 1.00 71.75 390 ASN A C 1
ATOM 3107 O O . ASN A 1 390 ? -41.553 -16.122 43.598 1.00 71.75 390 ASN A O 1
ATOM 3111 N N . ASP A 1 391 ? -40.833 -14.109 44.282 1.00 69.19 391 ASP A N 1
ATOM 3112 C CA . ASP A 1 391 ? -41.923 -13.334 43.687 1.00 69.19 391 ASP A CA 1
ATOM 3113 C C . ASP A 1 391 ? -41.544 -12.849 42.274 1.00 69.19 391 ASP A C 1
ATOM 3115 O O . ASP A 1 391 ? -40.377 -12.854 41.874 1.00 69.19 391 ASP A O 1
ATOM 3119 N N . PHE A 1 392 ? -42.533 -12.439 41.479 1.00 61.03 392 PHE A N 1
ATOM 3120 C CA . PHE A 1 392 ? -42.311 -12.049 40.087 1.00 61.03 392 PHE A CA 1
ATOM 3121 C C . PHE A 1 392 ? -41.404 -10.805 39.951 1.00 61.03 392 PHE A C 1
ATOM 3123 O O . PHE A 1 392 ? -41.502 -9.864 40.744 1.00 61.03 392 PHE A O 1
ATOM 3130 N N . PRO A 1 393 ? -40.595 -10.716 38.871 1.00 61.81 393 PRO A N 1
ATOM 3131 C CA . PRO A 1 393 ? -39.607 -9.650 38.629 1.00 61.81 393 PRO A CA 1
ATOM 3132 C C . PRO A 1 393 ? -40.204 -8.253 38.350 1.00 61.81 393 PRO A C 1
ATOM 3134 O O . PRO A 1 393 ? -39.523 -7.359 37.856 1.00 61.81 393 PRO A O 1
ATOM 3137 N N . THR A 1 394 ? -41.487 -8.037 38.639 1.00 60.19 394 THR A N 1
ATOM 3138 C CA . THR A 1 394 ? -42.153 -6.730 38.534 1.00 60.19 394 THR A CA 1
ATOM 3139 C C . THR A 1 394 ? -41.950 -5.848 39.767 1.00 60.19 394 THR A C 1
ATOM 3141 O O . THR A 1 394 ? -42.393 -4.700 39.769 1.00 60.19 394 THR A O 1
ATOM 3144 N N . THR A 1 395 ? -41.311 -6.367 40.817 1.00 63.00 395 THR A N 1
ATOM 3145 C CA . THR A 1 395 ? -41.263 -5.725 42.135 1.00 63.00 395 THR A CA 1
ATOM 3146 C C . THR A 1 395 ? -39.836 -5.303 42.494 1.00 63.00 395 THR A C 1
ATOM 3148 O O . THR A 1 395 ? -38.888 -6.071 42.352 1.00 63.00 395 THR A O 1
ATOM 3151 N N . VAL A 1 396 ? -39.672 -4.069 42.986 1.00 70.75 396 VAL A N 1
ATOM 3152 C CA . VAL A 1 396 ? -38.397 -3.568 43.528 1.00 70.75 396 VAL A CA 1
ATOM 3153 C C . VAL A 1 396 ? -38.400 -3.734 45.040 1.00 70.75 396 VAL A C 1
ATOM 3155 O O . VAL A 1 396 ? -39.232 -3.145 45.730 1.00 70.75 396 VAL A O 1
ATOM 3158 N N . ALA A 1 397 ? -37.440 -4.486 45.571 1.00 73.00 397 ALA A N 1
ATOM 3159 C CA . ALA A 1 397 ? -37.299 -4.673 47.008 1.00 73.00 397 ALA A CA 1
ATOM 3160 C C . ALA A 1 397 ? -36.321 -3.642 47.587 1.00 73.00 397 ALA A C 1
ATOM 3162 O O . ALA A 1 397 ? -35.114 -3.672 47.323 1.00 73.00 397 ALA A O 1
ATOM 3163 N N . VAL A 1 398 ? -36.839 -2.717 48.398 1.00 77.19 398 VAL A N 1
ATOM 3164 C CA . VAL A 1 398 ? -36.027 -1.699 49.075 1.00 77.19 398 VAL A CA 1
ATOM 3165 C C . VAL A 1 398 ? -35.766 -2.116 50.518 1.00 77.19 398 VAL A C 1
ATOM 3167 O O . VAL A 1 398 ? -36.688 -2.239 51.318 1.00 77.19 398 VAL A O 1
ATOM 3170 N N . ILE A 1 399 ? -34.493 -2.286 50.880 1.00 75.00 399 ILE A N 1
ATOM 3171 C CA . ILE A 1 399 ? -34.089 -2.693 52.230 1.00 75.00 399 ILE A CA 1
ATOM 3172 C C . ILE A 1 399 ? -33.582 -1.470 52.993 1.00 75.00 399 ILE A C 1
ATOM 3174 O O . ILE A 1 399 ? -32.456 -1.000 52.791 1.00 75.00 399 ILE A O 1
ATOM 3178 N N . HIS A 1 400 ? -34.407 -0.967 53.909 1.00 74.44 400 HIS A N 1
ATOM 3179 C CA . HIS A 1 400 ? -34.072 0.150 54.791 1.00 74.44 400 HIS A CA 1
ATOM 3180 C C . HIS A 1 400 ? -33.578 -0.320 56.170 1.00 74.44 400 HIS A C 1
ATOM 3182 O O . HIS A 1 400 ? -33.949 -1.380 56.665 1.00 74.44 400 HIS A O 1
ATOM 3188 N N . GLY A 1 401 ? -32.727 0.484 56.814 1.00 70.38 401 GLY A N 1
ATOM 3189 C CA . GLY A 1 401 ? -32.261 0.217 58.182 1.00 70.38 401 GLY A CA 1
ATOM 3190 C C . GLY A 1 401 ? -31.103 1.121 58.626 1.00 70.38 401 GLY A C 1
ATOM 3191 O O . GLY A 1 401 ? -30.521 1.817 57.782 1.00 70.38 401 GLY A O 1
ATOM 3192 N N . PRO A 1 402 ? -30.739 1.113 59.918 1.00 70.12 402 PRO A N 1
ATOM 3193 C CA . PRO A 1 402 ? -29.667 1.950 60.452 1.00 70.12 402 PRO A CA 1
ATOM 3194 C C . PRO A 1 402 ? -28.300 1.652 59.808 1.00 70.12 402 PRO A C 1
ATOM 3196 O O . PRO A 1 402 ? -28.046 0.567 59.271 1.00 70.12 402 PRO A O 1
ATOM 3199 N N . ALA A 1 403 ? -27.414 2.651 59.812 1.00 65.06 403 ALA A N 1
ATOM 3200 C CA . ALA A 1 403 ? -26.056 2.510 59.292 1.00 65.06 403 ALA A CA 1
ATOM 3201 C C . ALA A 1 403 ? -25.267 1.480 60.122 1.00 65.06 403 ALA A C 1
ATOM 3203 O O . ALA A 1 403 ? -25.283 1.538 61.344 1.00 65.06 403 ALA A O 1
ATOM 3204 N N . GLY A 1 404 ? -24.573 0.549 59.459 1.00 64.94 404 GLY A N 1
ATOM 3205 C CA . GLY A 1 404 ? -23.808 -0.509 60.137 1.00 64.94 404 GLY A CA 1
ATOM 3206 C C . GLY A 1 404 ? -24.607 -1.773 60.479 1.00 64.94 404 GLY A C 1
ATOM 3207 O O . GLY A 1 404 ? -24.029 -2.721 60.987 1.00 64.94 404 GLY A O 1
ATOM 3208 N N . ALA A 1 405 ? -25.899 -1.850 60.135 1.00 66.56 405 ALA A N 1
ATOM 3209 C CA . ALA A 1 405 ? -26.745 -3.017 60.423 1.00 66.56 405 ALA A CA 1
ATOM 3210 C C . ALA A 1 405 ? -26.392 -4.312 59.645 1.00 66.56 405 ALA A C 1
ATOM 3212 O O . ALA A 1 405 ? -27.082 -5.321 59.799 1.00 66.56 405 ALA A O 1
ATOM 3213 N N . GLY A 1 406 ? -25.354 -4.300 58.798 1.00 68.75 406 GLY A N 1
ATOM 3214 C CA . GLY A 1 406 ? -24.944 -5.466 58.000 1.00 68.75 406 GLY A CA 1
ATOM 3215 C C . GLY A 1 406 ? -25.934 -5.846 56.891 1.00 68.75 406 GLY A C 1
ATOM 3216 O O . GLY A 1 406 ? -26.036 -7.008 56.528 1.00 68.75 406 GLY A O 1
ATOM 3217 N N . LYS A 1 407 ? -26.704 -4.885 56.357 1.00 74.75 407 LYS A N 1
ATOM 3218 C CA . LYS A 1 407 ? -27.734 -5.143 55.325 1.00 74.75 407 LYS A CA 1
ATOM 3219 C C . LYS A 1 407 ? -27.168 -5.750 54.042 1.00 74.75 407 LYS A C 1
ATOM 3221 O O . LYS A 1 407 ? -27.763 -6.668 53.497 1.00 74.75 407 LYS A O 1
ATOM 3226 N N . GLY A 1 408 ? -26.025 -5.240 53.579 1.00 70.62 408 GLY A N 1
ATOM 3227 C CA . GLY A 1 408 ? -25.334 -5.805 52.419 1.00 70.62 408 GLY A CA 1
ATOM 3228 C C . GLY A 1 408 ? -24.890 -7.243 52.678 1.00 70.62 408 GLY A C 1
ATOM 3229 O O . GLY A 1 408 ? -25.066 -8.094 51.816 1.00 70.62 408 GLY A O 1
ATOM 3230 N N . ASP A 1 409 ? -24.405 -7.531 53.887 1.00 72.69 409 ASP A N 1
ATOM 3231 C CA . ASP A 1 409 ? -23.974 -8.876 54.278 1.00 72.69 409 ASP A CA 1
ATOM 3232 C C . ASP A 1 409 ? -25.156 -9.850 54.372 1.00 72.69 409 ASP A C 1
ATOM 3234 O O . ASP A 1 409 ? -25.027 -10.990 53.938 1.00 72.69 409 ASP A O 1
ATOM 3238 N N . LEU A 1 410 ? -26.322 -9.395 54.856 1.00 75.00 410 LEU A N 1
ATOM 3239 C CA . LEU A 1 410 ? -27.560 -10.185 54.887 1.00 75.00 410 LEU A CA 1
ATOM 3240 C C . LEU A 1 410 ? -28.002 -10.601 53.479 1.00 75.00 410 LEU A C 1
ATOM 3242 O O . LEU A 1 410 ? -28.271 -11.776 53.246 1.00 75.00 410 LEU A O 1
ATOM 3246 N N . VAL A 1 411 ? -28.045 -9.654 52.538 1.00 75.00 411 VAL A N 1
ATOM 3247 C CA . VAL A 1 411 ? -28.439 -9.946 51.150 1.00 75.00 411 VAL A CA 1
ATOM 3248 C C . VAL A 1 411 ? -27.408 -10.843 50.472 1.00 75.00 411 VAL A C 1
ATOM 3250 O O . VAL A 1 411 ? -27.778 -11.852 49.882 1.00 75.00 411 VAL A O 1
ATOM 3253 N N . ASN A 1 412 ? -26.115 -10.538 50.621 1.00 72.62 412 ASN A N 1
ATOM 3254 C CA . ASN A 1 412 ? -25.038 -11.358 50.066 1.00 72.62 412 ASN A CA 1
ATOM 3255 C C . ASN A 1 412 ? -25.037 -12.787 50.635 1.00 72.62 412 ASN A C 1
ATOM 3257 O O . ASN A 1 412 ? -24.692 -13.724 49.921 1.00 72.62 412 ASN A O 1
ATOM 3261 N N . GLY A 1 413 ? -25.401 -12.961 51.910 1.00 72.88 413 GLY A N 1
ATOM 3262 C CA . GLY A 1 413 ? -25.525 -14.271 52.548 1.00 72.88 413 GLY A CA 1
ATOM 3263 C C . GLY A 1 413 ? -26.643 -15.112 51.934 1.00 72.88 413 GLY A C 1
ATOM 3264 O O . GLY A 1 413 ? -26.414 -16.270 51.604 1.00 72.88 413 GLY A O 1
ATOM 3265 N N . ILE A 1 414 ? -27.817 -14.515 51.710 1.00 73.25 414 ILE A N 1
ATOM 3266 C CA . ILE A 1 414 ? -28.961 -15.197 51.082 1.00 73.25 414 ILE A CA 1
ATOM 3267 C C . ILE A 1 414 ? -28.669 -15.504 49.606 1.00 73.25 414 ILE A C 1
ATOM 3269 O O . ILE A 1 414 ? -28.940 -16.606 49.147 1.00 73.25 414 ILE A O 1
ATOM 3273 N N . MET A 1 415 ? -28.047 -14.570 48.879 1.00 70.94 415 MET A N 1
ATOM 3274 C CA . MET A 1 415 ? -27.678 -14.771 47.472 1.00 70.94 415 MET A CA 1
ATOM 3275 C C . MET A 1 415 ? -26.679 -15.914 47.269 1.00 70.94 415 MET A C 1
ATOM 3277 O O . MET A 1 415 ? -26.783 -16.642 46.289 1.00 70.94 415 MET A O 1
ATOM 3281 N N . LYS A 1 416 ? -25.723 -16.086 48.192 1.00 70.62 416 LYS A N 1
ATOM 3282 C CA . LYS A 1 416 ? -24.774 -17.210 48.159 1.00 70.62 416 LYS A CA 1
ATOM 3283 C C . LYS A 1 416 ? -25.415 -18.551 48.509 1.00 70.62 416 LYS A C 1
ATOM 3285 O O . LYS A 1 416 ? -24.918 -19.574 48.063 1.00 70.62 416 LYS A O 1
ATOM 3290 N N . GLU A 1 417 ? -26.456 -18.549 49.337 1.00 69.38 417 GLU A N 1
ATOM 3291 C CA . GLU A 1 417 ? -27.177 -19.765 49.730 1.00 69.38 417 GLU A CA 1
ATOM 3292 C C . GLU A 1 417 ? -28.061 -20.292 48.589 1.00 69.38 417 GLU A C 1
ATOM 3294 O O . GLU A 1 417 ? -28.206 -21.499 48.437 1.00 69.38 417 GLU A O 1
ATOM 3299 N N . GLU A 1 418 ? -28.611 -19.388 47.773 1.00 67.31 418 GLU A N 1
ATOM 3300 C CA . GLU A 1 418 ? -29.483 -19.704 46.632 1.00 67.31 418 GLU A CA 1
ATOM 3301 C C . GLU A 1 418 ? -28.716 -19.914 45.305 1.00 67.31 418 GLU A C 1
ATOM 3303 O O . GLU A 1 418 ? -29.340 -20.226 44.299 1.00 67.31 418 GLU A O 1
ATOM 3308 N N . ASP A 1 419 ? -27.387 -19.725 45.287 1.00 69.44 419 ASP A N 1
ATOM 3309 C CA . ASP A 1 419 ? -26.494 -19.846 44.109 1.00 69.44 419 ASP A CA 1
ATOM 3310 C C . ASP A 1 419 ? -26.995 -19.134 42.834 1.00 69.44 419 ASP A C 1
ATOM 3312 O O . ASP A 1 419 ? -26.790 -19.581 41.705 1.00 69.44 419 ASP A O 1
ATOM 3316 N N . ARG A 1 420 ? -27.673 -17.991 43.002 1.00 72.44 420 ARG A N 1
ATOM 3317 C CA . ARG A 1 420 ? -28.257 -17.254 41.873 1.00 72.44 420 ARG A CA 1
ATOM 3318 C C . ARG A 1 420 ? -27.241 -16.311 41.224 1.00 72.44 420 ARG A C 1
ATOM 3320 O O . ARG A 1 420 ? -26.504 -15.616 41.941 1.00 72.44 420 ARG A O 1
ATOM 3327 N N . PRO A 1 421 ? -27.236 -16.184 39.882 1.00 76.56 421 PRO A N 1
ATOM 3328 C CA . PRO A 1 421 ? -26.364 -15.231 39.218 1.00 76.56 421 PRO A CA 1
ATOM 3329 C C . PRO A 1 421 ? -26.745 -13.810 39.642 1.00 76.56 421 PRO A C 1
ATOM 3331 O O . PRO A 1 421 ? -27.909 -13.411 39.595 1.00 76.56 421 PRO A O 1
ATOM 3334 N N . SER A 1 422 ? -25.769 -13.030 40.103 1.00 82.12 422 SER A N 1
ATOM 3335 C CA . SER A 1 422 ? -26.034 -11.707 40.668 1.00 82.12 422 SER A CA 1
ATOM 3336 C C . SER A 1 422 ? -24.999 -10.670 40.254 1.00 82.12 422 SER A C 1
ATOM 3338 O O . SER A 1 422 ? -23.814 -10.950 40.078 1.00 82.12 422 SER A O 1
ATOM 3340 N N . MET A 1 423 ? -25.464 -9.431 40.099 1.00 86.00 423 MET A N 1
ATOM 3341 C CA . MET A 1 423 ? -24.627 -8.273 39.807 1.00 86.00 423 MET A CA 1
ATOM 3342 C C . MET A 1 423 ? -24.744 -7.254 40.934 1.00 86.00 423 MET A C 1
ATOM 3344 O O . MET A 1 423 ? -25.824 -6.728 41.190 1.00 86.00 423 MET A O 1
ATOM 3348 N N . THR A 1 424 ? -23.629 -6.935 41.591 1.00 86.69 424 THR A N 1
ATOM 3349 C CA . THR A 1 424 ? -23.604 -5.960 42.690 1.00 86.69 424 THR A CA 1
ATOM 3350 C C . THR A 1 424 ? -22.991 -4.630 42.257 1.00 86.69 424 THR A C 1
ATOM 3352 O O . THR A 1 424 ? -21.849 -4.586 41.794 1.00 86.69 424 THR A O 1
ATOM 3355 N N . ILE A 1 425 ? -23.721 -3.539 42.487 1.00 88.88 425 ILE A N 1
ATOM 3356 C CA . ILE A 1 425 ? -23.278 -2.156 42.295 1.00 88.88 425 ILE A CA 1
ATOM 3357 C C . ILE A 1 425 ? -23.235 -1.467 43.668 1.00 88.88 425 ILE A C 1
ATOM 3359 O O . ILE A 1 425 ? -24.223 -1.414 44.395 1.00 88.88 425 ILE A O 1
ATOM 3363 N N . ASP A 1 426 ? -22.076 -0.946 44.050 1.00 88.38 426 ASP A N 1
ATOM 3364 C CA . ASP A 1 426 ? -21.814 -0.211 45.286 1.00 88.38 426 ASP A CA 1
ATOM 3365 C C . ASP A 1 426 ? -21.643 1.280 44.988 1.00 88.38 426 ASP A C 1
ATOM 3367 O O . ASP A 1 426 ? -20.565 1.750 44.592 1.00 88.38 426 ASP A O 1
ATOM 3371 N N . CYS A 1 427 ? -22.722 2.032 45.214 1.00 86.44 427 CYS A N 1
ATOM 3372 C CA . CYS A 1 427 ? -22.770 3.464 44.957 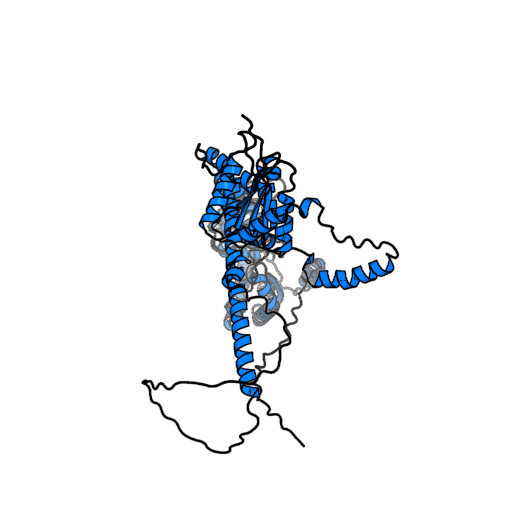1.00 86.44 427 CYS A CA 1
ATOM 3373 C C . CYS A 1 427 ? -21.765 4.236 45.820 1.00 86.44 427 CYS A C 1
ATOM 3375 O O . CYS A 1 427 ? -21.233 5.238 45.356 1.00 86.44 427 CYS A O 1
ATOM 3377 N N . ALA A 1 428 ? -21.434 3.781 47.036 1.00 84.31 428 ALA A N 1
ATOM 3378 C CA . ALA A 1 428 ? -20.483 4.495 47.889 1.00 84.31 428 ALA A CA 1
ATOM 3379 C C . ALA A 1 428 ? -19.072 4.493 47.285 1.00 84.31 428 ALA A C 1
ATOM 3381 O O . ALA A 1 428 ? -18.396 5.519 47.288 1.00 84.31 428 ALA A O 1
ATOM 3382 N N . LYS A 1 429 ? -18.627 3.364 46.721 1.00 86.25 429 LYS A N 1
ATOM 3383 C CA . LYS A 1 429 ? -17.315 3.274 46.054 1.00 86.25 429 LYS A CA 1
ATOM 3384 C C . LYS A 1 429 ? -17.250 4.133 44.799 1.00 86.25 429 LYS A C 1
ATOM 3386 O O . LYS A 1 429 ? -16.243 4.795 44.568 1.00 86.25 429 LYS A O 1
ATOM 3391 N N . ILE A 1 430 ? -18.334 4.152 44.029 1.00 86.38 430 ILE A N 1
ATOM 3392 C CA . ILE A 1 430 ? -18.432 4.947 42.805 1.00 86.38 430 ILE A CA 1
ATOM 3393 C C . ILE A 1 430 ? -18.443 6.447 43.148 1.00 86.38 430 ILE A C 1
ATOM 3395 O O . ILE A 1 430 ? -17.681 7.221 42.573 1.00 86.38 430 ILE A O 1
ATOM 3399 N N . MET A 1 431 ? -19.236 6.855 44.143 1.00 83.94 431 MET A N 1
ATOM 3400 C CA . MET A 1 431 ? -19.332 8.248 44.596 1.00 83.94 431 MET A CA 1
ATOM 3401 C C . MET A 1 431 ? -18.063 8.756 45.284 1.00 83.94 431 MET A C 1
ATOM 3403 O O . MET A 1 431 ? -17.822 9.958 45.254 1.00 83.94 431 MET A O 1
ATOM 3407 N N . ASN A 1 432 ? -17.240 7.882 45.869 1.00 85.75 432 ASN A N 1
ATOM 3408 C CA . ASN A 1 432 ? -15.968 8.258 46.497 1.00 85.75 432 ASN A CA 1
ATOM 3409 C C . ASN A 1 432 ? -14.794 8.349 45.504 1.00 85.75 432 ASN A C 1
ATOM 3411 O O . ASN A 1 432 ? -13.674 8.662 45.910 1.00 85.75 432 ASN A O 1
ATOM 3415 N N . ALA A 1 433 ? -15.013 8.091 44.209 1.00 86.44 433 ALA A N 1
ATOM 3416 C CA . ALA A 1 433 ? -13.947 8.164 43.216 1.00 86.44 433 ALA A CA 1
ATOM 3417 C C . ALA A 1 433 ? -13.419 9.610 43.041 1.00 86.44 433 ALA A C 1
ATOM 3419 O O . ALA A 1 433 ? -14.203 10.567 43.025 1.00 86.44 433 ALA A O 1
ATOM 3420 N N . PRO A 1 434 ? -12.095 9.806 42.884 1.00 82.69 434 PRO A N 1
ATOM 3421 C CA . PRO A 1 434 ? -11.483 11.138 42.882 1.00 82.69 434 PRO A CA 1
ATOM 3422 C C . PRO A 1 434 ? -11.753 11.945 41.603 1.00 82.69 434 PRO A C 1
ATOM 3424 O O . PRO A 1 434 ? -11.717 13.171 41.641 1.00 82.69 434 PRO A O 1
ATOM 3427 N N . SER A 1 435 ? -12.040 11.284 40.479 1.00 85.56 435 SER A N 1
ATOM 3428 C CA . SER A 1 435 ? -12.272 11.915 39.176 1.00 85.56 435 SER A CA 1
ATOM 3429 C C . SER A 1 435 ? -13.449 11.280 38.445 1.00 85.56 435 SER A C 1
ATOM 3431 O O . SER A 1 435 ? -13.778 10.121 38.681 1.00 85.56 435 SER A O 1
ATOM 3433 N N . ASP A 1 436 ? -14.013 12.007 37.489 1.00 82.75 436 ASP A N 1
ATOM 3434 C CA . ASP A 1 436 ? -15.072 11.545 36.587 1.00 82.75 436 ASP A CA 1
ATOM 3435 C C . ASP A 1 436 ? -14.696 10.271 35.817 1.00 82.75 436 ASP A C 1
ATOM 3437 O O . ASP A 1 436 ? -15.457 9.308 35.741 1.00 82.75 436 ASP A O 1
ATOM 3441 N N . THR A 1 437 ? -13.455 10.203 35.334 1.00 85.19 437 THR A N 1
ATOM 3442 C CA . THR A 1 437 ? -12.896 8.987 34.728 1.00 85.19 437 THR A CA 1
ATOM 3443 C C . THR A 1 437 ? -12.777 7.833 35.723 1.00 85.19 437 THR A C 1
ATOM 3445 O O . THR A 1 437 ? -12.866 6.672 35.326 1.00 85.19 437 THR A O 1
ATOM 3448 N N . GLY A 1 438 ? -12.573 8.141 37.007 1.00 88.06 438 GLY A N 1
ATOM 3449 C CA . GLY A 1 438 ? -12.566 7.183 38.108 1.00 88.06 438 GLY A CA 1
ATOM 3450 C C . GLY A 1 438 ? -13.963 6.656 38.426 1.00 88.06 438 GLY A C 1
ATOM 3451 O O . GLY A 1 438 ? -14.104 5.459 38.646 1.00 88.06 438 GLY A O 1
ATOM 3452 N N . ILE A 1 439 ? -14.989 7.511 38.370 1.00 88.88 439 ILE A N 1
ATOM 3453 C CA . ILE A 1 439 ? -16.400 7.130 38.545 1.00 88.88 439 ILE A CA 1
ATOM 3454 C C . ILE A 1 439 ? -16.791 6.084 37.494 1.00 88.88 439 ILE A C 1
ATOM 3456 O O . ILE A 1 439 ? -17.225 4.984 37.838 1.00 88.88 439 ILE A O 1
ATOM 3460 N N . VAL A 1 440 ? -16.564 6.399 36.215 1.00 89.19 440 VAL A N 1
ATOM 3461 C CA . VAL A 1 440 ? -16.870 5.504 35.086 1.00 89.19 440 VAL A CA 1
ATOM 3462 C C . VAL A 1 440 ? -16.080 4.195 35.196 1.00 89.19 440 VAL A C 1
ATOM 3464 O O . VAL A 1 440 ? -16.619 3.115 34.961 1.00 89.19 440 VAL A O 1
ATOM 3467 N N . ARG A 1 441 ? -14.810 4.264 35.617 1.00 90.31 441 ARG A N 1
ATOM 3468 C CA . ARG A 1 441 ? -13.956 3.083 35.803 1.00 90.31 441 ARG A CA 1
ATOM 3469 C C . ARG A 1 441 ? -14.425 2.178 36.941 1.00 90.31 441 ARG A C 1
ATOM 3471 O O . ARG A 1 441 ? -14.396 0.959 36.779 1.00 90.31 441 ARG A O 1
ATOM 3478 N N . GLU A 1 442 ? -14.818 2.741 38.081 1.00 91.25 442 GLU A N 1
ATOM 3479 C CA . GLU A 1 442 ? -15.339 1.959 39.205 1.00 91.25 442 GLU A CA 1
ATOM 3480 C C . GLU A 1 442 ? -16.678 1.309 38.849 1.00 91.25 442 GLU A C 1
ATOM 3482 O O . GLU A 1 442 ? -16.858 0.125 39.135 1.00 91.25 442 GLU A O 1
ATOM 3487 N N . LEU A 1 443 ? -17.566 2.015 38.137 1.00 91.75 443 LEU A N 1
ATOM 3488 C CA . LEU A 1 443 ? -18.795 1.416 37.612 1.00 91.75 443 LEU A CA 1
ATOM 3489 C C . LEU A 1 443 ? -18.482 0.258 36.648 1.00 91.75 443 LEU A C 1
ATOM 3491 O O . LEU A 1 443 ? -18.958 -0.859 36.848 1.00 91.75 443 LEU A O 1
ATOM 3495 N N . ALA A 1 444 ? -17.623 0.496 35.651 1.00 91.88 444 ALA A N 1
ATOM 3496 C CA . ALA A 1 444 ? -17.212 -0.517 34.680 1.00 91.88 444 ALA A CA 1
ATOM 3497 C C . ALA A 1 444 ? -16.642 -1.770 35.365 1.00 91.88 444 ALA A C 1
ATOM 3499 O O . ALA A 1 444 ? -17.013 -2.900 35.047 1.00 91.88 444 ALA A O 1
ATOM 3500 N N . LYS A 1 445 ? -15.783 -1.578 36.371 1.00 91.50 445 LYS A N 1
ATOM 3501 C CA . LYS A 1 445 ? -15.192 -2.666 37.156 1.00 91.50 445 LYS A CA 1
ATOM 3502 C C . LYS A 1 445 ? -16.242 -3.461 37.929 1.00 91.50 445 LYS A C 1
ATOM 3504 O O . LYS A 1 445 ? -16.138 -4.688 37.991 1.00 91.50 445 LYS A O 1
ATOM 3509 N N . GLN A 1 446 ? -17.225 -2.799 38.535 1.00 90.75 446 GLN A N 1
ATOM 3510 C CA . GLN A 1 446 ? -18.274 -3.456 39.319 1.00 90.75 446 GLN A CA 1
ATOM 3511 C C . GLN A 1 446 ? -19.238 -4.259 38.444 1.00 90.75 446 GLN A C 1
ATOM 3513 O O . GLN A 1 446 ? -19.573 -5.382 38.809 1.00 90.75 446 GLN A O 1
ATOM 3518 N N . ILE A 1 447 ? -19.549 -3.774 37.247 1.00 91.25 447 ILE A N 1
ATOM 3519 C CA . ILE A 1 447 ? -20.418 -4.466 36.284 1.00 91.25 447 ILE A CA 1
ATOM 3520 C C . ILE A 1 447 ? -19.669 -5.563 35.503 1.00 91.25 447 ILE A C 1
ATOM 3522 O O . ILE A 1 447 ? -20.271 -6.528 35.053 1.00 91.25 447 ILE A O 1
ATOM 3526 N N . GLY A 1 448 ? -18.338 -5.477 35.385 1.00 89.69 448 GLY A N 1
ATOM 3527 C CA . GLY A 1 448 ? -17.550 -6.409 34.559 1.00 89.69 448 GLY A CA 1
ATOM 3528 C C . GLY A 1 448 ? -17.361 -5.945 33.117 1.00 89.69 448 GLY A C 1
ATOM 3529 O O . GLY A 1 448 ? -17.032 -6.739 32.242 1.00 89.69 448 GLY A O 1
ATOM 3530 N N . TYR A 1 449 ? -17.538 -4.650 32.873 1.00 91.56 449 TYR A N 1
ATOM 3531 C CA . TYR A 1 449 ? -17.336 -4.017 31.580 1.00 91.56 449 TYR A CA 1
ATOM 3532 C C . TYR A 1 449 ? -15.840 -3.954 31.233 1.00 91.56 449 TYR A C 1
ATOM 3534 O O . TYR A 1 449 ? -15.085 -3.131 31.766 1.00 91.56 449 TYR A O 1
ATOM 3542 N N . TRP A 1 450 ? -15.399 -4.837 30.336 1.00 89.94 450 TRP A N 1
ATOM 3543 C CA . TRP A 1 450 ? -14.010 -4.937 29.889 1.00 89.94 450 TRP A CA 1
ATOM 3544 C C . TRP A 1 450 ? -13.940 -5.284 28.388 1.00 89.94 450 TRP A C 1
ATOM 3546 O O . TRP A 1 450 ? -14.687 -6.151 27.949 1.00 89.94 450 TRP A O 1
ATOM 3556 N N . PRO A 1 451 ? -13.061 -4.657 27.578 1.00 89.44 451 PRO A N 1
ATOM 3557 C CA . PRO A 1 451 ? -12.073 -3.638 27.939 1.00 89.44 451 PRO A CA 1
ATOM 3558 C C . PRO A 1 451 ? -12.641 -2.206 28.001 1.00 89.44 451 PRO A C 1
ATOM 3560 O O . PRO A 1 451 ? -13.429 -1.775 27.152 1.00 89.44 451 PRO A O 1
ATOM 3563 N N . TYR A 1 452 ? -12.166 -1.439 28.990 1.00 85.69 452 TYR A N 1
ATOM 3564 C CA . TYR A 1 452 ? -12.444 -0.007 29.152 1.00 85.69 452 TYR A CA 1
ATOM 3565 C C . TYR A 1 452 ? -11.259 0.840 28.667 1.00 85.69 452 TYR A C 1
ATOM 3567 O O . TYR A 1 452 ? -10.132 0.677 29.140 1.00 85.69 452 TYR A O 1
ATOM 3575 N N . PHE A 1 453 ? -11.529 1.776 27.755 1.00 84.00 453 PHE A N 1
ATOM 3576 C CA . PHE A 1 453 ? -10.528 2.645 27.142 1.00 84.00 453 PHE A CA 1
ATOM 3577 C C . PHE A 1 453 ? -10.802 4.113 27.478 1.00 84.00 453 PHE A C 1
ATOM 3579 O O . PHE A 1 453 ? -11.661 4.749 26.875 1.00 84.00 453 PHE A O 1
ATOM 3586 N N . SER A 1 454 ? -10.027 4.690 28.398 1.00 79.56 454 SER A N 1
ATOM 3587 C CA . SER A 1 454 ? -10.202 6.092 28.808 1.00 79.56 454 SER A CA 1
ATOM 3588 C C . SER A 1 454 ? -9.812 7.116 27.731 1.00 79.56 454 SER A C 1
ATOM 3590 O O . SER A 1 454 ? -10.174 8.283 27.848 1.00 79.56 454 SER A O 1
ATOM 3592 N N . PHE A 1 455 ? -9.071 6.712 26.690 1.00 77.69 455 PHE A N 1
ATOM 3593 C CA . PHE A 1 455 ? -8.628 7.617 25.620 1.00 77.69 455 PHE A CA 1
ATOM 3594 C C . PHE A 1 455 ? -9.752 8.008 24.650 1.00 77.69 455 PHE A C 1
ATOM 3596 O O . PHE A 1 455 ? -9.625 9.020 23.964 1.00 77.69 455 PHE A O 1
ATOM 3603 N N . LEU A 1 456 ? -10.849 7.243 24.587 1.00 72.25 456 LEU A N 1
ATOM 3604 C CA . LEU A 1 456 ? -11.986 7.554 23.711 1.00 72.25 456 LEU A CA 1
ATOM 3605 C C . LEU A 1 456 ? -12.605 8.910 24.079 1.00 72.25 456 LEU A C 1
ATOM 3607 O O . LEU A 1 456 ? -12.913 9.710 23.200 1.00 72.25 456 LEU A O 1
ATOM 3611 N N . THR A 1 457 ? -12.658 9.224 25.378 1.00 69.69 457 THR A N 1
ATOM 3612 C CA . THR A 1 457 ? -13.076 10.537 25.889 1.00 69.69 457 THR A CA 1
ATOM 3613 C C . THR A 1 457 ? -12.178 11.659 25.365 1.00 69.69 457 THR A C 1
ATOM 3615 O O . THR A 1 457 ? -12.651 12.724 24.972 1.00 69.69 457 THR A O 1
ATOM 3618 N N . SER A 1 458 ? -10.865 11.424 25.320 1.00 75.38 458 SER A N 1
ATOM 3619 C CA . SER A 1 458 ? -9.899 12.392 24.794 1.00 75.38 458 SER A CA 1
ATOM 3620 C C . SER A 1 458 ? -10.032 12.580 23.280 1.00 75.38 458 SER A C 1
ATOM 3622 O O . SER A 1 458 ? -9.873 13.701 22.801 1.00 75.38 458 SER A O 1
ATOM 3624 N N . LEU A 1 459 ? -10.359 11.519 22.533 1.00 71.25 459 LEU A N 1
ATOM 3625 C CA . LEU A 1 459 ? -10.598 11.601 21.089 1.00 71.25 459 LEU A CA 1
ATOM 3626 C C . LEU A 1 459 ? -11.834 12.441 20.765 1.00 71.25 459 LEU A C 1
ATOM 3628 O O . LEU A 1 459 ? -11.747 13.316 19.911 1.00 71.25 459 LEU A O 1
ATOM 3632 N N . ASN A 1 460 ? -12.943 12.249 21.479 1.00 73.06 460 ASN A N 1
ATOM 3633 C CA . ASN A 1 460 ? -14.165 13.035 21.286 1.00 73.06 460 ASN A CA 1
ATOM 3634 C C . ASN A 1 460 ? -13.928 14.540 21.505 1.00 73.06 460 ASN A C 1
ATOM 3636 O O . ASN A 1 460 ? -14.296 15.365 20.669 1.00 73.06 460 ASN A O 1
ATOM 3640 N N . ASN A 1 461 ? -13.194 14.895 22.565 1.00 76.62 461 ASN A N 1
ATOM 3641 C CA . ASN A 1 461 ? -12.789 16.280 22.824 1.00 76.62 461 ASN A CA 1
ATOM 3642 C C . ASN A 1 461 ? -11.844 16.836 21.741 1.00 76.62 461 ASN A C 1
ATOM 3644 O O . ASN A 1 461 ? -11.904 18.021 21.412 1.00 76.62 461 ASN A O 1
ATOM 3648 N N . MET A 1 462 ? -10.975 15.996 21.169 1.00 75.25 462 MET A N 1
ATOM 3649 C CA . MET A 1 462 ? -10.098 16.379 20.059 1.00 75.25 462 MET A CA 1
ATOM 3650 C C . MET A 1 462 ? -10.887 16.634 18.769 1.00 75.25 462 MET A C 1
ATOM 3652 O O . MET A 1 462 ? -10.570 17.587 18.061 1.00 75.25 462 MET A O 1
ATOM 3656 N N . ILE A 1 463 ? -11.909 15.825 18.465 1.00 74.25 463 ILE A N 1
ATOM 3657 C CA . ILE A 1 463 ? -12.796 16.053 17.312 1.00 74.25 463 ILE A CA 1
ATOM 3658 C C . ILE A 1 463 ? -13.514 17.392 17.471 1.00 74.25 463 ILE A C 1
ATOM 3660 O O . ILE A 1 463 ? -13.577 18.166 16.517 1.00 74.25 463 ILE A O 1
ATOM 3664 N N . ASP A 1 464 ? -14.004 17.703 18.670 1.00 76.12 464 ASP A N 1
ATOM 3665 C CA . ASP A 1 464 ? -14.637 18.993 18.934 1.00 76.12 464 ASP A CA 1
ATOM 3666 C C . ASP A 1 464 ? -13.663 20.160 18.788 1.00 76.12 464 ASP A C 1
ATOM 3668 O O . ASP A 1 464 ? -14.008 21.166 18.170 1.00 76.12 464 ASP A O 1
ATOM 3672 N N . LEU A 1 465 ? -12.430 20.023 19.281 1.00 79.38 465 LEU A N 1
ATOM 3673 C CA . LEU A 1 465 ? -11.391 21.037 19.100 1.00 79.38 465 LEU A CA 1
ATOM 3674 C C . LEU A 1 465 ? -11.029 21.225 17.619 1.00 79.38 465 LEU A C 1
ATOM 3676 O O . LEU A 1 465 ? -10.893 22.355 17.149 1.00 79.38 465 LEU A O 1
ATOM 3680 N N . ALA A 1 466 ? -10.910 20.127 16.871 1.00 71.94 466 ALA A N 1
ATOM 3681 C CA . ALA A 1 466 ? -10.674 20.160 15.433 1.00 71.94 466 ALA A CA 1
ATOM 3682 C C . ALA A 1 466 ? -11.846 20.822 14.695 1.00 71.94 466 ALA A C 1
ATOM 3684 O O . ALA A 1 466 ? -11.622 21.623 13.794 1.00 71.94 466 ALA A O 1
ATOM 3685 N N . SER A 1 467 ? -13.082 20.550 15.111 1.00 75.19 467 SER A N 1
ATOM 3686 C CA . SER A 1 467 ? -14.289 21.136 14.523 1.00 75.19 467 SER A CA 1
ATOM 3687 C C . SER A 1 467 ? -14.376 22.638 14.784 1.00 75.19 467 SER A C 1
ATOM 3689 O O . SER A 1 467 ? -14.625 23.398 13.852 1.00 75.19 467 SER A O 1
ATOM 3691 N N . VAL A 1 468 ? -14.039 23.095 15.997 1.00 80.50 468 VAL A N 1
ATOM 3692 C CA . VAL A 1 468 ? -13.908 24.532 16.300 1.00 80.50 468 VAL A CA 1
ATOM 3693 C C . VAL A 1 468 ? -12.823 25.172 15.435 1.00 80.50 468 VAL A C 1
ATOM 3695 O O . VAL A 1 468 ? -13.037 26.250 14.890 1.00 80.50 468 VAL A O 1
ATOM 3698 N N . GLY A 1 469 ? -11.682 24.504 15.253 1.00 76.94 469 GLY A N 1
ATOM 3699 C CA . GLY A 1 469 ? -10.599 24.994 14.395 1.00 76.94 469 GLY A CA 1
ATOM 3700 C C . GLY A 1 469 ? -10.913 24.991 12.890 1.00 76.94 469 GLY A C 1
ATOM 3701 O O . GLY A 1 469 ? -10.229 25.680 12.134 1.00 76.94 469 GLY A O 1
ATOM 3702 N N . LEU A 1 470 ? -11.913 24.224 12.444 1.00 72.06 470 LEU A N 1
ATOM 3703 C CA . LEU A 1 470 ? -12.293 24.078 11.033 1.00 72.06 470 LEU A CA 1
ATOM 3704 C C . LEU A 1 470 ? -13.519 24.909 10.645 1.00 72.06 470 LEU A C 1
ATOM 3706 O O . LEU A 1 470 ? -13.519 25.535 9.590 1.00 72.06 470 LEU A O 1
ATOM 3710 N N . ILE A 1 471 ? -14.558 24.879 11.476 1.00 72.56 471 ILE A N 1
ATOM 3711 C CA . ILE A 1 471 ? -15.896 25.425 11.198 1.00 72.56 471 ILE A CA 1
ATOM 3712 C C . ILE A 1 471 ? -16.182 26.642 12.097 1.00 72.56 471 ILE A C 1
ATOM 3714 O O . ILE A 1 471 ? -17.120 27.394 11.855 1.00 72.56 471 ILE A O 1
ATOM 3718 N N . GLY A 1 472 ? -15.368 26.872 13.134 1.00 75.00 472 GLY A N 1
ATOM 3719 C CA . GLY A 1 472 ? -15.610 27.921 14.128 1.00 75.00 472 GLY A CA 1
ATOM 3720 C C . GLY A 1 472 ? -16.675 27.546 15.162 1.00 75.00 472 GLY A C 1
ATOM 3721 O O . GLY A 1 472 ? -17.014 28.365 16.012 1.00 75.00 472 GLY A O 1
ATOM 3722 N N . GLN A 1 473 ? -17.197 26.315 15.115 1.00 77.56 473 GLN A N 1
ATOM 3723 C CA . GLN A 1 473 ? -18.213 25.802 16.034 1.00 77.56 473 GLN A CA 1
ATOM 3724 C C . GLN A 1 473 ? -17.835 24.405 16.538 1.00 77.56 473 GLN A C 1
ATOM 3726 O O . GLN A 1 473 ? -17.230 23.611 15.816 1.00 77.56 473 GLN A O 1
ATOM 3731 N N . LYS A 1 474 ? -18.179 24.109 17.799 1.00 76.69 474 LYS A N 1
ATOM 3732 C CA . LYS A 1 474 ? -18.037 22.761 18.366 1.00 76.69 474 LYS A CA 1
ATOM 3733 C C . LYS A 1 474 ? -19.012 21.838 17.651 1.00 76.69 474 LYS A C 1
ATOM 3735 O O . LYS A 1 474 ? -20.172 22.200 17.487 1.00 76.69 474 LYS A O 1
ATOM 3740 N N . ALA A 1 475 ? -18.549 20.661 17.255 1.00 70.12 475 ALA A N 1
ATOM 3741 C CA . ALA A 1 475 ? -19.412 19.695 16.595 1.00 70.12 475 ALA A CA 1
ATOM 3742 C C . ALA A 1 475 ? -20.317 18.928 17.579 1.00 70.12 475 ALA A C 1
ATOM 3744 O O . ALA A 1 475 ? -21.272 18.292 17.147 1.00 70.12 475 ALA A O 1
ATOM 3745 N N . GLY A 1 476 ? -20.069 19.050 18.889 1.00 67.56 476 GLY A N 1
ATOM 3746 C CA . GLY A 1 476 ? -20.925 18.489 19.934 1.00 67.56 476 GLY A CA 1
ATOM 3747 C C . GLY A 1 476 ? -20.665 17.004 20.185 1.00 67.56 476 GLY A C 1
ATOM 3748 O O . GLY A 1 476 ? -21.541 16.312 20.690 1.00 67.56 476 GLY A O 1
ATOM 3749 N N . PHE A 1 477 ? -19.476 16.509 19.828 1.00 68.12 477 PHE A N 1
ATOM 3750 C CA . PHE A 1 477 ? -19.086 15.111 20.006 1.00 68.12 477 PHE A CA 1
ATOM 3751 C C . PHE A 1 477 ? -18.531 14.797 21.403 1.00 68.12 477 PHE A C 1
ATOM 3753 O O . PHE A 1 477 ? -18.302 13.627 21.709 1.00 68.12 477 PHE A O 1
ATOM 3760 N N . SER A 1 478 ? -18.306 15.791 22.268 1.00 64.88 478 SER A N 1
ATOM 3761 C CA . SER A 1 478 ? -17.881 15.583 23.651 1.00 64.88 478 SER A CA 1
ATOM 3762 C C . SER A 1 478 ? -18.935 14.782 24.417 1.00 64.88 478 SER A C 1
ATOM 3764 O O . SER A 1 478 ? -19.989 15.299 24.782 1.00 64.88 478 SER A O 1
ATOM 3766 N N . THR A 1 479 ? -18.637 13.516 24.692 1.00 71.38 479 THR A N 1
ATOM 3767 C CA . THR A 1 479 ? -19.460 12.670 25.560 1.00 71.38 479 THR A CA 1
ATOM 3768 C C . THR A 1 479 ? -19.350 13.160 26.999 1.00 71.38 479 THR A C 1
ATOM 3770 O O . THR A 1 479 ? -18.241 13.206 27.541 1.00 71.38 479 THR A O 1
ATOM 3773 N N . THR A 1 480 ? -20.478 13.499 27.623 1.00 81.62 480 THR A N 1
ATOM 3774 C CA . THR A 1 480 ? -20.532 13.787 29.062 1.00 81.62 480 THR A CA 1
ATOM 3775 C C . THR A 1 480 ? -20.322 12.508 29.870 1.00 81.62 480 THR A C 1
ATOM 3777 O O . THR A 1 480 ? -20.522 11.397 29.376 1.00 81.62 480 THR A O 1
ATOM 3780 N N . THR A 1 481 ? -19.935 12.658 31.134 1.00 83.56 481 THR A N 1
ATOM 3781 C CA . THR A 1 481 ? -19.847 11.550 32.096 1.00 83.56 481 THR A CA 1
ATOM 3782 C C . THR A 1 481 ? -21.161 10.788 32.196 1.00 83.56 481 THR A C 1
ATOM 3784 O O . THR A 1 481 ? -21.155 9.563 32.175 1.00 83.56 481 THR A O 1
ATOM 3787 N N . GLU A 1 482 ? -22.282 11.506 32.225 1.00 86.00 482 GLU A N 1
ATOM 3788 C CA . GLU A 1 482 ? -23.627 10.936 32.227 1.00 86.00 482 GLU A CA 1
ATOM 3789 C C . GLU A 1 482 ? -23.864 10.012 31.025 1.00 86.00 482 GLU A C 1
ATOM 3791 O O . GLU A 1 482 ? -24.295 8.874 31.198 1.00 86.00 482 GLU A O 1
ATOM 3796 N N . THR A 1 483 ? -23.509 10.468 29.818 1.00 86.38 483 THR A N 1
ATOM 3797 C CA . THR A 1 483 ? -23.648 9.673 28.586 1.00 86.38 483 THR A CA 1
ATOM 3798 C C . THR A 1 483 ? -22.812 8.396 28.673 1.00 86.38 483 THR A C 1
ATOM 3800 O O . THR A 1 483 ? -23.310 7.312 28.407 1.00 86.38 483 THR A O 1
ATOM 3803 N N . GLN A 1 484 ? -21.573 8.492 29.166 1.00 87.44 484 GLN A N 1
ATOM 3804 C CA . GLN A 1 484 ? -20.700 7.323 29.326 1.00 87.44 484 GLN A CA 1
ATOM 3805 C C . GLN A 1 484 ? -21.241 6.301 30.333 1.00 87.44 484 GLN A C 1
ATOM 3807 O O . GLN A 1 484 ? -21.079 5.096 30.141 1.00 87.44 484 GLN A O 1
ATOM 3812 N N . LEU A 1 485 ? -21.870 6.763 31.418 1.00 89.69 485 LEU A N 1
ATOM 3813 C CA . LEU A 1 485 ? -22.517 5.879 32.389 1.00 89.69 485 LEU A CA 1
ATOM 3814 C C . LEU A 1 485 ? -23.730 5.184 31.760 1.00 89.69 485 LEU A C 1
ATOM 3816 O O . LEU A 1 485 ? -23.884 3.977 31.943 1.00 89.69 485 LEU A O 1
ATOM 3820 N N . ARG A 1 486 ? -24.548 5.922 30.994 1.00 91.06 486 ARG A N 1
ATOM 3821 C CA . ARG A 1 486 ? -25.692 5.376 30.247 1.00 91.06 486 ARG A CA 1
ATOM 3822 C C . ARG A 1 486 ? -25.243 4.303 29.252 1.00 91.06 486 AR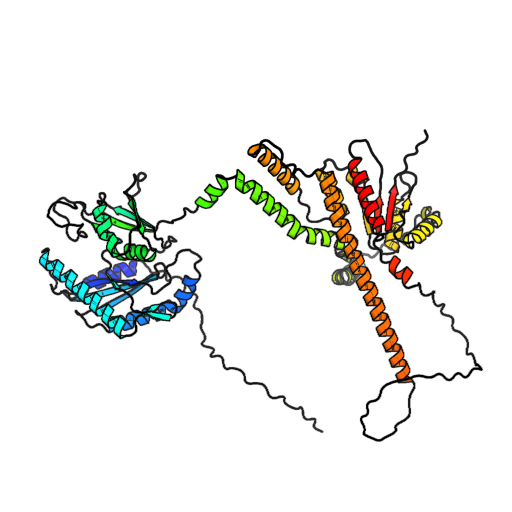G A C 1
ATOM 3824 O O . ARG A 1 486 ? -25.787 3.207 29.310 1.00 91.06 486 ARG A O 1
ATOM 3831 N N . ASP A 1 487 ? -24.208 4.561 28.451 1.00 88.81 487 ASP A N 1
ATOM 3832 C CA . ASP A 1 487 ? -23.684 3.609 27.456 1.00 88.81 487 ASP A CA 1
ATOM 3833 C C . ASP A 1 487 ? -23.220 2.290 28.106 1.00 88.81 487 ASP A C 1
ATOM 3835 O O . ASP A 1 487 ? -23.538 1.192 27.645 1.00 88.81 487 ASP A O 1
ATOM 3839 N N . ILE A 1 488 ? -22.485 2.376 29.224 1.00 91.12 488 ILE A N 1
ATOM 3840 C CA . ILE A 1 488 ? -22.016 1.189 29.961 1.00 91.12 488 ILE A CA 1
ATOM 3841 C C . ILE A 1 488 ? -23.197 0.398 30.527 1.00 91.12 488 ILE A C 1
ATOM 3843 O O . ILE A 1 488 ? -23.213 -0.832 30.448 1.00 91.12 488 ILE A O 1
ATOM 3847 N N . LEU A 1 489 ? -24.173 1.091 31.114 1.00 92.19 489 LEU A N 1
ATOM 3848 C CA . LEU A 1 489 ? -25.366 0.476 31.688 1.00 92.19 489 LEU A CA 1
ATOM 3849 C C . LEU A 1 489 ? -26.279 -0.123 30.606 1.00 92.19 489 LEU A C 1
ATOM 3851 O O . LEU A 1 489 ? -26.890 -1.164 30.836 1.00 92.19 489 LEU A O 1
ATOM 3855 N N . GLU A 1 490 ? -26.336 0.461 29.412 1.00 92.00 490 GLU A N 1
ATOM 3856 C CA . GLU A 1 490 ? -27.070 -0.083 28.267 1.00 92.00 490 GLU A CA 1
ATOM 3857 C C . GLU A 1 490 ? -26.446 -1.389 27.756 1.00 92.00 490 GLU A C 1
ATOM 3859 O O . GLU A 1 490 ? -27.153 -2.382 27.541 1.00 92.00 490 GLU A O 1
ATOM 3864 N N . ILE A 1 491 ? -25.113 -1.442 27.654 1.00 91.69 491 ILE A N 1
ATOM 3865 C CA . ILE A 1 491 ? -24.394 -2.687 27.342 1.00 91.69 491 ILE A CA 1
ATOM 3866 C C . ILE A 1 491 ? -24.625 -3.722 28.450 1.00 91.69 491 ILE A C 1
ATOM 3868 O O . ILE A 1 491 ? -24.843 -4.896 28.154 1.00 91.69 491 ILE A O 1
ATOM 3872 N N . ALA A 1 492 ? -24.649 -3.300 29.718 1.00 91.75 492 ALA A N 1
ATOM 3873 C CA . ALA A 1 492 ? -24.964 -4.182 30.838 1.00 91.75 492 ALA A CA 1
ATOM 3874 C C . ALA A 1 492 ? -26.400 -4.726 30.772 1.00 91.75 492 ALA A C 1
ATOM 3876 O O . ALA A 1 492 ? -26.602 -5.919 30.970 1.00 91.75 492 ALA A O 1
ATOM 3877 N N . ALA A 1 493 ? -27.388 -3.891 30.440 1.00 90.00 493 ALA A N 1
ATOM 3878 C CA . ALA A 1 493 ? -28.775 -4.316 30.255 1.00 90.00 493 ALA A CA 1
ATOM 3879 C C . ALA A 1 493 ? -28.902 -5.325 29.106 1.00 90.00 493 ALA A C 1
ATOM 3881 O O . ALA A 1 493 ? -29.581 -6.340 29.240 1.00 90.00 493 ALA A O 1
ATOM 3882 N N . THR A 1 494 ? -28.206 -5.081 27.994 1.00 90.38 494 THR A N 1
ATOM 3883 C CA . THR A 1 494 ? -28.179 -5.998 26.847 1.00 90.38 494 THR A CA 1
ATOM 3884 C C . THR A 1 494 ? -27.525 -7.332 27.215 1.00 90.38 494 THR A C 1
ATOM 3886 O O . THR A 1 494 ? -28.068 -8.394 26.903 1.00 90.38 494 THR A O 1
ATOM 3889 N N . ALA A 1 495 ? -26.409 -7.287 27.949 1.00 90.06 495 ALA A N 1
ATOM 3890 C CA . ALA A 1 495 ? -25.722 -8.468 28.455 1.00 90.06 495 ALA A CA 1
ATOM 3891 C C . ALA A 1 495 ? -26.618 -9.287 29.387 1.00 90.06 495 ALA A C 1
ATOM 3893 O O . ALA A 1 495 ? -26.735 -10.495 29.193 1.00 90.06 495 ALA A O 1
ATOM 3894 N N . LEU A 1 496 ? -27.282 -8.629 30.345 1.00 86.88 496 LEU A N 1
ATOM 3895 C CA . LEU A 1 496 ? -28.260 -9.265 31.217 1.00 86.88 496 LEU A CA 1
ATOM 3896 C C . LEU A 1 496 ? -29.333 -9.945 30.365 1.00 86.88 496 LEU A C 1
ATOM 3898 O O . LEU A 1 496 ? -29.472 -11.160 30.475 1.00 86.88 496 LEU A O 1
ATOM 3902 N N . ARG A 1 497 ? -30.009 -9.232 29.444 1.00 86.44 497 ARG A N 1
ATOM 3903 C CA . ARG A 1 497 ? -31.060 -9.804 28.567 1.00 86.44 497 ARG A CA 1
ATOM 3904 C C . ARG A 1 497 ? -30.608 -11.098 27.887 1.00 86.44 497 ARG A C 1
ATOM 3906 O O . ARG A 1 497 ? -31.357 -12.073 27.890 1.00 86.44 497 ARG A O 1
ATOM 3913 N N . ARG A 1 498 ? -29.367 -11.155 27.393 1.00 86.44 498 ARG A N 1
ATOM 3914 C CA . ARG A 1 498 ? -28.806 -12.390 26.826 1.00 86.44 498 ARG A CA 1
ATOM 3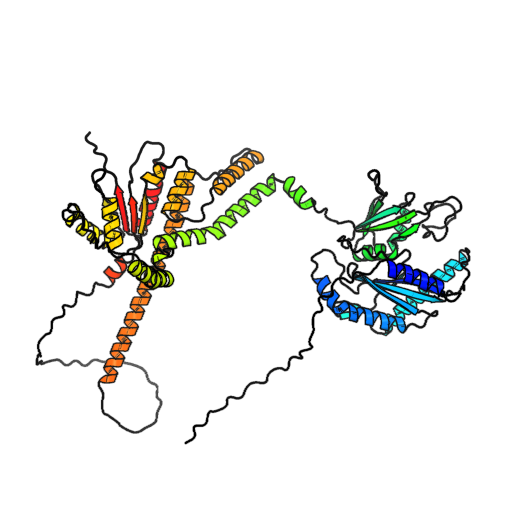915 C C . ARG A 1 498 ? -28.571 -13.499 27.848 1.00 86.44 498 ARG A C 1
ATOM 3917 O O . ARG A 1 498 ? -28.807 -14.652 27.499 1.00 86.44 498 ARG A O 1
ATOM 3924 N N . VAL A 1 499 ? -28.133 -13.190 29.072 1.00 84.31 499 VAL A N 1
ATOM 3925 C CA . VAL A 1 499 ? -28.024 -14.190 30.154 1.00 84.31 499 VAL A CA 1
ATOM 3926 C C . VAL A 1 499 ? -29.369 -14.876 30.370 1.00 84.31 499 VAL A C 1
ATOM 3928 O O . VAL A 1 499 ? -29.428 -16.102 30.344 1.00 84.31 499 VAL A O 1
ATOM 3931 N N . ARG A 1 500 ? -30.454 -14.103 30.486 1.00 79.31 500 ARG A N 1
ATOM 3932 C CA . ARG A 1 500 ? -31.807 -14.661 30.621 1.00 79.31 500 ARG A CA 1
ATOM 3933 C C . ARG A 1 500 ? -32.188 -15.533 29.431 1.00 79.31 500 ARG A C 1
ATOM 3935 O O . ARG A 1 500 ? -32.660 -16.639 29.638 1.00 79.31 500 ARG A O 1
ATOM 3942 N N . GLU A 1 501 ? -31.985 -15.071 28.196 1.00 82.94 501 GLU A N 1
ATOM 3943 C CA . GLU A 1 501 ? -32.317 -15.880 27.012 1.00 82.94 501 GLU A CA 1
ATOM 3944 C C . GLU A 1 501 ? -31.565 -17.216 26.979 1.00 82.94 501 GLU A C 1
ATOM 3946 O O . GLU A 1 501 ? -32.115 -18.229 26.548 1.00 82.94 501 GLU A O 1
ATOM 3951 N N . VAL A 1 502 ? -30.290 -17.220 27.375 1.00 82.19 502 VAL A N 1
ATOM 3952 C CA . VAL A 1 502 ? -29.492 -18.449 27.470 1.00 82.19 502 VAL A CA 1
ATOM 3953 C C . VAL A 1 502 ? -30.072 -19.357 28.546 1.00 82.19 502 VAL A C 1
ATOM 3955 O O . VAL A 1 502 ? -30.293 -20.535 28.281 1.00 82.19 502 VAL A O 1
ATOM 3958 N N . HIS A 1 503 ? -30.402 -18.793 29.705 1.00 77.44 503 HIS A N 1
ATOM 3959 C CA . HIS A 1 503 ? -30.953 -19.540 30.827 1.00 77.44 503 HIS A CA 1
ATOM 3960 C C . HIS A 1 503 ? -32.332 -20.136 30.525 1.00 77.44 503 HIS A C 1
ATOM 3962 O O . HIS A 1 503 ? -32.547 -21.330 30.707 1.00 77.44 503 HIS A O 1
ATOM 3968 N N . GLU A 1 504 ? -33.243 -19.354 29.939 1.00 76.94 504 GLU A N 1
ATOM 3969 C CA . GLU A 1 504 ? -34.546 -19.835 29.467 1.00 76.94 504 GLU A CA 1
ATOM 3970 C C . GLU A 1 504 ? -34.389 -20.939 28.412 1.00 76.94 504 GLU A C 1
ATOM 3972 O O . GLU A 1 504 ? -35.145 -21.912 28.404 1.00 76.94 504 GLU A O 1
ATOM 3977 N N . ARG A 1 505 ? -33.412 -20.823 27.500 1.00 80.88 505 ARG A N 1
ATOM 3978 C CA . ARG A 1 505 ? -33.131 -21.876 26.510 1.00 80.88 505 ARG A CA 1
ATOM 3979 C C . ARG A 1 505 ? -32.604 -23.144 27.170 1.00 80.88 505 ARG A C 1
ATOM 3981 O O . ARG A 1 505 ? -33.011 -24.227 26.752 1.00 80.88 505 ARG A O 1
ATOM 3988 N N . ASP A 1 506 ? -31.722 -23.037 28.154 1.00 79.88 506 ASP A N 1
ATOM 3989 C CA . ASP A 1 506 ? -31.146 -24.198 28.831 1.00 79.88 506 ASP A CA 1
ATOM 3990 C C . ASP A 1 506 ? -32.178 -24.894 29.732 1.00 79.88 506 ASP A C 1
ATOM 3992 O O . ASP A 1 506 ? -32.369 -26.104 29.591 1.00 79.88 506 ASP A O 1
ATOM 3996 N N . SER A 1 507 ? -32.970 -24.139 30.499 1.00 75.56 507 SER A N 1
ATOM 3997 C CA . SER A 1 507 ? -34.100 -24.654 31.289 1.00 75.56 507 SER A CA 1
ATOM 3998 C C . SER A 1 507 ? -35.145 -25.368 30.408 1.00 75.56 507 SER A C 1
ATOM 4000 O O . SER A 1 507 ? -35.540 -26.512 30.664 1.00 75.56 507 SER A O 1
ATOM 4002 N N . ASN A 1 508 ? -35.507 -24.788 29.255 1.00 80.56 508 ASN A N 1
ATOM 4003 C CA . ASN A 1 508 ? -36.392 -25.442 28.278 1.00 80.56 508 ASN A CA 1
ATOM 4004 C C . ASN A 1 508 ? -35.787 -26.721 27.669 1.00 80.56 508 ASN A C 1
ATOM 4006 O O . ASN A 1 508 ? -36.497 -27.686 27.373 1.00 80.56 508 ASN A O 1
ATOM 4010 N N . ARG A 1 509 ? -34.467 -26.763 27.455 1.00 80.81 509 ARG A N 1
ATOM 4011 C CA . ARG A 1 509 ? -33.791 -27.968 26.948 1.00 80.81 509 ARG A CA 1
ATOM 4012 C C . ARG A 1 509 ? -33.747 -29.064 27.997 1.00 80.81 509 ARG A C 1
ATOM 4014 O O . ARG A 1 509 ? -33.903 -30.231 27.634 1.00 80.81 509 ARG A O 1
ATOM 4021 N N . ASP A 1 510 ? -33.547 -28.720 29.260 1.00 79.69 510 ASP A N 1
ATOM 4022 C CA . ASP A 1 510 ? -33.463 -29.692 30.345 1.00 79.69 510 ASP A CA 1
ATOM 4023 C C . ASP A 1 510 ? -34.836 -30.254 30.715 1.00 79.69 510 ASP A C 1
ATOM 4025 O O . ASP A 1 510 ? -34.973 -31.475 30.831 1.00 79.69 510 ASP A O 1
ATOM 4029 N N . THR A 1 511 ? -35.887 -29.432 30.713 1.00 81.69 511 THR A N 1
ATOM 4030 C CA . THR A 1 511 ? -37.279 -29.911 30.804 1.00 81.69 511 THR A CA 1
ATOM 4031 C C . THR A 1 511 ? -37.644 -30.817 29.620 1.00 81.69 511 THR A C 1
ATOM 4033 O O . THR A 1 511 ? -38.192 -31.910 29.808 1.00 81.69 511 THR A O 1
ATOM 4036 N N . GLN A 1 512 ? -37.258 -30.456 28.388 1.00 83.56 512 GLN A N 1
ATOM 4037 C CA . GLN A 1 512 ? -37.475 -31.304 27.210 1.00 83.56 512 GLN A CA 1
ATOM 4038 C C . GLN A 1 512 ? -36.694 -32.627 27.296 1.00 83.56 512 GLN A C 1
ATOM 4040 O O . GLN A 1 512 ? -37.224 -33.692 26.955 1.00 83.56 512 GLN A O 1
ATOM 4045 N N . ARG A 1 513 ? -35.445 -32.600 27.778 1.00 81.44 513 ARG A N 1
ATOM 4046 C CA . ARG A 1 513 ? -34.629 -33.802 28.024 1.00 81.44 513 ARG A CA 1
ATOM 4047 C C . ARG A 1 513 ? -35.251 -34.686 29.098 1.00 81.44 513 ARG A C 1
ATOM 4049 O O . ARG A 1 513 ? -35.363 -35.893 28.874 1.00 81.44 513 ARG A O 1
ATOM 4056 N N . ALA A 1 514 ? -35.700 -34.112 30.212 1.00 83.31 514 ALA A N 1
ATOM 4057 C CA . ALA A 1 514 ? -36.378 -34.828 31.286 1.00 83.31 514 ALA A CA 1
ATOM 4058 C C . ALA A 1 514 ? -37.654 -35.516 30.775 1.00 83.31 514 ALA A C 1
ATOM 4060 O O . ALA A 1 514 ? -37.856 -36.706 31.026 1.00 83.31 514 ALA A O 1
ATOM 4061 N N . HIS A 1 515 ? -38.447 -34.823 29.951 1.00 85.12 515 HIS A N 1
ATOM 4062 C CA . HIS A 1 515 ? -39.639 -35.383 29.313 1.00 85.12 515 HIS A CA 1
ATOM 4063 C C . HIS A 1 515 ? -39.312 -36.531 28.332 1.00 85.12 515 HIS A C 1
ATOM 4065 O O . HIS A 1 515 ? -40.019 -37.539 28.260 1.00 85.12 515 HIS A O 1
ATOM 4071 N N . ILE A 1 516 ? -38.212 -36.440 27.577 1.00 87.06 516 ILE A N 1
ATOM 4072 C CA . ILE A 1 516 ? -37.763 -37.541 26.705 1.00 87.06 516 ILE A CA 1
ATOM 4073 C C . ILE A 1 516 ? -37.302 -38.749 27.537 1.00 87.06 516 ILE A C 1
ATOM 4075 O O . ILE A 1 516 ? -37.605 -39.894 27.178 1.00 87.06 516 ILE A O 1
ATOM 4079 N N . ILE A 1 517 ? -36.583 -38.521 28.640 1.00 86.00 517 ILE A N 1
ATOM 4080 C CA . ILE A 1 517 ? -36.098 -39.581 29.536 1.00 86.00 517 ILE A CA 1
ATOM 4081 C C . ILE A 1 517 ? -37.272 -40.286 30.224 1.00 86.00 517 ILE A C 1
ATOM 4083 O O . ILE A 1 517 ? -37.301 -41.520 30.235 1.00 86.00 517 ILE A O 1
ATOM 4087 N N . SER A 1 518 ? -38.260 -39.547 30.735 1.00 87.38 518 SER A N 1
ATOM 4088 C CA . SER A 1 518 ? -39.451 -40.129 31.367 1.00 87.38 518 SER A CA 1
ATOM 4089 C C . SER A 1 518 ? -40.257 -40.972 30.374 1.00 87.38 518 SER A C 1
ATOM 4091 O O . SER A 1 518 ? -40.609 -42.113 30.678 1.00 87.38 518 SER A O 1
ATOM 4093 N N . ARG A 1 519 ? -40.431 -40.498 29.131 1.00 86.06 519 ARG A N 1
ATOM 4094 C CA . ARG A 1 519 ? -41.106 -41.256 28.064 1.00 86.06 519 ARG A CA 1
ATOM 4095 C C . ARG A 1 519 ? -40.352 -42.531 27.675 1.00 86.06 519 ARG A C 1
ATOM 4097 O O . ARG A 1 519 ? -40.975 -43.558 27.401 1.00 86.06 519 ARG A O 1
ATOM 4104 N N . ARG A 1 520 ? -39.013 -42.501 27.661 1.00 82.50 520 ARG A N 1
ATOM 4105 C CA . ARG A 1 520 ? -38.185 -43.703 27.444 1.00 82.50 520 ARG A CA 1
ATOM 4106 C C . ARG A 1 520 ? -38.303 -44.690 28.602 1.00 82.50 520 ARG A C 1
ATOM 4108 O O . ARG A 1 520 ? -38.425 -45.884 28.341 1.00 82.50 520 ARG A O 1
ATOM 4115 N N . ARG A 1 521 ? -38.306 -44.213 29.851 1.00 82.44 521 ARG A N 1
ATOM 4116 C CA . ARG A 1 521 ? -38.506 -45.062 31.036 1.00 82.44 521 ARG A CA 1
ATOM 4117 C C . ARG A 1 521 ? -39.880 -45.732 31.013 1.00 82.44 521 ARG A C 1
ATOM 4119 O O . ARG A 1 521 ? -39.922 -46.947 31.141 1.00 82.44 521 ARG A O 1
ATOM 4126 N N . ALA A 1 522 ? -40.950 -44.989 30.719 1.00 80.75 522 ALA A N 1
ATOM 4127 C CA . ALA A 1 522 ? -42.307 -45.532 30.592 1.00 80.75 522 ALA A CA 1
ATOM 4128 C C . ALA A 1 522 ? -42.434 -46.580 29.467 1.00 80.75 522 ALA A C 1
ATOM 4130 O O . ALA A 1 522 ? -43.099 -47.604 29.616 1.00 80.75 522 ALA A O 1
ATOM 4131 N N . ARG A 1 523 ? -41.756 -46.363 28.331 1.00 75.44 523 ARG A N 1
ATOM 4132 C CA . ARG A 1 523 ? -41.739 -47.332 27.223 1.00 75.44 523 ARG A CA 1
ATOM 4133 C C . ARG A 1 523 ? -40.926 -48.587 27.553 1.00 75.44 523 ARG A C 1
ATOM 4135 O O . ARG A 1 523 ? -41.302 -49.678 27.134 1.00 75.44 523 ARG A O 1
ATOM 4142 N N . ASN A 1 524 ? -39.820 -48.442 28.281 1.00 71.81 524 ASN A N 1
ATOM 4143 C CA . ASN A 1 524 ? -39.014 -49.578 28.721 1.00 71.81 524 ASN A CA 1
ATOM 4144 C C . ASN A 1 524 ? -39.727 -50.382 29.815 1.00 71.81 524 ASN A C 1
ATOM 4146 O O . ASN A 1 524 ? -39.710 -51.604 29.734 1.00 71.81 524 ASN A O 1
ATOM 4150 N N . SER A 1 525 ? -40.419 -49.730 30.757 1.00 67.81 525 SER A N 1
ATOM 4151 C CA . SER A 1 525 ? -41.225 -50.418 31.773 1.00 67.81 525 SER A CA 1
ATOM 4152 C C . SER A 1 525 ? -42.415 -51.162 31.165 1.00 67.81 525 SER A C 1
ATOM 4154 O O . SER A 1 525 ? -42.707 -52.269 31.602 1.00 67.81 525 SER A O 1
ATOM 4156 N N . ALA A 1 526 ? -43.040 -50.625 30.107 1.00 61.81 526 ALA A N 1
ATOM 4157 C CA . ALA A 1 526 ? -44.084 -51.325 29.350 1.00 61.81 526 ALA A CA 1
ATOM 4158 C C . ALA A 1 526 ? -43.553 -52.543 28.567 1.00 61.81 526 ALA A C 1
ATOM 4160 O O . ALA A 1 526 ? -44.294 -53.484 28.314 1.00 61.81 526 ALA A O 1
ATOM 4161 N N . ARG A 1 527 ? -42.264 -52.556 28.197 1.00 54.50 527 ARG A N 1
ATOM 4162 C CA . ARG A 1 527 ? -41.618 -53.690 27.512 1.00 54.50 527 ARG A CA 1
ATOM 4163 C C . ARG A 1 527 ? -41.180 -54.818 28.448 1.00 54.50 527 ARG A C 1
ATOM 4165 O O . ARG A 1 527 ? -41.011 -55.935 27.978 1.00 54.50 527 ARG A O 1
ATOM 4172 N N . THR A 1 528 ? -40.990 -54.554 29.738 1.00 53.25 528 THR A N 1
ATOM 4173 C CA . THR A 1 528 ? -40.614 -55.576 30.734 1.00 53.25 528 THR A CA 1
ATOM 4174 C C . THR A 1 528 ? -41.795 -56.362 31.316 1.00 53.25 528 THR A C 1
ATOM 4176 O O . THR A 1 528 ? -41.558 -57.221 32.158 1.00 53.25 528 THR A O 1
ATOM 4179 N N . VAL A 1 529 ? -43.040 -56.111 30.885 1.00 51.47 529 VAL A N 1
ATOM 4180 C CA . VAL A 1 529 ? -44.245 -56.757 31.456 1.00 51.47 529 VAL A CA 1
ATOM 4181 C C . VAL A 1 529 ? -44.793 -57.935 30.627 1.00 51.47 529 VAL A C 1
ATOM 4183 O O . VAL A 1 529 ? -45.632 -58.662 31.138 1.00 51.47 529 VAL A O 1
ATOM 4186 N N . ASP A 1 530 ? -44.248 -58.254 29.445 1.00 46.00 530 ASP A N 1
ATOM 4187 C CA . ASP A 1 530 ? -44.647 -59.469 28.702 1.00 46.00 530 ASP A CA 1
ATOM 4188 C C . ASP A 1 530 ? -43.525 -60.524 28.618 1.00 46.00 530 ASP A C 1
ATOM 4190 O O . ASP A 1 530 ? -42.734 -60.523 27.667 1.00 46.00 530 ASP A O 1
ATOM 4194 N N . PRO A 1 531 ? -43.454 -61.496 29.549 1.00 44.62 531 PRO A N 1
ATOM 4195 C CA . PRO A 1 531 ? -42.828 -62.777 29.295 1.00 44.62 531 PRO A CA 1
ATOM 4196 C C . PRO A 1 531 ? -43.908 -63.764 28.829 1.00 44.62 531 PRO A C 1
ATOM 4198 O O . PRO A 1 531 ? -44.572 -64.404 29.637 1.00 44.62 531 PRO A O 1
ATOM 4201 N N . GLY A 1 532 ? -44.053 -63.924 27.514 1.00 44.41 532 GLY A N 1
ATOM 4202 C CA . GLY A 1 532 ? -44.698 -65.113 26.950 1.00 44.41 532 GLY A CA 1
ATOM 4203 C C . GLY A 1 532 ? -45.876 -64.855 26.022 1.00 44.41 532 GLY A C 1
ATOM 4204 O O . GLY A 1 532 ? -47.024 -64.992 26.413 1.00 44.41 532 GLY A O 1
ATOM 4205 N N . ALA A 1 533 ? -45.577 -64.633 24.744 1.00 36.56 533 ALA A N 1
ATOM 4206 C CA . ALA A 1 533 ? -46.409 -65.131 23.652 1.00 36.56 533 ALA A CA 1
ATOM 4207 C C . ALA A 1 533 ? -45.553 -65.223 22.386 1.00 36.56 533 ALA A C 1
ATOM 4209 O O . ALA A 1 533 ? -45.447 -64.296 21.585 1.00 36.56 533 ALA A O 1
ATOM 4210 N N . THR A 1 534 ? -44.877 -66.358 22.224 1.00 37.09 534 THR A N 1
ATOM 4211 C CA . THR A 1 534 ? -44.293 -66.747 20.944 1.00 37.09 534 THR A CA 1
ATOM 4212 C C . THR A 1 534 ? -45.443 -67.183 20.044 1.00 37.09 534 THR A C 1
ATOM 4214 O O . THR A 1 534 ? -45.952 -68.289 20.203 1.00 37.09 534 THR A O 1
ATOM 4217 N N . THR A 1 535 ? -45.843 -66.349 19.082 1.00 36.16 535 THR A N 1
ATOM 4218 C CA . THR A 1 535 ? -46.663 -66.833 17.965 1.00 36.16 535 THR A CA 1
ATOM 4219 C C . THR A 1 535 ? -46.057 -66.435 16.630 1.00 36.16 535 THR A C 1
ATOM 4221 O O . THR A 1 535 ? -45.702 -65.292 16.358 1.00 36.16 535 THR A O 1
ATOM 4224 N N . ARG A 1 536 ? -45.872 -67.496 15.858 1.00 33.22 536 ARG A N 1
ATOM 4225 C CA . ARG A 1 536 ? -45.282 -67.675 14.539 1.00 33.22 536 ARG A CA 1
ATOM 4226 C C . ARG A 1 536 ? -46.274 -67.196 13.466 1.00 33.22 536 ARG A C 1
ATOM 4228 O O . ARG A 1 536 ? -47.465 -67.400 13.666 1.00 33.22 536 ARG A O 1
ATOM 4235 N N . SER A 1 537 ? -45.754 -66.744 12.312 1.00 31.34 537 SER A N 1
ATOM 4236 C CA . SER A 1 537 ? -46.458 -66.617 11.005 1.00 31.34 537 SER A CA 1
ATOM 4237 C C . SER A 1 537 ? -47.487 -65.467 10.923 1.00 31.34 537 SER A C 1
ATOM 4239 O O . SER A 1 537 ? -48.188 -65.230 11.887 1.00 31.34 537 SER A O 1
ATOM 4241 N N . GLN A 1 538 ? -47.697 -64.672 9.865 1.00 33.69 538 GLN A N 1
ATOM 4242 C CA . GLN A 1 538 ? -47.368 -64.590 8.426 1.00 33.69 538 GLN A CA 1
ATOM 4243 C C . GLN A 1 538 ? -47.539 -63.087 8.051 1.00 33.69 538 GLN A C 1
ATOM 4245 O O . GLN A 1 538 ? -48.383 -62.414 8.627 1.00 33.69 538 GLN A O 1
ATOM 4250 N N . VAL A 1 539 ? -46.628 -62.430 7.325 1.00 33.84 539 VAL A N 1
ATOM 4251 C CA . VAL A 1 539 ? -46.658 -62.130 5.870 1.00 33.84 539 VAL A CA 1
ATOM 4252 C C . VAL A 1 539 ? -47.995 -61.580 5.309 1.00 33.84 539 VAL A C 1
ATOM 4254 O O . VAL A 1 539 ? -48.997 -62.283 5.316 1.00 33.84 539 VAL A O 1
ATOM 4257 N N . THR A 1 540 ? -47.906 -60.385 4.680 1.00 31.20 540 THR A N 1
ATOM 4258 C CA . THR A 1 540 ? -48.846 -59.677 3.749 1.00 31.20 540 THR A CA 1
ATOM 4259 C C . THR A 1 540 ? -50.142 -59.101 4.362 1.00 31.20 540 THR A C 1
ATOM 4261 O O . THR A 1 540 ? -50.705 -59.713 5.246 1.00 31.20 540 THR A O 1
ATOM 4264 N N . ALA A 1 541 ? -50.693 -57.930 4.005 1.00 31.17 541 ALA A N 1
ATOM 4265 C CA . ALA A 1 541 ? -50.603 -57.084 2.811 1.00 31.17 541 ALA A CA 1
ATOM 4266 C C . ALA A 1 541 ? -50.969 -55.602 3.113 1.00 31.17 541 ALA A C 1
ATOM 4268 O O . ALA A 1 541 ? -51.394 -55.248 4.207 1.00 31.17 541 ALA A O 1
ATOM 4269 N N . VAL A 1 542 ? -50.785 -54.763 2.092 1.00 32.44 542 VAL A N 1
ATOM 4270 C CA . VAL A 1 542 ? -51.014 -53.310 1.979 1.00 32.44 542 VAL A CA 1
ATOM 4271 C C . VAL A 1 542 ? -52.509 -52.929 1.894 1.00 32.44 542 VAL A C 1
ATOM 4273 O O . VAL A 1 542 ? -53.272 -53.632 1.241 1.00 32.44 542 VAL A O 1
ATOM 4276 N N . GLY A 1 543 ? -52.880 -51.760 2.443 1.00 30.61 543 GLY A N 1
ATOM 4277 C CA . GLY A 1 543 ? -54.119 -50.995 2.167 1.00 30.61 543 GLY A CA 1
ATOM 4278 C C . GLY A 1 543 ? -54.338 -49.920 3.248 1.00 30.61 543 GLY A C 1
ATOM 4279 O O . GLY A 1 543 ? -54.524 -50.268 4.404 1.00 30.61 543 GLY A O 1
ATOM 4280 N N . ILE A 1 544 ? -53.998 -48.641 3.034 1.00 29.33 544 ILE A N 1
ATOM 4281 C CA . ILE A 1 544 ? -54.835 -47.542 2.492 1.00 29.33 544 ILE A CA 1
ATOM 4282 C C . ILE A 1 544 ? -56.227 -47.464 3.142 1.00 29.33 544 ILE A C 1
ATOM 4284 O O . ILE A 1 544 ? -57.048 -48.341 2.906 1.00 29.33 544 ILE A O 1
ATOM 4288 N N . GLY A 1 545 ? -56.526 -46.355 3.832 1.00 30.38 545 GLY A N 1
ATOM 4289 C CA . GLY A 1 545 ? -57.912 -45.934 4.072 1.00 30.38 545 GLY A CA 1
ATOM 4290 C C . GLY A 1 545 ? -58.140 -45.167 5.370 1.00 30.38 545 GLY A C 1
ATOM 4291 O O . GLY A 1 545 ? -57.955 -45.708 6.448 1.00 30.38 545 GLY A O 1
ATOM 4292 N N . ALA A 1 546 ? -58.525 -43.906 5.222 1.00 28.22 546 ALA A N 1
ATOM 4293 C CA . ALA A 1 546 ? -58.780 -42.903 6.242 1.00 28.22 546 ALA A CA 1
ATOM 4294 C C . ALA A 1 546 ? -60.093 -43.089 7.048 1.00 28.22 546 ALA A C 1
ATOM 4296 O O . ALA A 1 546 ? -61.039 -43.707 6.573 1.00 28.22 546 ALA A O 1
ATOM 4297 N N . ASP A 1 547 ? -60.097 -42.423 8.208 1.00 28.00 547 ASP A N 1
ATOM 4298 C CA . ASP A 1 547 ? -61.182 -41.685 8.879 1.00 28.00 547 ASP A CA 1
ATOM 4299 C C . ASP A 1 547 ? -62.349 -42.348 9.650 1.00 28.00 547 ASP A C 1
ATOM 4301 O O . ASP A 1 547 ? -63.038 -43.255 9.199 1.00 28.00 547 ASP A O 1
ATOM 4305 N N . ALA A 1 548 ? -62.615 -41.671 10.784 1.00 28.89 548 ALA A N 1
ATOM 4306 C CA . ALA A 1 548 ? -63.896 -41.399 11.453 1.00 28.89 548 ALA A CA 1
ATOM 4307 C C . ALA A 1 548 ? -64.395 -42.319 12.597 1.00 28.89 548 ALA A C 1
ATOM 4309 O O . ALA A 1 548 ? -65.005 -43.360 12.395 1.00 28.89 548 ALA A O 1
ATOM 4310 N N . SER A 1 549 ? -64.175 -41.811 13.822 1.00 29.64 549 SER A N 1
ATOM 4311 C CA . SER A 1 549 ? -65.113 -41.635 14.957 1.00 29.64 549 SER A CA 1
ATOM 4312 C C . SER A 1 549 ? -66.289 -42.603 15.168 1.00 29.64 549 SER A C 1
ATOM 4314 O O . SER A 1 549 ? -67.181 -42.668 14.329 1.00 29.64 549 SER A O 1
ATOM 4316 N N . THR A 1 550 ? -66.444 -43.139 16.388 1.00 29.59 550 THR A N 1
ATOM 4317 C CA . THR A 1 550 ? -67.490 -42.733 17.366 1.00 29.59 550 THR A CA 1
ATOM 4318 C C . THR A 1 550 ? -67.406 -43.535 18.674 1.00 29.59 550 THR A C 1
ATOM 4320 O O . THR A 1 550 ? -66.864 -44.634 18.713 1.00 29.59 550 THR A O 1
ATOM 4323 N N . ASP A 1 551 ? -67.889 -42.892 19.739 1.00 32.06 551 ASP A N 1
ATOM 4324 C CA . ASP A 1 551 ? -67.915 -43.283 21.151 1.00 32.06 551 ASP A CA 1
ATOM 4325 C C . ASP A 1 551 ? -68.564 -44.640 21.461 1.00 32.06 551 ASP A C 1
ATOM 4327 O O . ASP A 1 551 ? -69.619 -44.961 20.922 1.00 32.06 551 ASP A O 1
ATOM 4331 N N . GLU A 1 552 ? -68.058 -45.322 22.497 1.00 33.72 552 GLU A N 1
ATOM 4332 C CA . GLU A 1 552 ? -68.939 -46.039 23.423 1.00 33.72 552 GLU A CA 1
ATOM 4333 C C . GLU A 1 552 ? -68.382 -46.063 24.857 1.00 33.72 552 GLU A C 1
ATOM 4335 O O . GLU A 1 552 ? -67.184 -46.195 25.110 1.00 33.72 552 GLU A O 1
ATOM 4340 N N . LYS A 1 553 ? -69.296 -45.867 25.807 1.00 32.38 553 LYS A N 1
ATOM 4341 C CA . LYS A 1 553 ? -69.095 -45.565 27.227 1.00 32.38 553 LYS A CA 1
ATOM 4342 C C . LYS A 1 553 ? -69.553 -46.768 28.056 1.00 32.38 553 LYS A C 1
ATOM 4344 O O . LYS A 1 553 ? -70.694 -47.185 27.896 1.00 32.38 553 LYS A O 1
ATOM 4349 N N . ALA A 1 554 ? -68.742 -47.262 28.995 1.00 30.80 554 ALA A N 1
ATOM 4350 C CA . ALA A 1 554 ? -69.204 -48.131 30.085 1.00 30.80 554 ALA A CA 1
ATOM 4351 C C . ALA A 1 554 ? -68.250 -48.086 31.295 1.00 30.80 554 ALA A C 1
ATOM 4353 O O . ALA A 1 554 ? -67.057 -47.832 31.167 1.00 30.80 554 ALA A O 1
ATOM 4354 N N . THR A 1 555 ? -68.836 -48.279 32.472 1.00 29.42 555 THR A N 1
ATOM 4355 C CA . THR A 1 555 ? -68.473 -47.721 33.789 1.00 29.42 555 THR A CA 1
ATOM 4356 C C . THR A 1 555 ? -67.960 -48.848 34.755 1.00 29.42 555 THR A C 1
ATOM 4358 O O . THR A 1 555 ? -67.573 -49.888 34.237 1.00 29.42 555 THR A O 1
ATOM 4361 N N . PRO A 1 556 ? -67.849 -48.726 36.108 1.00 47.88 556 PRO A N 1
ATOM 4362 C CA . PRO A 1 556 ? -66.584 -48.954 36.843 1.00 47.88 556 PRO A CA 1
ATOM 4363 C C . PRO A 1 556 ? -66.590 -50.033 37.984 1.00 47.88 556 PRO A C 1
ATOM 4365 O O . PRO A 1 556 ? -67.643 -50.561 38.324 1.00 47.88 556 PRO A O 1
ATOM 4368 N N . LEU A 1 557 ? -65.420 -50.205 38.656 1.00 27.81 557 LEU A N 1
ATOM 4369 C CA . LEU A 1 557 ? -65.125 -50.779 40.019 1.00 27.81 557 LEU A CA 1
ATOM 4370 C C . LEU A 1 557 ? -64.991 -52.328 40.166 1.00 27.81 557 LEU A C 1
ATOM 4372 O O . LEU A 1 557 ? -65.557 -53.014 39.320 1.00 27.81 557 LEU A O 1
ATOM 4376 N N . PRO A 1 558 ? -64.313 -52.927 41.204 1.00 37.19 558 PRO A N 1
ATOM 4377 C CA . PRO A 1 558 ? -63.833 -52.408 42.515 1.00 37.19 558 PRO A CA 1
ATOM 4378 C C . PRO A 1 558 ? -62.367 -52.837 42.924 1.00 37.19 558 PRO A C 1
ATOM 4380 O O . PRO A 1 558 ? -61.635 -53.346 42.076 1.00 37.19 558 PRO A O 1
ATOM 4383 N N . PRO A 1 559 ? -61.879 -52.584 44.173 1.00 44.91 559 PRO A N 1
ATOM 4384 C CA . PRO A 1 559 ? -60.442 -52.460 44.497 1.00 44.91 559 PRO A CA 1
ATOM 4385 C C . PRO A 1 559 ? -59.809 -53.580 45.382 1.00 44.91 559 PRO A C 1
ATOM 4387 O O . PRO A 1 559 ? -60.527 -54.361 45.999 1.00 44.91 559 PRO A O 1
ATOM 4390 N N . LEU A 1 560 ? -58.464 -53.496 45.540 1.00 34.53 560 LEU A N 1
ATOM 4391 C CA . LEU A 1 560 ? -57.586 -53.922 46.676 1.00 34.53 560 LEU A CA 1
ATOM 4392 C C . LEU A 1 560 ? -57.138 -55.415 46.785 1.00 34.53 560 LEU A C 1
ATOM 4394 O O . LEU A 1 560 ? -57.877 -56.291 46.348 1.00 34.53 560 LEU A O 1
ATOM 4398 N N . PRO A 1 561 ? -55.911 -55.730 47.307 1.00 33.81 561 PRO A N 1
ATOM 4399 C CA . PRO A 1 561 ? -55.434 -55.327 48.641 1.00 33.81 561 PRO A CA 1
ATOM 4400 C C . PRO A 1 561 ? -54.057 -54.643 48.759 1.00 33.81 561 PRO A C 1
ATOM 4402 O O . PRO A 1 561 ? -53.106 -54.907 48.027 1.00 33.81 561 PRO A O 1
ATOM 4405 N N . ASN A 1 562 ? -54.006 -53.787 49.785 1.00 33.28 562 ASN A N 1
ATOM 4406 C CA . ASN A 1 562 ? -52.849 -53.129 50.386 1.00 33.28 562 ASN A CA 1
ATOM 4407 C C . ASN A 1 562 ? -51.752 -54.113 50.816 1.00 33.28 562 ASN A C 1
ATOM 4409 O O . ASN A 1 562 ? -52.033 -55.092 51.505 1.00 33.28 562 ASN A O 1
ATOM 4413 N N . PHE A 1 563 ? -50.501 -53.721 50.575 1.00 29.20 563 PHE A N 1
ATOM 4414 C CA . PHE A 1 563 ? -49.378 -54.038 51.457 1.00 29.20 563 PHE A CA 1
ATOM 4415 C C . PHE A 1 563 ? -48.756 -52.720 51.954 1.00 29.20 563 PHE A C 1
ATOM 4417 O O . PHE A 1 563 ? -48.739 -51.742 51.203 1.00 29.20 563 PHE A O 1
ATOM 4424 N N . PRO A 1 564 ? -48.322 -52.655 53.224 1.00 31.64 564 PRO A N 1
ATOM 4425 C CA . PRO A 1 564 ? -48.051 -51.405 53.920 1.00 31.64 564 PRO A CA 1
ATOM 4426 C C . PRO A 1 564 ? -46.733 -50.761 53.473 1.00 31.64 564 PRO A C 1
ATOM 4428 O O . PRO A 1 564 ? -45.675 -51.381 53.481 1.00 31.64 564 PRO A O 1
ATOM 4431 N N . GLU A 1 565 ? -46.851 -49.499 53.075 1.00 28.59 565 GLU A N 1
ATOM 4432 C CA . GLU A 1 565 ? -46.084 -48.354 53.571 1.00 28.59 565 GLU A CA 1
ATOM 4433 C C . GLU A 1 565 ? -44.658 -48.615 54.113 1.00 28.59 565 GLU A C 1
ATOM 4435 O O . GLU A 1 565 ? -44.459 -49.047 55.247 1.00 28.59 565 GLU A O 1
ATOM 4440 N N . GLN A 1 566 ? -43.653 -48.196 53.338 1.00 27.91 566 GLN A N 1
ATOM 4441 C CA . GLN A 1 566 ? -42.491 -47.504 53.899 1.00 27.91 566 GLN A CA 1
ATOM 4442 C C . GLN A 1 566 ? -42.443 -46.103 53.298 1.00 27.91 566 GLN A C 1
ATOM 4444 O O . GLN A 1 566 ? -42.150 -45.892 52.122 1.00 27.91 566 GLN A O 1
ATOM 4449 N N . THR A 1 567 ? -42.827 -45.155 54.138 1.00 25.56 567 THR A N 1
ATOM 4450 C CA . THR A 1 567 ? -42.928 -43.728 53.894 1.00 25.56 567 THR A CA 1
ATOM 4451 C C . THR A 1 567 ? -41.535 -43.149 53.637 1.00 25.56 567 THR A C 1
ATOM 4453 O O . THR A 1 567 ? -40.737 -42.985 54.555 1.00 25.56 567 THR A O 1
ATOM 4456 N N . THR A 1 568 ? -41.245 -42.771 52.396 1.00 27.05 568 THR A N 1
ATOM 4457 C CA . THR A 1 568 ? -40.343 -41.645 52.130 1.00 27.05 568 THR A CA 1
ATOM 4458 C C . THR A 1 568 ? -41.194 -40.546 51.528 1.00 27.05 568 THR A C 1
ATOM 4460 O O . THR A 1 568 ? -41.678 -40.669 50.404 1.00 27.05 568 THR A O 1
ATOM 4463 N N . VAL A 1 569 ? -41.438 -39.517 52.334 1.00 27.30 569 VAL A N 1
ATOM 4464 C CA . VAL A 1 569 ? -42.198 -38.314 51.993 1.00 27.30 569 VAL A CA 1
ATOM 4465 C C . VAL A 1 569 ? -41.751 -37.795 50.617 1.00 27.30 569 VAL A C 1
ATOM 4467 O O . VAL A 1 569 ? -40.574 -37.462 50.466 1.00 27.30 569 VAL A O 1
ATOM 4470 N N . PRO A 1 570 ? -42.634 -37.706 49.604 1.00 26.67 570 PRO A N 1
ATOM 4471 C CA . PRO A 1 570 ? -42.324 -36.935 48.417 1.00 26.67 570 PRO A CA 1
ATOM 4472 C C . PRO A 1 570 ? -42.384 -35.467 48.835 1.00 26.67 570 PRO A C 1
ATOM 4474 O O . PRO A 1 570 ? -43.452 -34.941 49.148 1.00 26.67 570 PRO A O 1
ATOM 4477 N N . ILE A 1 571 ? -41.224 -34.812 48.887 1.00 32.34 571 ILE A N 1
ATOM 4478 C CA . ILE A 1 571 ? -41.168 -33.351 48.893 1.00 32.34 571 ILE A CA 1
ATOM 4479 C C . ILE A 1 571 ? -41.952 -32.912 47.657 1.00 32.34 571 ILE A C 1
ATOM 4481 O O . ILE A 1 571 ? -41.650 -33.349 46.545 1.00 32.34 571 ILE A O 1
ATOM 4485 N N . ALA A 1 572 ? -43.017 -32.148 47.894 1.00 31.81 572 ALA A N 1
ATOM 4486 C CA . ALA A 1 572 ? -43.915 -31.640 46.875 1.00 31.81 572 ALA A CA 1
ATOM 4487 C C . ALA A 1 572 ? -43.104 -31.113 45.687 1.00 31.81 572 ALA A C 1
ATOM 4489 O O . ALA A 1 572 ? -42.209 -30.285 45.860 1.00 31.81 572 ALA A O 1
ATOM 4490 N N . GLY A 1 573 ? -43.397 -31.637 44.495 1.00 32.59 573 GLY A N 1
ATOM 4491 C CA . GLY A 1 573 ? -42.828 -31.117 43.263 1.00 32.59 573 GLY A CA 1
ATOM 4492 C C . GLY A 1 573 ? -43.173 -29.640 43.172 1.00 32.59 573 GLY A C 1
ATOM 4493 O O . GLY A 1 573 ? -44.349 -29.294 43.047 1.00 32.59 573 GLY A O 1
ATOM 4494 N N . ARG A 1 574 ? -42.147 -28.791 43.282 1.00 36.31 574 ARG A N 1
ATOM 4495 C CA . ARG A 1 574 ? -42.246 -27.379 42.931 1.00 36.31 574 ARG A CA 1
ATOM 4496 C C . ARG A 1 574 ? -42.811 -27.296 41.522 1.00 36.31 574 ARG A C 1
ATOM 4498 O O . ARG A 1 574 ? -42.456 -28.086 40.644 1.00 36.31 574 ARG A O 1
ATOM 4505 N N . SER A 1 575 ? -43.769 -26.404 41.333 1.00 42.38 575 SER A N 1
ATOM 4506 C CA . SER A 1 575 ? -44.369 -26.208 40.018 1.00 42.38 575 SER A CA 1
ATOM 4507 C C . SER A 1 575 ? -43.282 -25.729 39.046 1.00 42.38 575 SER A C 1
ATOM 4509 O O . SER A 1 575 ? -42.412 -24.961 39.445 1.00 42.38 575 SER A O 1
ATOM 4511 N N . GLY A 1 576 ? -43.329 -26.116 37.765 1.00 45.88 576 GLY A N 1
ATOM 4512 C CA . GLY A 1 576 ? -42.349 -25.657 36.757 1.00 45.88 576 GLY A CA 1
ATOM 4513 C C . GLY A 1 576 ? -42.313 -24.131 36.543 1.00 45.88 576 GLY A C 1
ATOM 4514 O O . GLY A 1 576 ? -41.548 -23.636 35.726 1.00 45.88 576 GLY A O 1
ATOM 4515 N N . LEU A 1 577 ? -43.162 -23.392 37.262 1.00 43.00 577 LEU A N 1
ATOM 4516 C CA . LEU A 1 577 ? -43.234 -21.939 37.297 1.00 43.00 577 LEU A CA 1
ATOM 4517 C C . LEU A 1 577 ? -42.350 -21.338 38.409 1.00 43.00 577 LEU A C 1
ATOM 4519 O O . LEU A 1 577 ? -41.819 -20.252 38.222 1.00 43.00 577 LEU A O 1
ATOM 4523 N N . GLU A 1 578 ? -42.143 -22.058 39.520 1.00 48.50 578 GLU A N 1
ATOM 4524 C CA . GLU A 1 578 ? -41.177 -21.697 40.575 1.00 48.50 578 GLU A CA 1
ATOM 4525 C C . GLU A 1 578 ? -39.733 -21.965 40.117 1.00 48.50 578 GLU A C 1
ATOM 4527 O O . GLU A 1 578 ? -38.843 -21.167 40.385 1.00 48.50 578 GLU A O 1
ATOM 4532 N N . GLU A 1 579 ? -39.513 -23.031 39.339 1.00 51.31 579 GLU A N 1
ATOM 4533 C CA . GLU A 1 579 ? -38.201 -23.368 38.759 1.00 51.31 579 GLU A CA 1
ATOM 4534 C C . GLU A 1 579 ? -37.717 -22.287 37.767 1.00 51.31 579 GLU A C 1
ATOM 4536 O O . GLU A 1 579 ? -36.539 -21.961 37.723 1.00 51.31 579 GLU A O 1
ATOM 4541 N N . ALA A 1 580 ? -38.640 -21.642 37.041 1.00 51.78 580 ALA A N 1
ATOM 4542 C CA . ALA A 1 580 ? -38.334 -20.528 36.137 1.00 51.78 580 ALA A CA 1
ATOM 4543 C C . ALA A 1 580 ? -38.027 -19.195 36.859 1.00 51.78 580 ALA A C 1
ATOM 4545 O O . ALA A 1 580 ? -37.509 -18.269 36.232 1.00 51.78 580 ALA A O 1
ATOM 4546 N N . LEU A 1 581 ? -38.367 -19.074 38.150 1.00 58.03 581 LEU A N 1
ATOM 4547 C CA . LEU A 1 581 ? -38.107 -17.889 38.983 1.00 58.03 581 LEU A CA 1
ATOM 4548 C C . LEU A 1 581 ? -36.772 -17.991 39.738 1.00 58.03 581 LEU A C 1
ATOM 4550 O O . LEU A 1 581 ? -36.104 -16.972 39.924 1.00 58.03 581 LEU A O 1
ATOM 4554 N N . ASP A 1 582 ? -36.349 -19.209 40.099 1.00 58.91 582 ASP A N 1
ATOM 4555 C CA . ASP A 1 582 ? -35.028 -19.491 40.695 1.00 58.91 582 ASP A CA 1
ATOM 4556 C C . ASP A 1 582 ? -33.861 -19.140 39.736 1.00 58.91 582 ASP A C 1
ATOM 4558 O O . ASP A 1 582 ? -32.728 -18.905 40.152 1.00 58.91 582 ASP A O 1
ATOM 4562 N N . ASP A 1 583 ? -34.190 -18.994 38.455 1.00 61.28 583 ASP A N 1
ATOM 4563 C CA . ASP A 1 583 ? -33.305 -18.902 37.299 1.00 61.28 583 ASP A CA 1
ATOM 4564 C C . ASP A 1 583 ? -32.995 -17.459 36.825 1.00 61.28 583 ASP A C 1
ATOM 4566 O O . ASP A 1 583 ? -32.126 -17.232 35.975 1.00 61.28 583 ASP A O 1
ATOM 4570 N N . LEU A 1 584 ? -33.702 -16.449 37.347 1.00 70.50 584 LEU A N 1
ATOM 4571 C CA . LEU A 1 584 ? -33.530 -15.050 36.935 1.00 70.50 584 LEU A CA 1
ATOM 4572 C C . LEU A 1 584 ? -32.365 -14.385 37.684 1.00 70.50 584 LEU A C 1
ATOM 4574 O O . LEU A 1 584 ? -32.321 -14.439 38.916 1.00 70.50 584 LEU A O 1
ATOM 4578 N N . PRO A 1 585 ? -31.445 -13.682 36.996 1.00 74.62 585 PRO A N 1
ATOM 4579 C CA . PRO A 1 585 ? -30.341 -13.056 37.688 1.00 74.62 585 PRO A CA 1
ATOM 4580 C C . PRO A 1 585 ? -30.775 -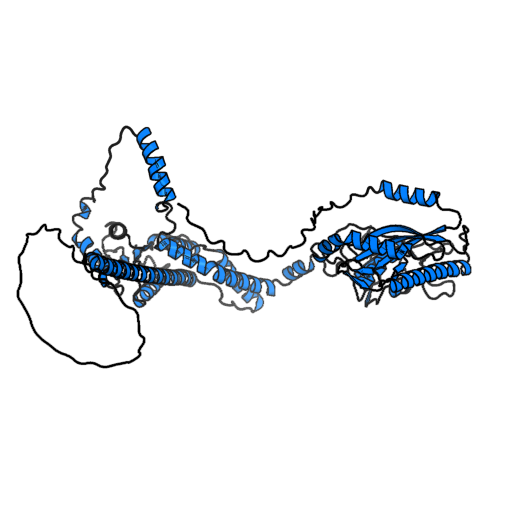11.758 38.363 1.00 74.62 585 PRO A C 1
ATOM 4582 O O . PRO A 1 585 ? -31.688 -11.048 37.926 1.00 74.62 585 PRO A O 1
ATOM 4585 N N . ILE A 1 586 ? -30.097 -11.458 39.465 1.00 79.75 586 ILE A N 1
ATOM 4586 C CA . ILE A 1 586 ? -30.518 -10.424 40.404 1.00 79.75 586 ILE A CA 1
ATOM 4587 C C . ILE A 1 586 ? -29.536 -9.259 40.375 1.00 79.75 586 ILE A C 1
ATOM 4589 O O . ILE A 1 586 ? -28.321 -9.437 40.486 1.00 79.75 586 ILE A O 1
ATOM 4593 N N . VAL A 1 587 ? -30.062 -8.040 40.292 1.00 83.94 587 VAL A N 1
ATOM 4594 C CA . VAL A 1 587 ? -29.258 -6.820 40.391 1.00 83.94 587 VAL A CA 1
ATOM 4595 C C . VAL A 1 587 ? -29.385 -6.244 41.797 1.00 83.94 587 VAL A C 1
ATOM 4597 O O . VAL A 1 587 ? -30.480 -5.936 42.265 1.00 83.94 587 VAL A O 1
ATOM 4600 N N . LEU A 1 588 ? -28.251 -6.082 42.477 1.00 84.25 588 LEU A N 1
ATOM 4601 C CA . LEU A 1 588 ? -28.168 -5.520 43.820 1.00 84.25 588 LEU A CA 1
ATOM 4602 C C . LEU A 1 588 ? -27.484 -4.153 43.779 1.00 84.25 588 LEU A C 1
ATOM 4604 O O . LEU A 1 588 ? -26.288 -4.055 43.508 1.00 84.25 588 LEU A O 1
ATOM 4608 N N . ILE A 1 589 ? -28.223 -3.100 44.120 1.00 85.62 589 ILE A N 1
ATOM 4609 C CA . ILE A 1 589 ? -27.695 -1.743 44.273 1.00 85.62 589 ILE A CA 1
ATOM 4610 C C . ILE A 1 589 ? -27.552 -1.447 45.765 1.00 85.62 589 ILE A C 1
ATOM 4612 O O . ILE A 1 589 ? -28.531 -1.369 46.505 1.00 85.62 589 ILE A O 1
ATOM 4616 N N . THR A 1 590 ? -26.317 -1.272 46.223 1.00 84.19 590 THR A N 1
ATOM 4617 C CA . THR A 1 590 ? -25.986 -1.000 47.625 1.00 84.19 590 THR A CA 1
ATOM 4618 C C . THR A 1 590 ? -25.545 0.442 47.829 1.00 84.19 590 THR A C 1
ATOM 4620 O O . THR A 1 590 ? -24.944 1.066 46.954 1.00 84.19 590 THR A O 1
ATOM 4623 N N . ASN A 1 591 ? -25.820 0.968 49.025 1.00 80.31 591 ASN A N 1
ATOM 4624 C CA . ASN A 1 591 ? -25.427 2.314 49.447 1.00 80.31 591 ASN A CA 1
ATOM 4625 C C . ASN A 1 591 ? -25.999 3.435 48.562 1.00 80.31 591 ASN A C 1
ATOM 4627 O O . ASN A 1 591 ? -25.367 4.478 48.397 1.00 80.31 591 ASN A O 1
ATOM 4631 N N . TYR A 1 592 ? -27.202 3.237 48.019 1.00 79.81 592 TYR A N 1
ATOM 4632 C CA . TYR A 1 592 ? -27.902 4.254 47.238 1.00 79.81 592 TYR A CA 1
ATOM 4633 C C . TYR A 1 592 ? -28.318 5.422 48.150 1.00 79.81 592 TYR A C 1
ATOM 4635 O O . TYR A 1 592 ? -29.254 5.297 48.945 1.00 79.81 592 TYR A O 1
ATOM 4643 N N . GLN A 1 593 ? -27.570 6.530 48.101 1.00 77.19 593 GLN A N 1
ATOM 4644 C CA . GLN A 1 593 ? -27.805 7.718 48.924 1.00 77.19 593 GLN A CA 1
ATOM 4645 C C . GLN A 1 593 ? -27.357 8.993 48.188 1.00 77.19 593 GLN A C 1
ATOM 4647 O O . GLN A 1 593 ? -26.189 9.071 47.808 1.00 77.19 593 GLN A O 1
ATOM 4652 N N . PRO A 1 594 ? -28.215 10.023 48.058 1.00 66.50 594 PRO A N 1
ATOM 4653 C CA . PRO A 1 594 ? -27.796 11.324 47.548 1.00 66.50 594 PRO A CA 1
ATOM 4654 C C . PRO A 1 594 ? -26.840 11.986 48.546 1.00 66.50 594 PRO A C 1
ATOM 4656 O O . PRO A 1 594 ? -27.187 12.222 49.708 1.00 66.50 594 PRO A O 1
ATOM 4659 N N . GLN A 1 595 ? -25.607 12.251 48.116 1.00 58.88 595 GLN A N 1
ATOM 4660 C CA . GLN A 1 595 ? -24.576 12.874 48.940 1.00 58.88 595 GLN A CA 1
ATOM 4661 C C . GLN A 1 595 ? -24.047 14.128 48.235 1.00 58.88 595 GLN A C 1
ATOM 4663 O O . GLN A 1 595 ? -23.204 14.025 47.355 1.00 58.88 595 GLN A O 1
ATOM 4668 N N . ALA A 1 596 ? -24.536 15.300 48.660 1.00 56.47 596 ALA A N 1
ATOM 4669 C CA . ALA A 1 596 ? -24.235 16.634 48.119 1.00 56.47 596 ALA A CA 1
ATOM 4670 C C . ALA A 1 596 ? -24.500 16.820 46.603 1.00 56.47 596 ALA A C 1
ATOM 4672 O O . ALA A 1 596 ? -24.260 15.948 45.776 1.00 56.47 596 ALA A O 1
ATOM 4673 N N . ALA A 1 597 ? -24.925 18.029 46.224 1.00 58.44 597 ALA A N 1
ATOM 4674 C CA . ALA A 1 597 ? -25.438 18.372 44.889 1.00 58.44 597 ALA A CA 1
ATOM 4675 C C . ALA A 1 597 ? -24.509 18.067 43.689 1.00 58.44 597 ALA A C 1
ATOM 4677 O O . ALA A 1 597 ? -24.947 18.109 42.548 1.00 58.44 597 ALA A O 1
ATOM 4678 N N . LYS A 1 598 ? -23.217 17.772 43.903 1.00 58.28 598 LYS A N 1
ATOM 4679 C CA . LYS A 1 598 ? -22.236 17.608 42.815 1.00 58.28 598 LYS A CA 1
ATOM 4680 C C . LYS A 1 598 ? -22.291 16.262 42.081 1.00 58.28 598 LYS A C 1
ATOM 4682 O O . LYS A 1 598 ? -21.588 16.132 41.086 1.00 58.28 598 LYS A O 1
ATOM 4687 N N . ARG A 1 599 ? -23.023 15.249 42.570 1.00 71.44 599 ARG A N 1
ATOM 4688 C CA . ARG A 1 599 ? -22.999 13.883 41.988 1.00 71.44 599 ARG A CA 1
ATOM 4689 C C . ARG A 1 599 ? -24.363 13.179 41.951 1.00 71.44 599 ARG A C 1
ATOM 4691 O O . ARG A 1 599 ? -24.421 11.956 41.855 1.00 71.44 599 ARG A O 1
ATOM 4698 N N . GLU A 1 600 ? -25.456 13.940 42.007 1.00 78.12 600 GLU A N 1
ATOM 4699 C CA . GLU A 1 600 ? -26.826 13.402 41.919 1.00 78.12 600 GLU A CA 1
ATOM 4700 C C . GLU A 1 600 ? -27.138 12.803 40.537 1.00 78.12 600 GLU A C 1
ATOM 4702 O O . GLU A 1 600 ? -27.884 11.832 40.441 1.00 78.12 600 GLU A O 1
ATOM 4707 N N . GLU A 1 601 ? -26.489 13.304 39.483 1.00 80.75 601 GLU A N 1
ATOM 4708 C CA . GLU A 1 601 ? -26.641 12.831 38.099 1.00 80.75 601 GLU A CA 1
ATOM 4709 C C . GLU A 1 601 ? -26.413 11.317 37.962 1.00 80.75 601 GLU A C 1
ATOM 4711 O O . GLU A 1 601 ? -27.184 10.627 37.303 1.00 80.75 601 GLU A O 1
ATOM 4716 N N . LEU A 1 602 ? -25.409 10.765 38.651 1.00 83.00 602 LEU A N 1
ATOM 4717 C CA . LEU A 1 602 ? -25.116 9.330 38.608 1.00 83.00 602 LEU A CA 1
ATOM 4718 C C . LEU A 1 602 ? -26.233 8.485 39.227 1.00 83.00 602 LEU A C 1
ATOM 4720 O O . LEU A 1 602 ? -26.558 7.412 38.719 1.00 83.00 602 LEU A O 1
ATOM 4724 N N . LEU A 1 603 ? -26.802 8.953 40.338 1.00 84.00 603 LEU A N 1
ATOM 4725 C CA . LEU A 1 603 ? -27.893 8.254 41.009 1.00 84.00 603 LEU A CA 1
ATOM 4726 C C . LEU A 1 603 ? -29.153 8.292 40.146 1.00 84.00 603 LEU A C 1
ATOM 4728 O O . LEU A 1 603 ? -29.815 7.268 40.017 1.00 84.00 603 LEU A O 1
ATOM 4732 N N . ASN A 1 604 ? -29.416 9.421 39.483 1.00 87.25 604 ASN A N 1
ATOM 4733 C CA . ASN A 1 604 ? -30.516 9.548 38.529 1.00 87.25 604 ASN A CA 1
ATOM 4734 C C . ASN A 1 604 ? -30.351 8.590 37.342 1.00 87.25 604 ASN A C 1
ATOM 4736 O O . ASN A 1 604 ? -31.298 7.887 37.001 1.00 87.25 604 ASN A O 1
ATOM 4740 N N . VAL A 1 605 ? -29.150 8.493 36.761 1.00 89.31 605 VAL A N 1
ATOM 4741 C CA . VAL A 1 605 ? -28.865 7.541 35.672 1.00 89.31 605 VAL A CA 1
ATOM 4742 C C . VAL A 1 605 ? -29.060 6.094 36.126 1.00 89.31 605 VAL A C 1
ATOM 4744 O O . VAL A 1 605 ? -29.681 5.306 35.414 1.00 89.31 605 VAL A O 1
ATOM 4747 N N . LEU A 1 606 ? -28.564 5.734 37.315 1.00 87.25 606 LEU A N 1
ATOM 4748 C CA . LEU A 1 606 ? -28.753 4.392 37.871 1.00 87.25 606 LEU A CA 1
ATOM 4749 C C . LEU A 1 606 ? -30.226 4.091 38.159 1.00 87.25 606 LEU A C 1
ATOM 4751 O O . LEU A 1 606 ? -30.660 2.972 37.907 1.00 87.25 606 LEU A O 1
ATOM 4755 N N . ALA A 1 607 ? -30.988 5.064 38.660 1.00 86.38 607 ALA A N 1
ATOM 4756 C CA . ALA A 1 607 ? -32.416 4.915 38.912 1.00 86.38 607 ALA A CA 1
ATOM 4757 C C . ALA A 1 607 ? -33.215 4.752 37.615 1.00 86.38 607 ALA A C 1
ATOM 4759 O O . ALA A 1 607 ? -34.072 3.876 37.542 1.00 86.38 607 ALA A O 1
ATOM 4760 N N . GLU A 1 608 ? -32.916 5.542 36.580 1.00 88.69 608 GLU A N 1
ATOM 4761 C CA . GLU A 1 608 ? -33.562 5.422 35.270 1.00 88.69 608 GLU A CA 1
ATOM 4762 C C . GLU A 1 608 ? -33.253 4.065 34.624 1.00 88.69 608 GLU A C 1
ATOM 4764 O O . GLU A 1 608 ? -34.141 3.400 34.092 1.00 88.69 608 GLU A O 1
ATOM 4769 N N . TRP A 1 609 ? -31.999 3.620 34.704 1.00 89.75 609 TRP A N 1
ATOM 4770 C CA . TRP A 1 609 ? -31.602 2.303 34.220 1.00 89.75 609 TRP A CA 1
ATOM 4771 C C . TRP A 1 609 ? -32.281 1.170 34.998 1.00 89.75 609 TRP A C 1
ATOM 4773 O O . TRP A 1 609 ? -32.816 0.240 34.399 1.00 89.75 609 TRP A O 1
ATOM 4783 N N . ALA A 1 610 ? -32.317 1.272 36.326 1.00 84.44 610 ALA A N 1
ATOM 4784 C CA . ALA A 1 610 ? -32.994 0.320 37.194 1.00 84.44 610 ALA A CA 1
ATOM 4785 C C . ALA A 1 610 ? -34.502 0.236 36.900 1.00 84.44 610 ALA A C 1
ATOM 4787 O O . ALA A 1 610 ? -35.050 -0.862 36.853 1.00 84.44 610 ALA A O 1
ATOM 4788 N N . ALA A 1 611 ? -35.160 1.370 36.644 1.00 83.75 611 ALA A N 1
ATOM 4789 C CA . ALA A 1 611 ? -36.563 1.407 36.240 1.00 83.75 611 ALA A CA 1
ATOM 4790 C C . ALA A 1 611 ? -36.789 0.674 34.908 1.00 83.75 611 ALA A C 1
ATOM 4792 O O . ALA A 1 611 ? -37.672 -0.177 34.830 1.00 83.75 611 ALA A O 1
ATOM 4793 N N . LYS A 1 612 ? -35.938 0.915 33.899 1.00 84.56 612 LYS A N 1
ATOM 4794 C CA . LYS A 1 612 ? -36.009 0.214 32.601 1.00 84.56 612 LYS A CA 1
ATOM 4795 C C . LYS A 1 612 ? -35.858 -1.302 32.741 1.00 84.56 612 LYS A C 1
ATOM 4797 O O . LYS A 1 612 ? -36.579 -2.052 32.092 1.00 84.56 612 LYS A O 1
ATOM 4802 N N . LEU A 1 613 ? -34.959 -1.765 33.613 1.00 81.88 613 LEU A N 1
ATOM 4803 C CA . LEU A 1 613 ? -34.790 -3.199 33.875 1.00 81.88 613 LEU A CA 1
ATOM 4804 C C . LEU A 1 613 ? -36.060 -3.849 34.452 1.00 81.88 613 LEU A C 1
ATOM 4806 O O . LEU A 1 613 ? -36.393 -4.977 34.084 1.00 81.88 613 LEU A O 1
ATOM 4810 N N . VAL A 1 614 ? -36.764 -3.148 35.343 1.00 78.56 614 VAL A N 1
ATOM 4811 C CA . VAL A 1 614 ? -38.008 -3.635 35.964 1.00 78.56 614 VAL A CA 1
ATOM 4812 C C . VAL A 1 614 ? -39.171 -3.596 34.969 1.00 78.56 614 VAL A C 1
ATOM 4814 O O . VAL A 1 614 ? -39.957 -4.541 34.907 1.00 78.56 614 VAL A O 1
ATOM 4817 N N . GLU A 1 615 ? -39.265 -2.548 34.144 1.00 78.81 615 GLU A N 1
ATOM 4818 C CA . GLU A 1 615 ? -40.271 -2.437 33.074 1.00 78.81 615 GLU A CA 1
ATOM 4819 C C . GLU A 1 615 ? -40.163 -3.571 32.049 1.00 78.81 615 GLU A C 1
ATOM 4821 O O . GLU A 1 615 ? -41.182 -4.120 31.624 1.00 78.81 615 GLU A O 1
ATOM 4826 N N . ASP A 1 616 ? -38.940 -3.991 31.722 1.00 72.94 616 ASP A N 1
ATOM 4827 C CA . ASP A 1 616 ? -38.681 -5.136 30.846 1.00 72.94 616 ASP A CA 1
ATOM 4828 C C . ASP A 1 616 ? -39.068 -6.493 31.480 1.00 72.94 616 ASP A C 1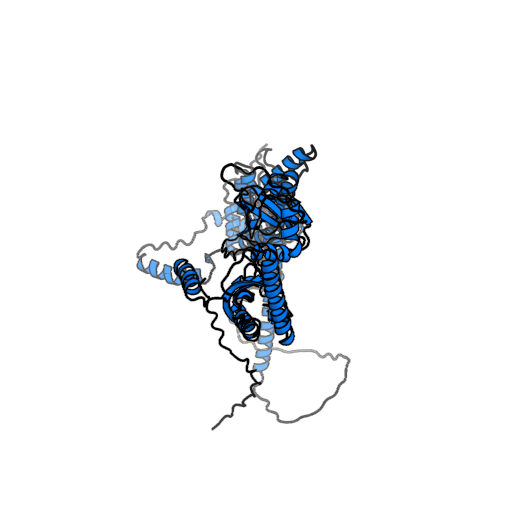
ATOM 4830 O O . ASP A 1 616 ? -38.914 -7.537 30.836 1.00 72.94 616 ASP A O 1
ATOM 4834 N N . LYS A 1 617 ? -39.536 -6.506 32.742 1.00 66.50 617 LYS A N 1
ATOM 4835 C CA . LYS A 1 617 ? -39.968 -7.685 33.526 1.00 66.50 617 LYS A CA 1
ATOM 4836 C C . LYS A 1 617 ? -38.957 -8.832 33.528 1.00 66.50 617 LYS A C 1
ATOM 4838 O O . LYS A 1 617 ? -39.338 -10.001 33.494 1.00 66.50 617 LYS A O 1
ATOM 4843 N N . SER A 1 618 ? -37.670 -8.507 33.482 1.00 55.62 618 SER A N 1
ATOM 4844 C CA . SER A 1 618 ? -36.625 -9.480 33.154 1.00 55.62 618 SER A CA 1
ATOM 4845 C C . SER A 1 618 ? -35.661 -9.795 34.298 1.00 55.62 618 SER A C 1
ATOM 4847 O O . SER A 1 618 ? -34.860 -10.708 34.128 1.00 55.62 618 SER A O 1
ATOM 4849 N N . TRP A 1 619 ? -35.755 -9.114 35.451 1.00 65.44 619 TRP A N 1
ATOM 4850 C CA . TRP A 1 619 ? -34.807 -9.245 36.574 1.00 65.44 619 TRP A CA 1
ATOM 4851 C C . TRP A 1 619 ? -35.463 -8.965 37.927 1.00 65.44 619 TRP A C 1
ATOM 4853 O O . TRP A 1 619 ? -36.355 -8.125 38.019 1.00 65.44 619 TRP A O 1
ATOM 4863 N N . GLY A 1 620 ? -34.937 -9.569 38.994 1.00 58.81 620 GLY A N 1
ATOM 4864 C CA . GLY A 1 620 ? -35.174 -9.093 40.358 1.00 58.81 620 GLY A CA 1
ATOM 4865 C C . GLY A 1 620 ? -34.237 -7.927 40.689 1.00 58.81 620 GLY A C 1
ATOM 4866 O O . GLY A 1 620 ? -33.021 -8.040 40.512 1.00 58.81 620 GLY A O 1
ATOM 4867 N N . LEU A 1 621 ? -34.775 -6.807 41.179 1.00 63.16 621 LEU A N 1
ATOM 4868 C CA . LEU A 1 621 ? -33.982 -5.644 41.591 1.00 63.16 621 LEU A CA 1
ATOM 4869 C C . LEU A 1 621 ? -34.081 -5.420 43.104 1.00 63.16 621 LEU A C 1
ATOM 4871 O O . LEU A 1 621 ? -35.161 -5.168 43.643 1.00 63.16 621 LEU A O 1
ATOM 4875 N N . PHE A 1 622 ? -32.925 -5.407 43.771 1.00 63.03 622 PHE A N 1
ATOM 4876 C CA . PHE A 1 622 ? -32.809 -5.074 45.190 1.00 63.03 622 PHE A CA 1
ATOM 4877 C C . PHE A 1 622 ? -32.042 -3.771 45.375 1.00 63.03 622 PHE A C 1
ATOM 4879 O O . PHE A 1 622 ? -30.908 -3.625 44.916 1.00 63.03 622 PHE A O 1
ATOM 4886 N N . ILE A 1 623 ? -32.635 -2.834 46.113 1.00 62.75 623 ILE A N 1
ATOM 4887 C CA . ILE A 1 623 ? -31.998 -1.568 46.477 1.00 62.75 623 ILE A CA 1
ATOM 4888 C C . ILE A 1 623 ? -31.801 -1.539 47.993 1.00 62.75 623 ILE A C 1
ATOM 4890 O O . ILE A 1 623 ? -32.740 -1.368 48.770 1.00 62.75 623 ILE A O 1
ATOM 4894 N N . ALA A 1 624 ? -30.556 -1.668 48.440 1.00 60.81 624 ALA A N 1
ATOM 4895 C CA . ALA A 1 624 ? -30.187 -1.515 49.842 1.00 60.81 624 ALA A CA 1
ATOM 4896 C C . ALA A 1 624 ? -29.750 -0.066 50.112 1.00 60.81 624 ALA A C 1
ATOM 4898 O O . ALA A 1 624 ? -28.630 0.345 49.786 1.00 60.81 624 ALA A O 1
ATOM 4899 N N . THR A 1 625 ? -30.627 0.719 50.741 1.00 57.38 625 THR A N 1
ATOM 4900 C CA . THR A 1 625 ? -30.378 2.134 51.065 1.00 57.38 625 THR A CA 1
ATOM 4901 C C . THR A 1 625 ? -29.754 2.283 52.451 1.00 57.38 625 THR A C 1
ATOM 4903 O O . THR A 1 625 ? -30.035 1.511 53.369 1.00 57.38 625 THR A O 1
ATOM 4906 N N . ARG A 1 626 ? -28.892 3.286 52.658 1.00 47.78 626 ARG A N 1
ATOM 4907 C CA . ARG A 1 626 ? -28.382 3.649 53.994 1.00 47.78 626 ARG A CA 1
ATOM 4908 C C . ARG A 1 626 ? -29.343 4.681 54.591 1.00 47.78 626 ARG A C 1
ATOM 4910 O O . ARG A 1 626 ? -29.445 5.781 54.061 1.00 47.78 626 ARG A O 1
ATOM 4917 N N . ALA A 1 627 ? -30.072 4.343 55.658 1.00 38.78 627 ALA A N 1
ATOM 4918 C CA . ALA A 1 627 ? -30.981 5.310 56.269 1.00 38.78 627 ALA A CA 1
ATOM 4919 C C . ALA A 1 627 ? -30.176 6.440 56.929 1.00 38.78 627 ALA A C 1
ATOM 4921 O O . ALA A 1 627 ? -29.269 6.184 57.727 1.00 38.78 627 ALA A O 1
ATOM 4922 N N . ARG A 1 628 ? -30.538 7.686 56.614 1.00 35.66 628 ARG A N 1
ATOM 4923 C CA . ARG A 1 628 ? -30.259 8.857 57.448 1.00 35.66 628 ARG A CA 1
ATOM 4924 C C . ARG A 1 628 ? -31.464 9.007 58.373 1.00 35.66 628 ARG A C 1
ATOM 4926 O O . ARG A 1 628 ? -32.590 9.031 57.886 1.00 35.66 628 ARG A O 1
ATOM 4933 N N . ALA A 1 629 ? -31.244 9.094 59.681 1.00 28.62 629 ALA A N 1
ATOM 4934 C CA . ALA A 1 629 ? -32.283 9.566 60.585 1.00 28.62 629 ALA A CA 1
ATOM 4935 C C . ALA A 1 629 ? -32.607 11.019 60.201 1.00 28.62 629 ALA A C 1
ATOM 4937 O O . ALA A 1 629 ? -31.831 11.921 60.504 1.00 28.62 629 ALA A O 1
ATOM 4938 N N . TYR A 1 630 ? -33.712 11.240 59.491 1.00 27.95 630 TYR A N 1
ATOM 4939 C CA . TYR A 1 630 ? -34.364 12.543 59.475 1.00 27.95 630 TYR A CA 1
ATOM 4940 C C . TYR A 1 630 ? -35.343 12.557 60.648 1.00 27.95 630 TYR A C 1
ATOM 4942 O O . TYR A 1 630 ? -36.487 12.137 60.533 1.00 27.95 630 TYR A O 1
ATOM 4950 N N . ILE A 1 631 ? -34.850 13.003 61.805 1.00 28.41 631 ILE A N 1
ATOM 4951 C CA . ILE A 1 631 ? -35.682 13.734 62.759 1.00 28.41 631 ILE A CA 1
ATOM 4952 C C . ILE A 1 631 ? -35.386 15.207 62.492 1.00 28.41 631 ILE A C 1
ATOM 4954 O O . ILE A 1 631 ? -34.433 15.760 63.044 1.00 28.41 631 ILE A O 1
ATOM 4958 N N . ARG A 1 632 ? -36.151 15.787 61.568 1.00 26.94 632 ARG A N 1
ATOM 4959 C CA . ARG A 1 632 ? -36.760 17.123 61.629 1.00 26.94 632 ARG A CA 1
ATOM 4960 C C . ARG A 1 632 ? -37.431 17.448 60.310 1.00 26.94 632 ARG A C 1
ATOM 4962 O O . ARG A 1 632 ? -36.762 17.277 59.267 1.00 26.94 632 ARG A O 1
#

pLDDT: mean 71.08, std 20.59, range [23.34, 96.81]

Foldseek 3Di:
DDDDDDDDDDDDDDPDDPPPPPPPPPDPPPDDPVVVVVVVVVCVVPDDWQKDKFKKKWAQQADAAAAPPDVSLVLLVVCVVVLQVQLQVLQVPQPAQNKDWDDWADPNNLNIIMTMIMGGQPVTNDPDPDPVSVVSRVVSVVVVQVSSLVSQVVVQAGQHSVGHGDRIHIHTQQFDADPDPDRQGQDLKKKKFKPDDAADQQQVCVLLPVLAAWPDKAGFDDDPPPGTTIIMTGGPDSNSLSSSQRRQAFFWWWRDCDDPPDHYTDSPPDHDVPTDIITIHIGHDDPDDPCNVVVVCVVPVLPNLVVVLVCCVVVCCVPQLVVQLVQLLCLLLVVPVPCPPPVNVVCCVPPVVVVCVVVDPDDPPPPPVPPPPLVVVCVVVLVVVVVLLLDFLLDEAEAEDAPPPCPVVSVVVSCVVLVFREQEDEVVCLVPQPDLLRNLVSRCVRSRRPDDDPCSLVSQVVQQVSCCVPVVGGPPSRQDSLNSLLVSLVSSLVSLVVLLVVLVVVLVVVVVVVVVVVVVVVVVVVVVPDDDDDDDDDDDDDDDDDDDDDDDDDDDDDDDDDDDDDDDDDPPPDDSSSVSSSHAYAYEYAALDDDDPPPVSSSVSVVVSLVVSSVVSRYHYYYYYHDDPPPD

Organism: NCBI:txid456999

Radius of gyration: 46.39 Å; chains: 1; bounding box: 113×100×112 Å

Sequence (632 aa):
MAFSTLRLRESARLQVFSRNYRARLVTPQIRSYADDALSAEINAKDSTPGRKTGWFFVEALFPVRLTKYDPRHYFANLRKDAIIERVKTVLESTDVHGFKVLDIEPRIKDGGVFVHFEYISPLGASTSEDPAVRLTELKAVADLQAAIQASAAKRGGIPSWLGFSAPRKFWLVRGRPWREDMDRFASAIIKTEFDGPDVHLESLYDVLRPYGRITKLDPPTPAPAGTLRSATVTYDRVRSAVLARNCLHGVNLTTDGDVLGRSGPGIALLVAPGTKPTRLSMLYEQPIKENAVRNWLASHPRIVLPVLAFLIGTLTYTVFDPIRELSVQGKVMNWFDYRDYPLYKWLRENAYERIAATFSSKRLDGGESEEPAIWKERGEAKATLRAYLNDFPTTVAVIHGPAGAGKGDLVNGIMKEEDRPSMTIDCAKIMNAPSDTGIVRELAKQIGYWPYFSFLTSLNNMIDLASVGLIGQKAGFSTTTETQLRDILEIAATALRRVREVHERDSNRDTQRAHIISRRRARNSARTVDPGATTRSQVTAVGIGADASTDEKATPLPPLPNFPEQTTVPIAGRSGLEEALDDLPIVLITNYQPQAAKREELLNVLAEWAAKLVEDKSWGLFIATRARAYIR

Secondary structure (DSSP, 8-state):
---PPP-PPPPPP-------------------HHHHHHHHHHHHHTPPTTEEEEEEEE-SSSPPP-STT-HHHHHHHHTHHHHHHHHHHHHTT--STT-EEEEEEEEGGGTEEEEEEEEE-TTTT-----HHHHHHHHHHHHHHHHHHHHHHHHTT-EE-TTS-EE---EEE-SS------SS----SEEEEEEESSPPPHHHHHHHHGGGS-EEEEE--PPPPTTS--EEEEEESSHHHHHHHHHHHTT-EEES-S-SSS-SSPPBSSS--TTPPEEEEEEEE--SS-TTHHHHHHHH-HHHHHHHHHHHHHHHHHHHHHHHHHHHHHHHHTTTT-GGG-HHHHHHIIIIIHHHHHHH-SS----------TTTGGGHHHHHHHHHHHTS-TT-EEEE---TTS-HHHHHHHHHHHTT--EEEEEHHHHHT-SSHHHHHHHHHHHHT--S--THHHHHHHHHHHHHHHHHSS--S----HHHHHHHHHHHHHHHHHHHHHHHHHHHHHHHHHHHHHHHHHHHHHHHTS----------------------------------------------TTTTTTTTS-EEEEEEE---STTSHHHHHHHHHHHHHHHHTT--EEEEEE-------